Protein AF-0000000069871800 (afdb_homodimer)

Organism: Bacteroides thetaiotaomicron (strain ATCC 29148 / DSM 2079 / JCM 5827 / CCUG 10774 / NCTC 10582 / VPI-5482 / E50) (NCBI:txid226186)

Foldseek 3Di:
DPPVPVPLFDADALFQDQVLCDDLSPPQFLDADDCPFLLVVLCVVCVVLLVLLCVAPLNVCLLALNADVQLVLVLVLLVLLLLLLLLVLLCLLLVVAPDDSSVSVSPSSSVSSVVVNVSCCPPVVDDHNVVDDHDDLSVVLSVLLSCCSHPHHSLLNLLLCLCVLPSQQVSLVVSQVRHDCPRPNVSSSVRRHDRSSRNSSSRRVSRVCVVVDDSVVSSVSNNVSSVSSSVSSNCSRPDDDRPPDD/DPPVPVPLFDADALFQDQVLCDDLSPPQFLDADDCPFLLVVLCVLCVVLLVLLCVAPLNVCLLALNADVQLVLVLVLLVLLLLLLLLVLLCLLLVVAPDDSSVSVSPSSSVSSVVVNVSCCPVVVDDGNVVDDHDDLSVVLSVLLSCCSHPHHSLLNLLLCLCVLPSQQVSLVVSQVRHDCPRPNVSSSVRRHDRSSRNSSSRRVSRVCVVVDDSVVSSVSNNVSSVSSSVSSNCSRPDDDRPPDD

Radius of gyration: 25.4 Å; Cα contacts (8 Å, |Δi|>4): 727; chains: 2; bounding box: 48×77×60 Å

Structure (mmCIF, N/CA/C/O backbone):
data_AF-0000000069871800-model_v1
#
loop_
_entity.id
_entity.type
_entity.pdbx_description
1 polymer 'TenA family transcriptional activator-like protein'
#
loop_
_atom_site.group_PDB
_atom_site.id
_atom_site.type_symbol
_atom_site.label_atom_id
_atom_site.label_alt_id
_atom_site.label_comp_id
_atom_site.label_asym_id
_atom_site.label_entity_id
_atom_site.label_seq_id
_atom_site.pdbx_PDB_ins_code
_atom_site.Cartn_x
_atom_site.Cartn_y
_atom_site.Cartn_z
_atom_site.occupancy
_atom_site.B_iso_or_equiv
_atom_site.auth_seq_id
_atom_site.auth_comp_id
_atom_site.auth_asym_id
_atom_site.auth_atom_id
_atom_site.pdbx_PDB_model_num
ATOM 1 N N . MET A 1 1 ? -16.156 -7.312 27.062 1 22.56 1 MET A N 1
ATOM 2 C CA . MET A 1 1 ? -16.078 -6.738 25.719 1 22.56 1 MET A CA 1
ATOM 3 C C . MET A 1 1 ? -14.648 -6.746 25.219 1 22.56 1 MET A C 1
ATOM 5 O O . MET A 1 1 ? -13.75 -6.176 25.844 1 22.56 1 MET A O 1
ATOM 9 N N . ASN A 1 2 ? -14.117 -7.734 24.672 1 27.66 2 ASN A N 1
ATOM 10 C CA . ASN A 1 2 ? -12.742 -8.008 24.297 1 27.66 2 ASN A CA 1
ATOM 11 C C . ASN A 1 2 ? -12.141 -6.863 23.484 1 27.66 2 ASN A C 1
ATOM 13 O O . ASN A 1 2 ? -12.688 -6.484 22.453 1 27.66 2 ASN A O 1
ATOM 17 N N . ASP A 1 3 ? -11.578 -5.895 24.062 1 35.75 3 ASP A N 1
ATOM 18 C CA . ASP A 1 3 ? -10.945 -4.711 23.484 1 35.75 3 ASP A CA 1
ATOM 19 C C . ASP A 1 3 ? -10.148 -5.07 22.234 1 35.75 3 ASP A C 1
ATOM 21 O O . ASP A 1 3 ? -9.031 -5.586 22.328 1 35.75 3 ASP A O 1
ATOM 25 N N . PHE A 1 4 ? -10.734 -5.66 21.281 1 38.22 4 PHE A N 1
ATOM 26 C CA . PHE A 1 4 ? -10.141 -5.969 19.984 1 38.22 4 PHE A CA 1
ATOM 27 C C . PHE A 1 4 ? -9.297 -4.805 19.484 1 38.22 4 PHE A C 1
ATOM 29 O O . PHE A 1 4 ? -9.82 -3.852 18.906 1 38.22 4 PHE A O 1
ATOM 36 N N . LYS A 1 5 ? -8.367 -4.473 20.234 1 45.44 5 LYS A N 1
ATOM 37 C CA . LYS A 1 5 ? -7.383 -3.514 19.734 1 45.44 5 LYS A CA 1
ATOM 38 C C . LYS A 1 5 ? -6.922 -3.875 18.328 1 45.44 5 LYS A C 1
ATOM 40 O O . LYS A 1 5 ? -6.43 -4.98 18.094 1 45.44 5 LYS A O 1
ATOM 45 N N . ASN A 1 6 ? -7.586 -3.283 17.359 1 55.88 6 ASN A N 1
ATOM 46 C CA . ASN A 1 6 ? -7.074 -3.428 16 1 55.88 6 ASN A CA 1
ATOM 47 C C . ASN A 1 6 ? -5.551 -3.4 15.977 1 55.88 6 ASN A C 1
ATOM 49 O O . ASN A 1 6 ? -4.934 -2.418 16.391 1 55.88 6 ASN A O 1
ATOM 53 N N . GLN A 1 7 ? -4.945 -4.535 15.906 1 59.56 7 GLN A N 1
ATOM 54 C CA . GLN A 1 7 ? -3.502 -4.758 15.906 1 59.56 7 GLN A CA 1
ATOM 55 C C . GLN A 1 7 ? -2.795 -3.805 14.953 1 59.56 7 GLN A C 1
ATOM 57 O O . GLN A 1 7 ? -1.587 -3.582 15.07 1 59.56 7 GLN A O 1
ATOM 62 N N . TRP A 1 8 ? -3.676 -3.162 14.125 1 66.31 8 TRP A N 1
ATOM 63 C CA . TRP A 1 8 ? -3.084 -2.258 13.141 1 66.31 8 TRP A CA 1
ATOM 64 C C . TRP A 1 8 ? -3.014 -0.835 13.688 1 66.31 8 TRP A C 1
ATOM 66 O O . TRP A 1 8 ? -2.408 0.044 13.062 1 66.31 8 TRP A O 1
ATOM 76 N N . LEU A 1 9 ? -3.553 -0.622 14.844 1 62.69 9 LEU A N 1
ATOM 77 C CA . LEU A 1 9 ? -3.861 0.728 15.305 1 62.69 9 LEU A CA 1
ATOM 78 C C . LEU A 1 9 ? -2.594 1.462 15.727 1 62.69 9 LEU A C 1
ATOM 80 O O . LEU A 1 9 ? -1.88 1.011 16.625 1 62.69 9 LEU A O 1
ATOM 84 N N . ARG A 1 10 ? -2.336 2.391 14.867 1 76.94 10 ARG A N 1
ATOM 85 C CA . ARG A 1 10 ? -1.359 3.4 15.266 1 76.94 10 ARG A CA 1
ATOM 86 C C . ARG A 1 10 ? -1.93 4.805 15.109 1 76.94 10 ARG A C 1
ATOM 88 O O . ARG A 1 10 ? -2.305 5.211 14.008 1 76.94 10 ARG A O 1
ATOM 95 N N . LYS A 1 11 ? -2.033 5.457 16.297 1 86.44 11 LYS A N 1
ATOM 96 C CA . LYS A 1 11 ? -2.516 6.832 16.266 1 86.44 11 LYS A CA 1
ATOM 97 C C . LYS A 1 11 ? -1.652 7.695 15.352 1 86.44 11 LYS A C 1
ATOM 99 O O . LYS A 1 11 ? -0.422 7.641 15.414 1 86.44 11 LYS A O 1
ATOM 104 N N . ARG A 1 12 ? -2.344 8.375 14.477 1 92.88 12 ARG A N 1
ATOM 105 C CA . ARG A 1 12 ? -1.638 9.359 13.656 1 92.88 12 ARG A CA 1
ATOM 106 C C . ARG A 1 12 ? -1.396 10.641 14.445 1 92.88 12 ARG A C 1
ATOM 108 O O . ARG A 1 12 ? -2.312 11.445 14.625 1 92.88 12 ARG A O 1
ATOM 115 N N . THR A 1 13 ? -0.191 10.805 14.93 1 92.38 13 THR A N 1
ATOM 116 C CA . THR A 1 13 ? 0.163 12.031 15.633 1 92.38 13 THR A CA 1
ATOM 117 C C . THR A 1 13 ? 1.591 12.453 15.297 1 92.38 13 THR A C 1
ATOM 119 O O . THR A 1 13 ? 2.48 11.609 15.18 1 92.38 13 THR A O 1
ATOM 122 N N . PHE A 1 14 ? 1.764 13.734 15.164 1 95.62 14 PHE A N 1
ATOM 123 C CA . PHE A 1 14 ? 3.07 14.336 14.922 1 95.62 14 PHE A CA 1
ATOM 124 C C . PHE A 1 14 ? 3.451 15.281 16.062 1 95.62 14 PHE A C 1
ATOM 126 O O . PHE A 1 14 ? 4.309 16.141 15.891 1 95.62 14 PHE A O 1
ATOM 133 N N . ALA A 1 15 ? 2.713 15.086 17.156 1 96.75 15 ALA A N 1
ATOM 134 C CA . ALA A 1 15 ? 3.002 15.898 18.344 1 96.75 15 ALA A CA 1
ATOM 135 C C . ALA A 1 15 ? 4.363 15.547 18.938 1 96.75 15 ALA A C 1
ATOM 137 O O . ALA A 1 15 ? 4.797 14.391 18.859 1 96.75 15 ALA A O 1
ATOM 138 N N . ILE A 1 16 ? 5.016 16.562 19.453 1 97.56 16 ILE A N 1
ATOM 139 C CA . ILE A 1 16 ? 6.195 16.344 20.281 1 97.56 16 ILE A CA 1
ATOM 140 C C . ILE A 1 16 ? 5.777 15.906 21.688 1 97.56 16 ILE A C 1
ATOM 142 O O . ILE A 1 16 ? 5.102 16.656 22.391 1 97.56 16 ILE A O 1
ATOM 146 N N . PRO A 1 17 ? 6.102 14.688 22 1 95.38 17 PRO A N 1
ATOM 147 C CA . PRO A 1 17 ? 5.691 14.25 23.328 1 95.38 17 PRO A CA 1
ATOM 148 C C . PRO A 1 17 ? 6.332 15.078 24.453 1 95.38 17 PRO A C 1
ATOM 150 O O . PRO A 1 17 ? 7.406 15.648 24.25 1 95.38 17 PRO A O 1
ATOM 153 N N . ALA A 1 18 ? 5.668 15.055 25.547 1 92.88 18 ALA A N 1
ATOM 154 C CA . ALA A 1 18 ? 6.086 15.859 26.703 1 92.88 18 ALA A CA 1
ATOM 155 C C . ALA A 1 18 ? 7.539 15.57 27.078 1 92.88 18 ALA A C 1
ATOM 157 O O . ALA A 1 18 ? 8.281 16.469 27.453 1 92.88 18 ALA A O 1
ATOM 158 N N . SER A 1 19 ? 7.969 14.32 26.922 1 93.56 19 SER A N 1
ATOM 159 C CA . SER A 1 19 ? 9.312 13.891 27.312 1 93.56 19 SER A CA 1
ATOM 160 C C . SER A 1 19 ? 10.375 14.531 26.438 1 93.56 19 SER A C 1
ATOM 162 O O . SER A 1 19 ? 11.547 14.586 26.812 1 93.56 19 SER A O 1
ATOM 164 N N . ARG A 1 20 ? 9.953 15.141 25.297 1 94.88 20 ARG A N 1
ATOM 165 C CA . ARG A 1 20 ? 10.93 15.711 24.359 1 94.88 20 ARG A CA 1
ATOM 166 C C . ARG A 1 20 ? 10.781 17.234 24.281 1 94.88 20 ARG A C 1
ATOM 168 O O . ARG A 1 20 ? 11.461 17.875 23.484 1 94.88 20 ARG A O 1
ATOM 175 N N . LEU A 1 21 ? 9.867 17.719 25.062 1 94.25 21 LEU A N 1
ATOM 176 C CA . LEU A 1 21 ? 9.766 19.172 25.188 1 94.25 21 LEU A CA 1
ATOM 177 C C . LEU A 1 21 ? 10.797 19.703 26.172 1 94.25 21 LEU A C 1
ATOM 179 O O . LEU A 1 21 ? 10.461 20.047 27.297 1 94.25 21 LEU A O 1
ATOM 183 N N . THR A 1 22 ? 12.023 19.812 25.75 1 91.38 22 THR A N 1
ATOM 184 C CA . THR A 1 22 ? 13.156 20.234 26.578 1 91.38 22 THR A CA 1
ATOM 185 C C . THR A 1 22 ? 13.82 21.484 25.984 1 91.38 22 THR A C 1
ATOM 187 O O . THR A 1 22 ? 13.422 21.953 24.922 1 91.38 22 THR A O 1
ATOM 190 N N . GLY A 1 23 ? 14.719 22.047 26.75 1 93 23 GLY A N 1
ATOM 191 C CA . GLY A 1 23 ? 15.43 23.219 26.266 1 93 23 GLY A CA 1
ATOM 192 C C . GLY A 1 23 ? 14.516 24.391 26 1 93 23 GLY A C 1
ATOM 193 O O . GLY A 1 23 ? 13.75 24.812 26.875 1 93 23 GLY A O 1
ATOM 194 N N . ARG A 1 24 ? 14.555 24.875 24.75 1 92.5 24 ARG A N 1
ATOM 195 C CA . ARG A 1 24 ? 13.797 26.062 24.359 1 92.5 24 ARG A CA 1
ATOM 196 C C . ARG A 1 24 ? 12.328 25.719 24.141 1 92.5 24 ARG A C 1
ATOM 198 O O . ARG A 1 24 ? 11.492 26.625 24.016 1 92.5 24 ARG A O 1
ATOM 205 N N . LEU A 1 25 ? 12.023 24.422 24.156 1 95.81 25 LEU A N 1
ATOM 206 C CA . LEU A 1 25 ? 10.656 24 23.891 1 95.81 25 LEU A CA 1
ATOM 207 C C . LEU A 1 25 ? 9.906 23.703 25.172 1 95.81 25 LEU A C 1
ATOM 209 O O . LEU A 1 25 ? 8.742 23.297 25.141 1 95.81 25 LEU A O 1
ATOM 213 N N . THR A 1 26 ? 10.523 23.922 26.281 1 92.25 26 THR A N 1
ATOM 214 C CA . THR A 1 26 ? 9.945 23.562 27.562 1 92.25 26 THR A CA 1
ATOM 215 C C . THR A 1 26 ? 8.625 24.281 27.781 1 92.25 26 THR A C 1
ATOM 217 O O . THR A 1 26 ? 7.727 23.75 28.453 1 92.25 26 THR A O 1
ATOM 220 N N . THR A 1 27 ? 8.484 25.422 27.156 1 90.88 27 THR A N 1
ATOM 221 C CA . THR A 1 27 ? 7.289 26.219 27.406 1 90.88 27 THR A CA 1
ATOM 222 C C . THR A 1 27 ? 6.266 26.031 26.297 1 90.88 27 THR A C 1
ATOM 224 O O . THR A 1 27 ? 5.195 26.641 26.312 1 90.88 27 THR A O 1
ATOM 227 N N . LEU A 1 28 ? 6.648 25.25 25.344 1 94.44 28 LEU A N 1
ATOM 228 C CA . LEU A 1 28 ? 5.707 25.016 24.25 1 94.44 28 LEU A CA 1
ATOM 229 C C . LEU A 1 28 ? 4.496 24.219 24.734 1 94.44 28 LEU A C 1
ATOM 231 O O . LEU A 1 28 ? 4.648 23.156 25.328 1 94.44 28 LEU A O 1
ATOM 235 N N . LYS A 1 29 ? 3.314 24.719 24.438 1 89.75 29 LYS A N 1
ATOM 236 C CA . LYS A 1 29 ? 2.078 24.094 24.906 1 89.75 29 LYS A CA 1
ATOM 237 C C . LYS A 1 29 ? 1.327 23.422 23.766 1 89.75 29 LYS A C 1
ATOM 239 O O . LYS A 1 29 ? 1.433 23.844 22.609 1 89.75 29 LYS A O 1
ATOM 244 N N . SER A 1 30 ? 0.623 22.391 24.156 1 93 30 SER A N 1
ATOM 245 C CA . SER A 1 30 ? -0.289 21.75 23.219 1 93 30 SER A CA 1
ATOM 246 C C . SER A 1 30 ? -1.729 22.188 23.469 1 93 30 SER A C 1
ATOM 248 O O . SER A 1 30 ? -2.664 21.578 22.938 1 93 30 SER A O 1
ATOM 250 N N . ASP A 1 31 ? -1.908 23.203 24.203 1 95.5 31 ASP A N 1
ATOM 251 C CA . ASP A 1 31 ? -3.234 23.781 24.422 1 95.5 31 ASP A CA 1
ATOM 252 C C . ASP A 1 31 ? -3.809 24.344 23.141 1 95.5 31 ASP A C 1
ATOM 254 O O . ASP A 1 31 ? -3.064 24.672 22.203 1 95.5 31 ASP A O 1
ATOM 258 N N . VAL A 1 32 ? -5.082 24.531 23.109 1 98.06 32 VAL A N 1
ATOM 259 C CA . VAL A 1 32 ? -5.75 25.203 22 1 98.06 32 VAL A CA 1
ATOM 260 C C . VAL A 1 32 ? -5.184 26.609 21.812 1 98.06 32 VAL A C 1
ATOM 262 O O . VAL A 1 32 ? -5.062 27.359 22.781 1 98.06 32 VAL A O 1
ATOM 265 N N . PRO A 1 33 ? -4.758 26.953 20.562 1 98.38 33 PRO A N 1
ATOM 266 C CA . PRO A 1 33 ? -4.273 28.312 20.344 1 98.38 33 PRO A CA 1
ATOM 267 C C . PRO A 1 33 ? -5.312 29.375 20.703 1 98.38 33 PRO A C 1
ATOM 269 O O . PRO A 1 33 ? -6.516 29.125 20.625 1 98.38 33 PRO A O 1
ATOM 272 N N . ALA A 1 34 ? -4.812 30.547 21.094 1 98 34 ALA A N 1
ATOM 273 C CA . ALA A 1 34 ? -5.715 31.656 21.422 1 98 34 ALA A CA 1
ATOM 274 C C . ALA A 1 34 ? -6.668 31.938 20.266 1 98 34 ALA A C 1
ATOM 276 O O . ALA A 1 34 ? -6.301 31.797 19.094 1 98 34 ALA A O 1
ATOM 277 N N . ALA A 1 35 ? -7.867 32.406 20.5 1 97.5 35 ALA A N 1
ATOM 278 C CA . ALA A 1 35 ? -8.938 32.594 19.516 1 97.5 35 ALA A CA 1
ATOM 279 C C . ALA A 1 35 ? -8.516 33.562 18.422 1 97.5 35 ALA A C 1
ATOM 281 O O . ALA A 1 35 ? -8.953 33.438 17.281 1 97.5 35 ALA A O 1
ATOM 282 N N . ASP A 1 36 ? -7.605 34.531 18.781 1 97.81 36 ASP A N 1
ATOM 283 C CA . ASP A 1 36 ? -7.184 35.562 17.812 1 97.81 36 ASP A CA 1
ATOM 284 C C . ASP A 1 36 ? -5.824 35.188 17.219 1 97.81 36 ASP A C 1
ATOM 286 O O . ASP A 1 36 ? -5.172 36.062 16.609 1 97.81 36 ASP A O 1
ATOM 290 N N . SER A 1 37 ? -5.414 34 17.406 1 98.38 37 SER A N 1
ATOM 291 C CA . SER A 1 37 ? -4.109 33.562 16.906 1 98.38 37 SER A CA 1
ATOM 292 C C . SER A 1 37 ? -4.105 33.438 15.391 1 98.38 37 SER A C 1
ATOM 294 O O . SER A 1 37 ? -5.164 33.375 14.758 1 98.38 37 SER A O 1
ATOM 296 N N . LEU A 1 38 ? -2.947 33.406 14.828 1 98.75 38 LEU A N 1
ATOM 297 C CA . LEU A 1 38 ? -2.773 33.188 13.398 1 98.75 38 LEU A CA 1
ATOM 298 C C . LEU A 1 38 ? -3.277 31.812 12.992 1 98.75 38 LEU A C 1
ATOM 300 O O . LEU A 1 38 ? -3.811 31.641 11.891 1 98.75 38 LEU A O 1
ATOM 304 N N . PHE A 1 39 ? -3.189 30.828 13.883 1 98.69 39 PHE A N 1
ATOM 305 C CA . PHE A 1 39 ? -3.717 29.484 13.648 1 98.69 39 PHE A CA 1
ATOM 306 C C . PHE A 1 39 ? -5.176 29.547 13.211 1 98.69 39 PHE A C 1
ATOM 308 O O . PHE A 1 39 ? -5.535 29.031 12.156 1 98.69 39 PHE A O 1
ATOM 315 N N . TRP A 1 40 ? -5.957 30.234 13.938 1 98.75 40 TRP A N 1
ATOM 316 C CA . TRP A 1 40 ? -7.395 30.266 13.672 1 98.75 40 TRP A CA 1
ATOM 317 C C . TRP A 1 40 ? -7.707 31.156 12.477 1 98.75 40 TRP A C 1
ATOM 319 O O . TRP A 1 40 ? -8.648 30.875 11.727 1 98.75 40 TRP A O 1
ATOM 329 N N . LYS A 1 41 ? -6.918 32.188 12.312 1 98.69 41 LYS A N 1
ATOM 330 C CA . LYS A 1 41 ? -7.086 33 11.102 1 98.69 41 LYS A CA 1
ATOM 331 C C . LYS A 1 41 ? -6.891 32.156 9.852 1 98.69 41 LYS A C 1
ATOM 333 O O . LYS A 1 41 ? -7.707 32.219 8.922 1 98.69 41 LYS A O 1
ATOM 338 N N . LEU A 1 42 ? -5.848 31.344 9.828 1 98.88 42 LEU A N 1
ATOM 339 C CA . LEU A 1 42 ? -5.539 30.484 8.688 1 98.88 42 LEU A CA 1
ATOM 340 C C . LEU A 1 42 ? -6.621 29.422 8.508 1 98.88 42 LEU A C 1
ATOM 342 O O . LEU A 1 42 ? -7.148 29.25 7.402 1 98.88 42 LEU A O 1
ATOM 346 N N . TRP A 1 43 ? -7.027 28.734 9.562 1 98.81 43 TRP A N 1
ATOM 347 C CA . TRP A 1 43 ? -7.988 27.641 9.484 1 98.81 43 TRP A CA 1
ATOM 348 C C . TRP A 1 43 ? -9.359 28.156 9.062 1 98.81 43 TRP A C 1
ATOM 350 O O . TRP A 1 43 ? -9.969 27.625 8.133 1 98.81 43 TRP A O 1
ATOM 360 N N . ASN A 1 44 ? -9.805 29.203 9.703 1 98.31 44 ASN A N 1
ATOM 361 C CA . ASN A 1 44 ? -11.133 29.734 9.414 1 98.31 44 ASN A CA 1
ATOM 362 C C . ASN A 1 44 ? -11.227 30.266 7.992 1 98.31 44 ASN A C 1
ATOM 364 O O . ASN A 1 44 ? -12.289 30.203 7.367 1 98.31 44 ASN A O 1
ATOM 368 N N . GLY A 1 45 ? -10.125 30.719 7.523 1 98.12 45 GLY A N 1
ATOM 369 C CA . GLY A 1 45 ? -10.078 31.203 6.152 1 98.12 45 GLY A CA 1
ATOM 370 C C . GLY A 1 45 ? -10.164 30.094 5.121 1 98.12 45 GLY A C 1
ATOM 371 O O . GLY A 1 45 ? -10.414 30.359 3.941 1 98.12 45 GLY A O 1
ATOM 372 N N . SER A 1 46 ? -9.945 28.859 5.555 1 98 46 SER A N 1
ATOM 373 C CA . SER A 1 46 ? -9.914 27.734 4.613 1 98 46 SER A CA 1
ATOM 374 C C . SER A 1 46 ? -11 26.719 4.934 1 98 46 SER A C 1
ATOM 376 O O . SER A 1 46 ? -10.938 25.578 4.465 1 98 46 SER A O 1
ATOM 378 N N . LEU A 1 47 ? -12 27.094 5.742 1 98.06 47 LEU A N 1
ATOM 379 C CA . LEU A 1 47 ? -13.031 26.172 6.195 1 98.06 47 LEU A CA 1
ATOM 380 C C . LEU A 1 47 ? -13.828 25.625 5.012 1 98.06 47 LEU A C 1
ATOM 382 O O . LEU A 1 47 ? -14.227 24.453 5.016 1 98.06 47 LEU A O 1
ATOM 386 N N . ASP A 1 48 ? -14.031 26.453 4.004 1 98.5 48 ASP A N 1
ATOM 387 C CA . ASP A 1 48 ? -14.742 26 2.812 1 98.5 48 ASP A CA 1
ATOM 388 C C . ASP A 1 48 ? -14 24.844 2.143 1 98.5 48 ASP A C 1
ATOM 390 O O . ASP A 1 48 ? -14.617 23.859 1.726 1 98.5 48 ASP A O 1
ATOM 394 N N . THR A 1 49 ? -12.711 25 2.012 1 98.81 49 THR A N 1
ATOM 395 C CA . THR A 1 49 ? -11.898 23.922 1.43 1 98.81 49 THR A CA 1
ATOM 396 C C . THR A 1 49 ? -11.969 22.672 2.285 1 98.81 49 THR A C 1
ATOM 398 O O . THR A 1 49 ? -12.078 21.562 1.758 1 98.81 49 THR A O 1
ATOM 401 N N . ALA A 1 50 ? -11.945 22.828 3.609 1 98.75 50 ALA A N 1
ATOM 402 C CA . ALA A 1 50 ? -12.047 21.688 4.516 1 98.75 50 ALA A CA 1
ATOM 403 C C . ALA A 1 50 ? -13.367 20.938 4.305 1 98.75 50 ALA A C 1
ATOM 405 O O . ALA A 1 50 ? -13.383 19.703 4.273 1 98.75 50 ALA A O 1
ATOM 406 N N . VAL A 1 51 ? -14.398 21.672 4.102 1 98.75 51 VAL A N 1
ATOM 407 C CA . VAL A 1 51 ? -15.711 21.078 3.883 1 98.75 51 VAL A CA 1
ATOM 408 C C . VAL A 1 51 ? -15.734 20.359 2.541 1 98.75 51 VAL A C 1
ATOM 410 O O . VAL A 1 51 ? -16.312 19.266 2.422 1 98.75 51 VAL A O 1
ATOM 413 N N . GLN A 1 52 ? -15.109 20.938 1.564 1 98.81 52 GLN A N 1
ATOM 414 C CA . GLN A 1 52 ? -15.016 20.266 0.272 1 98.81 52 GLN A CA 1
ATOM 415 C C . GLN A 1 52 ? -14.266 18.938 0.393 1 98.81 52 GLN A C 1
ATOM 417 O O . GLN A 1 52 ? -14.633 17.953 -0.238 1 98.81 52 GLN A O 1
ATOM 422 N N . VAL A 1 53 ? -13.203 18.922 1.185 1 98.75 53 VAL A N 1
ATOM 423 C CA . VAL A 1 53 ? -12.461 17.688 1.416 1 98.75 53 VAL A CA 1
ATOM 424 C C . VAL A 1 53 ? -13.383 16.641 2.047 1 98.75 53 VAL A C 1
ATOM 426 O O . VAL A 1 53 ? -13.422 15.492 1.605 1 98.75 53 VAL A O 1
ATOM 429 N N . LEU A 1 54 ? -14.18 17.094 3.039 1 98.12 54 LEU A N 1
ATOM 430 C CA . LEU A 1 54 ? -15.117 16.219 3.734 1 98.12 54 LEU A CA 1
ATOM 431 C C . LEU A 1 54 ? -16.125 15.609 2.758 1 98.12 54 LEU A C 1
ATOM 433 O O . LEU A 1 54 ? -16.578 14.477 2.949 1 98.12 54 LEU A O 1
ATOM 437 N N . GLN A 1 55 ? -16.375 16.297 1.661 1 97.94 55 GLN A N 1
ATOM 438 C CA . GLN A 1 55 ? -17.422 15.906 0.726 1 97.94 55 GLN A CA 1
ATOM 439 C C . GLN A 1 55 ? -16.859 15.07 -0.42 1 97.94 55 GLN A C 1
ATOM 441 O O . GLN A 1 55 ? -17.594 14.688 -1.338 1 97.94 55 GLN A O 1
ATOM 446 N N . THR A 1 56 ? -15.562 14.773 -0.386 1 98.31 56 THR A N 1
ATOM 447 C CA . THR A 1 56 ? -14.992 13.914 -1.421 1 98.31 56 THR A CA 1
ATOM 448 C C . THR A 1 56 ? -15.539 12.492 -1.31 1 98.31 56 THR A C 1
ATOM 450 O O . THR A 1 56 ? -16.016 12.086 -0.247 1 98.31 56 THR A O 1
ATOM 453 N N . ASP A 1 57 ? -15.484 11.742 -2.408 1 97.19 57 ASP A N 1
ATOM 454 C CA . ASP A 1 57 ? -15.922 10.352 -2.412 1 97.19 57 ASP A CA 1
ATOM 455 C C . ASP A 1 57 ? -15.102 9.508 -1.438 1 97.19 57 ASP A C 1
ATOM 457 O O . ASP A 1 57 ? -15.594 8.516 -0.899 1 97.19 57 ASP A O 1
ATOM 461 N N . TYR A 1 58 ? -13.906 9.977 -1.168 1 97.94 58 TYR A N 1
ATOM 462 C CA . TYR A 1 58 ? -13.062 9.273 -0.201 1 97.94 58 TYR A CA 1
ATOM 463 C C . TYR A 1 58 ? -13.711 9.281 1.182 1 97.94 58 TYR A C 1
ATOM 465 O O . TYR A 1 58 ? -13.945 8.219 1.766 1 97.94 58 TYR A O 1
ATOM 473 N N . PHE A 1 59 ? -14.117 10.438 1.633 1 98.5 59 PHE A N 1
ATOM 474 C CA . PHE A 1 59 ? -14.602 10.523 3.006 1 98.5 59 PHE A CA 1
ATOM 475 C C . PHE A 1 59 ? -16.078 10.117 3.088 1 98.5 59 PHE A C 1
ATOM 477 O O . PHE A 1 59 ? -16.531 9.617 4.117 1 98.5 59 PHE A O 1
ATOM 484 N N . LYS A 1 60 ? -16.812 10.266 2 1 97.88 60 LYS A N 1
ATOM 485 C CA . LYS A 1 60 ? -18.125 9.648 1.972 1 97.88 60 LYS A CA 1
ATOM 486 C C . LYS A 1 60 ? -18.031 8.133 2.135 1 97.88 60 LYS A C 1
ATOM 488 O O . LYS A 1 60 ? -18.844 7.531 2.854 1 97.88 60 LYS A O 1
ATOM 493 N N . GLY A 1 61 ? -17.047 7.609 1.442 1 97.38 61 GLY A N 1
ATOM 494 C CA . GLY A 1 61 ? -16.812 6.18 1.569 1 97.38 61 GLY A CA 1
ATOM 495 C C . GLY A 1 61 ? -16.375 5.77 2.965 1 97.38 61 GLY A C 1
ATOM 496 O O . GLY A 1 61 ? -16.812 4.746 3.482 1 97.38 61 GLY A O 1
ATOM 497 N N . ILE A 1 62 ? -15.492 6.578 3.594 1 97.94 62 ILE A N 1
ATOM 498 C CA . ILE A 1 62 ? -15.07 6.312 4.965 1 97.94 62 ILE A CA 1
ATOM 499 C C . ILE A 1 62 ? -16.281 6.352 5.895 1 97.94 62 ILE A C 1
ATOM 501 O O . ILE A 1 62 ? -16.5 5.426 6.68 1 97.94 62 ILE A O 1
ATOM 505 N N . ALA A 1 63 ? -17.094 7.344 5.77 1 97.88 63 ALA A N 1
ATOM 506 C CA . ALA A 1 63 ? -18.25 7.531 6.645 1 97.88 63 ALA A CA 1
ATOM 507 C C . ALA A 1 63 ? -19.234 6.375 6.508 1 97.88 63 ALA A C 1
ATOM 509 O O . ALA A 1 63 ? -19.75 5.863 7.508 1 97.88 63 ALA A O 1
ATOM 510 N N . ALA A 1 64 ? -19.438 5.906 5.27 1 96.88 64 ALA A N 1
ATOM 511 C CA . ALA A 1 64 ? -20.422 4.875 4.992 1 96.88 64 ALA A CA 1
ATOM 512 C C . ALA A 1 64 ? -19.844 3.479 5.188 1 96.88 64 ALA A C 1
ATOM 514 O O . ALA A 1 64 ? -20.578 2.488 5.207 1 96.88 64 ALA A O 1
ATOM 515 N N . GLY A 1 65 ? -18.531 3.434 5.336 1 95.88 65 GLY A N 1
ATOM 516 C CA . GLY A 1 65 ? -17.875 2.139 5.438 1 95.88 65 GLY A CA 1
ATOM 517 C C . GLY A 1 65 ? -17.781 1.408 4.109 1 95.88 65 GLY A C 1
ATOM 518 O O . GLY A 1 65 ? -17.719 0.178 4.078 1 95.88 65 GLY A O 1
ATOM 519 N N . THR A 1 66 ? -17.828 2.15 2.957 1 95.12 66 THR A N 1
ATOM 520 C CA . THR A 1 66 ? -17.922 1.507 1.652 1 95.12 66 THR A CA 1
ATOM 521 C C . THR A 1 66 ? -16.766 1.93 0.755 1 95.12 66 THR A C 1
ATOM 523 O O . THR A 1 66 ? -16.766 1.637 -0.442 1 95.12 66 THR A O 1
ATOM 526 N N . LEU A 1 67 ? -15.781 2.678 1.325 1 96.44 67 LEU A N 1
ATOM 527 C CA . LEU A 1 67 ? -14.633 3.051 0.504 1 96.44 67 LEU A CA 1
ATOM 528 C C . LEU A 1 67 ? -13.953 1.813 -0.073 1 96.44 67 LEU A C 1
ATOM 530 O O . LEU A 1 67 ? -13.68 0.854 0.652 1 96.44 67 LEU A O 1
ATOM 534 N N . ASP A 1 68 ? -13.734 1.843 -1.397 1 94.44 68 ASP A N 1
ATOM 535 C CA . ASP A 1 68 ? -13 0.753 -2.033 1 94.44 68 ASP A CA 1
ATOM 536 C C . ASP A 1 68 ? -11.641 0.549 -1.371 1 94.44 68 ASP A C 1
ATOM 538 O O . ASP A 1 68 ? -10.859 1.493 -1.242 1 94.44 68 ASP A O 1
ATOM 542 N N . PRO A 1 69 ? -11.352 -0.673 -0.931 1 94.81 69 PRO A N 1
ATOM 543 C CA . PRO A 1 69 ? -10.07 -0.916 -0.258 1 94.81 69 PRO A CA 1
ATOM 544 C C . PRO A 1 69 ? -8.867 -0.588 -1.141 1 94.81 69 PRO A C 1
ATOM 546 O O . PRO A 1 69 ? -7.797 -0.255 -0.63 1 94.81 69 PRO A O 1
ATOM 549 N N . ASN A 1 70 ? -9 -0.67 -2.438 1 94.31 70 ASN A N 1
ATOM 550 C CA . ASN A 1 70 ? -7.918 -0.267 -3.328 1 94.31 70 ASN A CA 1
ATOM 551 C C . ASN A 1 70 ? -7.668 1.236 -3.262 1 94.31 70 ASN A C 1
ATOM 553 O O . ASN A 1 70 ? -6.52 1.679 -3.268 1 94.31 70 ASN A O 1
ATOM 557 N N . ALA A 1 71 ? -8.719 2.004 -3.193 1 94.88 71 ALA A N 1
ATOM 558 C CA . ALA A 1 71 ? -8.586 3.451 -3.055 1 94.88 71 ALA A CA 1
ATOM 559 C C . ALA A 1 71 ? -7.91 3.816 -1.735 1 94.88 71 ALA A C 1
ATOM 561 O O . ALA A 1 71 ? -7.004 4.652 -1.702 1 94.88 71 ALA A O 1
ATOM 562 N N . TYR A 1 72 ? -8.406 3.09 -0.665 1 96.81 72 TYR A N 1
ATOM 563 C CA . TYR A 1 72 ? -7.828 3.33 0.653 1 96.81 72 TYR A CA 1
ATOM 564 C C . TYR A 1 72 ? -6.344 2.998 0.667 1 96.81 72 TYR A C 1
ATOM 566 O O . TYR A 1 72 ? -5.52 3.822 1.071 1 96.81 72 TYR A O 1
ATOM 574 N N . GLY A 1 73 ? -6.051 1.807 0.229 1 95.62 73 GLY A N 1
ATOM 575 C CA . GLY A 1 73 ? -4.664 1.365 0.245 1 95.62 73 GLY A CA 1
ATOM 576 C C . GLY A 1 73 ? -3.762 2.199 -0.642 1 95.62 73 GLY A C 1
ATOM 577 O O . GLY A 1 73 ? -2.633 2.518 -0.263 1 95.62 73 GLY A O 1
ATOM 578 N N . SER A 1 74 ? -4.246 2.557 -1.826 1 95.44 74 SER A N 1
ATOM 579 C CA . SER A 1 74 ? -3.496 3.398 -2.752 1 95.44 74 SER A CA 1
ATOM 580 C C . SER A 1 74 ? -3.123 4.73 -2.107 1 95.44 74 SER A C 1
ATOM 582 O O . SER A 1 74 ? -1.978 5.172 -2.205 1 95.44 74 SER A O 1
ATOM 584 N N . LEU A 1 75 ? -4.066 5.301 -1.462 1 97 75 LEU A N 1
ATOM 585 C CA . LEU A 1 75 ? -3.777 6.574 -0.811 1 97 75 LEU A CA 1
ATOM 586 C C . LEU A 1 75 ? -2.811 6.383 0.353 1 97 75 LEU A C 1
ATOM 588 O O . LEU A 1 75 ? -1.943 7.227 0.59 1 97 75 LEU A O 1
ATOM 592 N N . MET A 1 76 ? -2.965 5.262 1.125 1 96.75 76 MET A N 1
ATOM 593 C CA . MET A 1 76 ? -2.074 5.031 2.26 1 96.75 76 MET A CA 1
ATOM 594 C C . MET A 1 76 ? -0.627 4.902 1.798 1 96.75 76 MET A C 1
ATOM 596 O O . MET A 1 76 ? 0.285 5.41 2.451 1 96.75 76 MET A O 1
ATOM 600 N N . VAL A 1 77 ? -0.405 4.281 0.69 1 97.94 77 VAL A N 1
ATOM 601 C CA . VAL A 1 77 ? 0.939 4.188 0.132 1 97.94 77 VAL A CA 1
ATOM 602 C C . VAL A 1 77 ? 1.44 5.582 -0.245 1 97.94 77 VAL A C 1
ATOM 604 O O . VAL A 1 77 ? 2.568 5.953 0.085 1 97.94 77 VAL A O 1
ATOM 607 N N . GLN A 1 78 ? 0.613 6.387 -0.854 1 97.94 78 GLN A N 1
ATOM 608 C CA . GLN A 1 78 ? 0.986 7.746 -1.234 1 97.94 78 GLN A CA 1
ATOM 609 C C . GLN A 1 78 ? 1.22 8.617 -0.004 1 97.94 78 GLN A C 1
ATOM 611 O O . GLN A 1 78 ? 2.086 9.492 -0.014 1 97.94 78 GLN A O 1
ATOM 616 N N . ASP A 1 79 ? 0.43 8.336 0.986 1 97.81 79 ASP A N 1
ATOM 617 C CA . ASP A 1 79 ? 0.638 9.055 2.236 1 97.81 79 ASP A CA 1
ATOM 618 C C . ASP A 1 79 ? 1.989 8.703 2.855 1 97.81 79 ASP A C 1
ATOM 620 O O . ASP A 1 79 ? 2.609 9.539 3.52 1 97.81 79 ASP A O 1
ATOM 624 N N . GLY A 1 80 ? 2.43 7.43 2.666 1 98.25 80 GLY A N 1
ATOM 625 C CA . GLY A 1 80 ? 3.793 7.102 3.053 1 98.25 80 GLY A CA 1
ATOM 626 C C . GLY A 1 80 ? 4.832 7.969 2.371 1 98.25 80 GLY A C 1
ATOM 627 O O . GLY A 1 80 ? 5.762 8.453 3.018 1 98.25 80 GLY A O 1
ATOM 628 N N . TYR A 1 81 ? 4.676 8.203 1.066 1 98.69 81 TYR A N 1
ATOM 629 C CA . TYR A 1 81 ? 5.543 9.109 0.321 1 98.69 81 TYR A CA 1
ATOM 630 C C . TYR A 1 81 ? 5.547 10.5 0.943 1 98.69 81 TYR A C 1
ATOM 632 O O . TYR A 1 81 ? 6.609 11.07 1.193 1 98.69 81 TYR A O 1
ATOM 640 N N . TYR A 1 82 ? 4.383 10.969 1.187 1 98.75 82 TYR A N 1
ATOM 641 C CA . TYR A 1 82 ? 4.211 12.297 1.77 1 98.75 82 TYR A CA 1
ATOM 642 C C . TYR A 1 82 ? 4.926 12.398 3.113 1 98.75 82 TYR A C 1
ATOM 644 O O . TYR A 1 82 ? 5.641 13.367 3.371 1 98.75 82 TYR A O 1
ATOM 652 N N . CYS A 1 83 ? 4.758 11.406 3.951 1 98.44 83 CYS A N 1
ATOM 653 C CA . CYS A 1 83 ? 5.301 11.445 5.305 1 98.44 83 CYS A CA 1
ATOM 654 C C . CYS A 1 83 ? 6.824 11.344 5.281 1 98.44 83 CYS A C 1
ATOM 656 O O . CYS A 1 83 ? 7.504 12 6.07 1 98.44 83 CYS A O 1
ATOM 658 N N . PHE A 1 84 ? 7.363 10.516 4.367 1 98.75 84 PHE A N 1
ATOM 659 C CA . PHE A 1 84 ? 8.812 10.461 4.211 1 98.75 84 PHE A CA 1
ATOM 660 C C . PHE A 1 84 ? 9.367 11.82 3.797 1 98.75 84 PHE A C 1
ATOM 662 O O . PHE A 1 84 ? 10.352 12.297 4.371 1 98.75 84 PHE A O 1
ATOM 669 N N . ARG A 1 85 ? 8.711 12.438 2.861 1 98.81 85 ARG A N 1
ATOM 670 C CA . ARG A 1 85 ? 9.133 13.75 2.381 1 98.81 85 ARG A CA 1
ATOM 671 C C . ARG A 1 85 ? 8.938 14.812 3.457 1 98.81 85 ARG A C 1
ATOM 673 O O . ARG A 1 85 ? 9.773 15.711 3.607 1 98.81 85 ARG A O 1
ATOM 680 N N . GLY A 1 86 ? 7.828 14.68 4.191 1 98.81 86 GLY A N 1
ATOM 681 C CA . GLY A 1 86 ? 7.59 15.609 5.285 1 98.81 86 GLY A CA 1
ATOM 682 C C . GLY A 1 86 ? 8.688 15.594 6.332 1 98.81 86 GLY A C 1
ATOM 683 O O . GLY A 1 86 ? 9.133 16.641 6.793 1 98.81 86 GLY A O 1
ATOM 684 N N . ARG A 1 87 ? 9.102 14.43 6.707 1 98.75 87 ARG A N 1
ATOM 685 C CA . ARG A 1 87 ? 10.219 14.273 7.633 1 98.75 87 ARG A CA 1
ATOM 686 C C . ARG A 1 87 ? 11.453 15.008 7.121 1 98.75 87 ARG A C 1
ATOM 688 O O . ARG A 1 87 ? 12.109 15.734 7.875 1 98.75 87 ARG A O 1
ATOM 695 N N . ASP A 1 88 ? 11.758 14.844 5.867 1 98.75 88 ASP A N 1
ATOM 696 C CA . ASP A 1 88 ? 12.922 15.484 5.262 1 98.75 88 ASP A CA 1
ATOM 697 C C . ASP A 1 88 ? 12.75 17 5.227 1 98.75 88 ASP A C 1
ATOM 699 O O . ASP A 1 88 ? 13.719 17.75 5.402 1 98.75 88 ASP A O 1
ATOM 703 N N . ASP A 1 89 ? 11.57 17.422 4.98 1 98.81 89 ASP A N 1
ATOM 704 C CA . ASP A 1 89 ? 11.281 18.859 4.957 1 98.81 89 ASP A CA 1
ATOM 705 C C . ASP A 1 89 ? 11.547 19.5 6.324 1 98.81 89 ASP A C 1
ATOM 707 O O . ASP A 1 89 ? 12.109 20.578 6.41 1 98.81 89 ASP A O 1
ATOM 711 N N . TYR A 1 90 ? 11.141 18.812 7.383 1 98.81 90 TYR A N 1
ATOM 712 C CA . TYR A 1 90 ? 11.422 19.328 8.719 1 98.81 90 TYR A CA 1
ATOM 713 C C . TYR A 1 90 ? 12.922 19.391 8.969 1 98.81 90 TYR A C 1
ATOM 715 O O . TYR A 1 90 ? 13.414 20.344 9.594 1 98.81 90 TYR A O 1
ATOM 723 N N . ALA A 1 91 ? 13.633 18.391 8.531 1 98.69 91 ALA A N 1
ATOM 724 C CA . ALA A 1 91 ? 15.086 18.406 8.672 1 98.69 91 ALA A CA 1
ATOM 725 C C . ALA A 1 91 ? 15.695 19.594 7.922 1 98.69 91 ALA A C 1
ATOM 727 O O . ALA A 1 91 ? 16.562 20.281 8.445 1 98.69 91 ALA A O 1
ATOM 728 N N . THR A 1 92 ? 15.258 19.812 6.719 1 98.81 92 THR A N 1
ATOM 729 C CA . THR A 1 92 ? 15.711 20.953 5.922 1 98.81 92 THR A CA 1
ATOM 730 C C . THR A 1 92 ? 15.398 22.266 6.625 1 98.81 92 THR A C 1
ATOM 732 O O . THR A 1 92 ? 16.266 23.141 6.742 1 98.81 92 THR A O 1
ATOM 735 N N . ALA A 1 93 ? 14.188 22.375 7.145 1 98.81 93 ALA A N 1
ATOM 736 C CA . ALA A 1 93 ? 13.773 23.594 7.84 1 98.81 93 ALA A CA 1
ATOM 737 C C . ALA A 1 93 ? 14.625 23.828 9.086 1 98.81 93 ALA A C 1
ATOM 739 O O . ALA A 1 93 ? 14.93 24.969 9.422 1 98.81 93 ALA A O 1
ATOM 740 N N . ALA A 1 94 ? 14.977 22.766 9.766 1 98.62 94 ALA A N 1
ATOM 741 C CA . ALA A 1 94 ? 15.844 22.891 10.93 1 98.62 94 ALA A CA 1
ATOM 742 C C . ALA A 1 94 ? 17.203 23.453 10.547 1 98.62 94 ALA A C 1
ATOM 744 O O . ALA A 1 94 ? 17.734 24.328 11.242 1 98.62 94 ALA A O 1
ATOM 745 N N . THR A 1 95 ? 17.703 22.969 9.43 1 98.31 95 THR A N 1
ATOM 746 C CA . THR A 1 95 ? 18.984 23.438 8.93 1 98.31 95 THR A CA 1
ATOM 747 C C . THR A 1 95 ? 18.922 24.906 8.539 1 98.31 95 THR A C 1
ATOM 749 O O . THR A 1 95 ? 19.891 25.641 8.727 1 98.31 95 THR A O 1
ATOM 752 N N . CYS A 1 96 ? 17.797 25.375 8.117 1 97.38 96 CYS A N 1
ATOM 753 C CA . CYS A 1 96 ? 17.625 26.719 7.594 1 97.38 96 CYS A CA 1
ATOM 754 C C . CYS A 1 96 ? 17 27.641 8.641 1 97.38 96 CYS A C 1
ATOM 756 O O . CYS A 1 96 ? 16.656 28.781 8.344 1 97.38 96 CYS A O 1
ATOM 758 N N . ALA A 1 97 ? 16.797 27.203 9.836 1 98 97 ALA A N 1
ATOM 759 C CA . ALA A 1 97 ? 16.047 27.922 10.852 1 98 97 ALA A CA 1
ATOM 760 C C . ALA A 1 97 ? 16.688 29.266 11.172 1 98 97 ALA A C 1
ATOM 762 O O . ALA A 1 97 ? 17.922 29.359 11.266 1 98 97 ALA A O 1
ATOM 763 N N . GLN A 1 98 ? 15.891 30.297 11.414 1 97.56 98 GLN A N 1
ATOM 764 C CA . GLN A 1 98 ? 16.406 31.641 11.625 1 97.56 98 GLN A CA 1
ATOM 765 C C . GLN A 1 98 ? 16.906 31.828 13.062 1 97.56 98 GLN A C 1
ATOM 767 O O . GLN A 1 98 ? 17.594 32.812 13.359 1 97.56 98 GLN A O 1
ATOM 772 N N . ASP A 1 99 ? 16.531 30.938 14.008 1 97.44 99 ASP A N 1
ATOM 773 C CA . ASP A 1 99 ? 17 30.969 15.391 1 97.44 99 ASP A CA 1
ATOM 774 C C . ASP A 1 99 ? 16.969 29.578 16.016 1 97.44 99 ASP A C 1
ATOM 776 O O . ASP A 1 99 ? 16.5 28.625 15.406 1 97.44 99 ASP A O 1
ATOM 780 N N . GLU A 1 100 ? 17.438 29.453 17.234 1 97.44 100 GLU A N 1
ATOM 781 C CA . GLU A 1 100 ? 17.641 28.156 17.875 1 97.44 100 GLU A CA 1
ATOM 782 C C . GLU A 1 100 ? 16.297 27.547 18.281 1 97.44 100 GLU A C 1
ATOM 784 O O . GLU A 1 100 ? 16.156 26.312 18.281 1 97.44 100 GLU A O 1
ATOM 789 N N . THR A 1 101 ? 15.32 28.344 18.594 1 97.81 101 THR A N 1
ATOM 790 C CA . THR A 1 101 ? 14.016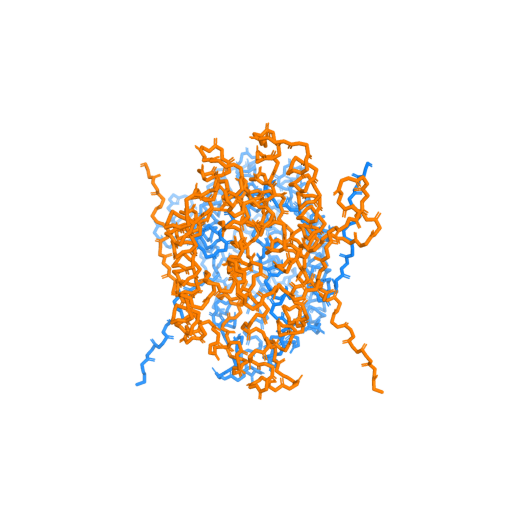 27.844 19.016 1 97.81 101 THR A CA 1
ATOM 791 C C . THR A 1 101 ? 13.344 27.094 17.859 1 97.81 101 THR A C 1
ATOM 793 O O . THR A 1 101 ? 12.914 25.953 18.031 1 97.81 101 THR A O 1
ATOM 796 N N . LEU A 1 102 ? 13.391 27.688 16.734 1 98.19 102 LEU A N 1
ATOM 797 C CA . LEU A 1 102 ? 12.797 27.047 15.562 1 98.19 102 LEU A CA 1
ATOM 798 C C . LEU A 1 102 ? 13.609 25.812 15.156 1 98.19 102 LEU A C 1
ATOM 800 O O . LEU A 1 102 ? 13.047 24.812 14.734 1 98.19 102 LEU A O 1
ATOM 804 N N . ARG A 1 103 ? 14.898 25.938 15.25 1 98.38 103 ARG A N 1
ATOM 805 C CA . ARG A 1 103 ? 15.742 24.797 14.914 1 98.38 103 ARG A CA 1
ATOM 806 C C . ARG A 1 103 ? 15.391 23.594 15.773 1 98.38 103 ARG A C 1
ATOM 808 O O . ARG A 1 103 ? 15.195 22.484 15.258 1 98.38 103 ARG A O 1
ATOM 815 N N . GLU A 1 104 ? 15.25 23.812 17.047 1 98.31 104 GLU A N 1
ATOM 816 C CA . GLU A 1 104 ? 14.914 22.719 17.953 1 98.31 104 GLU A CA 1
ATOM 817 C C . GLU A 1 104 ? 13.508 22.188 17.703 1 98.31 104 GLU A C 1
ATOM 819 O O . GLU A 1 104 ? 13.273 20.984 17.766 1 98.31 104 GLU A O 1
ATOM 824 N N . PHE A 1 105 ? 12.602 23.062 17.422 1 98.56 105 PHE A N 1
ATOM 825 C CA . PHE A 1 105 ? 11.227 22.672 17.156 1 98.56 105 PHE A CA 1
ATOM 826 C C . PHE A 1 105 ? 11.141 21.781 15.93 1 98.56 105 PHE A C 1
ATOM 828 O O . PHE A 1 105 ? 10.508 20.719 15.961 1 98.56 105 PHE A O 1
ATOM 835 N N . PHE A 1 106 ? 11.812 22.203 14.852 1 98.69 106 PHE A N 1
ATOM 836 C CA . PHE A 1 106 ? 11.742 21.438 13.609 1 98.69 106 PHE A CA 1
ATOM 837 C C . PHE A 1 106 ? 12.477 20.109 13.742 1 98.69 106 PHE A C 1
ATOM 839 O O . PHE A 1 106 ? 12.047 19.109 13.172 1 98.69 106 PHE A O 1
ATOM 846 N N . LYS A 1 107 ? 13.547 20.078 14.516 1 98.5 107 LYS A N 1
ATOM 847 C CA . LYS A 1 107 ? 14.203 18.797 14.797 1 98.5 107 LYS A CA 1
ATOM 848 C C . LYS A 1 107 ? 13.266 17.859 15.539 1 98.5 107 LYS A C 1
ATOM 850 O O . LYS A 1 107 ? 13.219 16.656 15.25 1 98.5 107 LYS A O 1
ATOM 855 N N . ALA A 1 108 ? 12.555 18.375 16.484 1 98.44 108 ALA A N 1
ATOM 856 C CA . ALA A 1 108 ? 11.625 17.562 17.266 1 98.44 108 ALA A CA 1
ATOM 857 C C . ALA A 1 108 ? 10.477 17.062 16.406 1 98.44 108 ALA A C 1
ATOM 859 O O . ALA A 1 108 ? 10.039 15.914 16.547 1 98.44 108 ALA A O 1
ATOM 860 N N . LYS A 1 109 ? 9.984 17.891 15.508 1 98.56 109 LYS A N 1
ATOM 861 C CA . LYS A 1 109 ? 8.93 17.469 14.586 1 98.56 109 LYS A CA 1
ATOM 862 C C . LYS A 1 109 ? 9.43 16.391 13.633 1 98.56 109 LYS A C 1
ATOM 864 O O . LYS A 1 109 ? 8.719 15.43 13.344 1 98.56 109 LYS A O 1
ATOM 869 N N . ALA A 1 110 ? 10.664 16.594 13.148 1 98.62 110 ALA A N 1
ATOM 870 C CA . ALA A 1 110 ? 11.258 15.555 12.305 1 98.62 110 ALA A CA 1
ATOM 871 C C . ALA A 1 110 ? 11.297 14.211 13.023 1 98.62 110 ALA A C 1
ATOM 873 O O . ALA A 1 110 ? 10.977 13.18 12.438 1 98.62 110 ALA A O 1
ATOM 874 N N . LYS A 1 111 ? 11.641 14.25 14.305 1 98.19 111 LYS A N 1
ATOM 875 C CA . LYS A 1 111 ? 11.688 13.023 15.094 1 98.19 111 LYS A CA 1
ATOM 876 C C . LYS A 1 111 ? 10.289 12.414 15.25 1 98.19 111 LYS A C 1
ATOM 878 O O . LYS A 1 111 ? 10.133 11.195 15.195 1 98.19 111 LYS A O 1
ATOM 883 N N . SER A 1 112 ? 9.258 13.211 15.43 1 97.25 112 SER A N 1
ATOM 884 C CA . SER A 1 112 ? 7.887 12.719 15.492 1 97.25 112 SER A CA 1
ATOM 885 C C . SER A 1 112 ? 7.477 12.039 14.188 1 97.25 112 SER A C 1
ATOM 887 O O . SER A 1 112 ? 6.801 11.016 14.203 1 97.25 112 SER A O 1
ATOM 889 N N . TYR A 1 113 ? 7.883 12.625 13.094 1 97.62 113 TYR A N 1
ATOM 890 C CA . TYR A 1 113 ? 7.621 12 11.805 1 97.62 113 TYR A CA 1
ATOM 891 C C . TYR A 1 113 ? 8.359 10.672 11.68 1 97.62 113 TYR A C 1
ATOM 893 O O . TYR A 1 113 ? 7.812 9.695 11.156 1 97.62 113 TYR A O 1
ATOM 901 N N . ASP A 1 114 ? 9.586 10.609 12.195 1 97.19 114 ASP A N 1
ATOM 902 C CA . ASP A 1 114 ? 10.312 9.344 12.203 1 97.19 114 ASP A CA 1
ATOM 903 C C . ASP A 1 114 ? 9.516 8.266 12.93 1 97.19 114 ASP A C 1
ATOM 905 O O . ASP A 1 114 ? 9.422 7.129 12.445 1 97.19 114 ASP A O 1
ATOM 909 N N . GLU A 1 115 ? 8.977 8.625 13.953 1 95.06 115 GLU A N 1
ATOM 910 C CA . GLU A 1 115 ? 8.227 7.672 14.766 1 95.06 115 GLU A CA 1
ATOM 911 C C . GLU A 1 115 ? 6.949 7.227 14.055 1 95.06 115 GLU A C 1
ATOM 913 O O . GLU A 1 115 ? 6.629 6.039 14.031 1 95.06 115 GLU A O 1
ATOM 918 N N . TYR A 1 116 ? 6.285 8.164 13.5 1 94.94 116 TYR A N 1
ATOM 919 C CA . TYR A 1 116 ? 5.07 7.797 12.773 1 94.94 116 TYR A CA 1
ATOM 920 C C . TYR A 1 116 ? 5.402 6.969 11.539 1 94.94 116 TYR A C 1
ATOM 922 O O . TYR A 1 116 ? 4.652 6.059 11.172 1 94.94 116 TYR A O 1
ATOM 930 N N . ASN A 1 117 ? 6.52 7.273 10.898 1 96.06 117 ASN A N 1
ATOM 931 C CA . ASN A 1 117 ? 6.926 6.582 9.68 1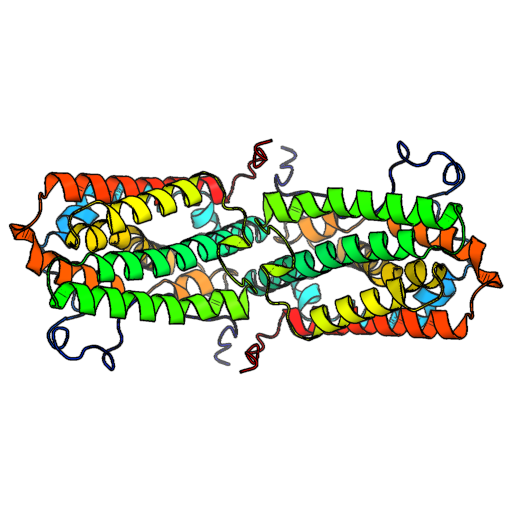 96.06 117 ASN A CA 1
ATOM 932 C C . ASN A 1 117 ? 7.184 5.102 9.938 1 96.06 117 ASN A C 1
ATOM 934 O O . ASN A 1 117 ? 7.207 4.297 9 1 96.06 117 ASN A O 1
ATOM 938 N N . GLU A 1 118 ? 7.344 4.715 11.188 1 92.62 118 GLU A N 1
ATOM 939 C CA . GLU A 1 118 ? 7.453 3.293 11.508 1 92.62 118 GLU A CA 1
ATOM 940 C C . GLU A 1 118 ? 6.203 2.533 11.078 1 92.62 118 GLU A C 1
ATOM 942 O O . GLU A 1 118 ? 6.277 1.362 10.703 1 92.62 118 GLU A O 1
ATOM 947 N N . THR A 1 119 ? 5.086 3.203 11.047 1 90.19 119 THR A N 1
ATOM 948 C CA . THR A 1 119 ? 3.848 2.611 10.547 1 90.19 119 THR A CA 1
ATOM 949 C C . THR A 1 119 ? 4.004 2.186 9.094 1 90.19 119 THR A C 1
ATOM 951 O O . THR A 1 119 ? 3.549 1.107 8.703 1 90.19 119 THR A O 1
ATOM 954 N N . TYR A 1 120 ? 4.609 3.002 8.336 1 95.38 120 TYR A N 1
ATOM 955 C CA . TYR A 1 120 ? 4.758 2.709 6.914 1 95.38 120 TYR A CA 1
ATOM 956 C C . TYR A 1 120 ? 5.812 1.632 6.691 1 95.38 120 TYR A C 1
ATOM 958 O O . TYR A 1 120 ? 5.707 0.839 5.75 1 95.38 120 TYR A O 1
ATOM 966 N N . HIS A 1 121 ? 6.781 1.549 7.602 1 94.5 121 HIS A N 1
ATOM 967 C CA . HIS A 1 121 ? 7.773 0.484 7.504 1 94.5 121 HIS A CA 1
ATOM 968 C C . HIS A 1 121 ? 7.18 -0.861 7.914 1 94.5 121 HIS A C 1
ATOM 970 O O . HIS A 1 121 ? 7.316 -1.85 7.188 1 94.5 121 HIS A O 1
ATOM 976 N N . GLN A 1 122 ? 6.426 -0.791 8.977 1 90.44 122 GLN A N 1
ATOM 977 C CA . GLN A 1 122 ? 6.027 -2.041 9.617 1 90.44 122 GLN A CA 1
ATOM 978 C C . GLN A 1 122 ? 4.711 -2.557 9.031 1 90.44 122 GLN A C 1
ATOM 980 O O . GLN A 1 122 ? 4.559 -3.756 8.797 1 90.44 122 GLN A O 1
ATOM 985 N N . THR A 1 123 ? 3.832 -1.69 8.812 1 91.25 123 THR A N 1
ATOM 986 C CA . THR A 1 123 ? 2.496 -2.096 8.391 1 91.25 123 THR A CA 1
ATOM 987 C C . THR A 1 123 ? 2.383 -2.082 6.867 1 91.25 123 THR A C 1
ATOM 989 O O . THR A 1 123 ? 1.834 -3.012 6.27 1 91.25 123 THR A O 1
ATOM 992 N N . TRP A 1 124 ? 2.959 -1.138 6.285 1 95.5 124 TRP A N 1
ATOM 993 C CA . TRP A 1 124 ? 2.723 -0.952 4.855 1 95.5 124 TRP A CA 1
ATOM 994 C C . TRP A 1 124 ? 3.945 -1.366 4.043 1 95.5 124 TRP A C 1
ATOM 996 O O . TRP A 1 124 ? 3.902 -1.385 2.812 1 95.5 124 TRP A O 1
ATOM 1006 N N . HIS A 1 125 ? 5.043 -1.654 4.742 1 96.75 125 HIS A N 1
ATOM 1007 C CA . HIS A 1 125 ? 6.203 -2.301 4.137 1 96.75 125 HIS A CA 1
ATOM 1008 C C . HIS A 1 125 ? 6.883 -1.378 3.133 1 96.75 125 HIS A C 1
ATOM 1010 O O . HIS A 1 125 ? 7.359 -1.833 2.09 1 96.75 125 HIS A O 1
ATOM 1016 N N . LEU A 1 126 ? 6.891 -0.134 3.393 1 98.38 126 LEU A N 1
ATOM 1017 C CA . LEU A 1 126 ? 7.535 0.874 2.559 1 98.38 126 LEU A CA 1
ATOM 1018 C C . LEU A 1 126 ? 8.883 1.276 3.141 1 98.38 126 LEU A C 1
ATOM 1020 O O . LEU A 1 126 ? 8.992 1.577 4.332 1 98.38 126 LEU A O 1
ATOM 1024 N N . ARG A 1 127 ? 9.867 1.33 2.318 1 98.31 127 ARG A N 1
ATOM 1025 C CA . ARG A 1 127 ? 11.211 1.604 2.828 1 98.31 127 ARG A CA 1
ATOM 1026 C C . ARG A 1 127 ? 11.492 3.102 2.854 1 98.31 127 ARG A C 1
ATOM 1028 O O . ARG A 1 127 ? 12.047 3.619 3.826 1 98.31 127 ARG A O 1
ATOM 1035 N N . GLU A 1 128 ? 11.172 3.738 1.74 1 98.25 128 GLU A N 1
ATOM 1036 C CA . GLU A 1 128 ? 11.539 5.141 1.559 1 98.25 128 GLU A CA 1
ATOM 1037 C C . GLU A 1 128 ? 10.789 5.758 0.378 1 98.25 128 GLU A C 1
ATOM 1039 O O . GLU A 1 128 ? 10.195 5.043 -0.427 1 98.25 128 GLU A O 1
ATOM 1044 N N . ALA A 1 129 ? 10.836 7.039 0.276 1 98.56 129 ALA A N 1
ATOM 1045 C CA . ALA A 1 129 ? 10.094 7.777 -0.743 1 98.56 129 ALA A CA 1
ATOM 1046 C C . ALA A 1 129 ? 10.578 7.414 -2.145 1 98.56 129 ALA A C 1
ATOM 1048 O O . ALA A 1 129 ? 9.789 7.34 -3.084 1 98.56 129 ALA A O 1
ATOM 1049 N N . SER A 1 130 ? 11.867 7.23 -2.328 1 98.38 130 SER A N 1
ATOM 1050 C CA . SER A 1 130 ? 12.422 6.996 -3.656 1 98.38 130 SER A CA 1
ATOM 1051 C C . SER A 1 130 ? 11.945 5.664 -4.23 1 98.38 130 SER A C 1
ATOM 1053 O O . SER A 1 130 ? 12.047 5.43 -5.434 1 98.38 130 SER A O 1
ATOM 1055 N N . GLY A 1 131 ? 11.438 4.77 -3.389 1 98.56 131 GLY A N 1
ATOM 1056 C CA . GLY A 1 131 ? 10.914 3.49 -3.84 1 98.56 131 GLY A CA 1
ATOM 1057 C C . GLY A 1 131 ? 9.461 3.561 -4.277 1 98.56 131 GLY A C 1
ATOM 1058 O O . GLY A 1 131 ? 8.867 2.543 -4.637 1 98.56 131 GLY A O 1
ATOM 1059 N N . LEU A 1 132 ? 8.875 4.766 -4.266 1 98.62 132 LEU A N 1
ATOM 1060 C CA . LEU A 1 132 ? 7.465 4.961 -4.594 1 98.62 132 LEU A CA 1
ATOM 1061 C C . LEU A 1 132 ? 7.312 5.844 -5.828 1 98.62 132 LEU A C 1
ATOM 1063 O O . LEU A 1 132 ? 8.258 6.527 -6.227 1 98.62 132 LEU A O 1
ATOM 1067 N N . ILE A 1 133 ? 6.168 5.746 -6.488 1 97.69 133 ILE A N 1
ATOM 1068 C CA . ILE A 1 133 ? 5.781 6.582 -7.617 1 97.69 133 ILE A CA 1
ATOM 1069 C C . ILE A 1 133 ? 4.57 7.43 -7.242 1 97.69 133 ILE A C 1
ATOM 1071 O O . ILE A 1 133 ? 3.426 7.016 -7.453 1 97.69 133 ILE A O 1
ATOM 1075 N N . PRO A 1 134 ? 4.812 8.57 -6.695 1 96.81 134 PRO A N 1
ATOM 1076 C CA . PRO A 1 134 ? 3.668 9.375 -6.258 1 96.81 134 PRO A CA 1
ATOM 1077 C C . PRO A 1 134 ? 2.785 9.82 -7.418 1 96.81 134 PRO A C 1
ATOM 1079 O O . PRO A 1 134 ? 3.285 10.078 -8.516 1 96.81 134 PRO A O 1
ATOM 1082 N N . GLY A 1 135 ? 1.471 9.867 -7.199 1 95.75 135 GLY A N 1
ATOM 1083 C CA . GLY A 1 135 ? 0.602 10.57 -8.133 1 95.75 135 GLY A CA 1
ATOM 1084 C C . GLY A 1 135 ? 0.944 12.047 -8.273 1 95.75 135 GLY A C 1
ATOM 1085 O O . GLY A 1 135 ? 1.677 12.602 -7.445 1 95.75 135 GLY A O 1
ATOM 1086 N N . THR A 1 136 ? 0.405 12.664 -9.203 1 96.31 136 THR A N 1
ATOM 1087 C CA . THR A 1 136 ? 0.755 14.039 -9.547 1 96.31 136 THR A CA 1
ATOM 1088 C C . THR A 1 136 ? 0.419 14.984 -8.398 1 96.31 136 THR A C 1
ATOM 1090 O O . THR A 1 136 ? 1.248 15.812 -8.008 1 96.31 136 THR A O 1
ATOM 1093 N N . ASP A 1 137 ? -0.763 14.898 -7.828 1 97.25 137 ASP A N 1
ATOM 1094 C CA . ASP A 1 137 ? -1.237 15.859 -6.836 1 97.25 137 ASP A CA 1
ATOM 1095 C C . ASP A 1 137 ? -0.407 15.781 -5.559 1 97.25 137 ASP A C 1
ATOM 1097 O O . ASP A 1 137 ? 0.008 16.812 -5.02 1 97.25 137 ASP A O 1
ATOM 1101 N N . ILE A 1 138 ? -0.138 14.578 -5.09 1 98.06 138 ILE A N 1
ATOM 1102 C CA . ILE A 1 138 ? 0.592 14.453 -3.832 1 98.06 138 ILE A CA 1
ATOM 1103 C C . ILE A 1 138 ? 2.064 14.789 -4.055 1 98.06 138 ILE A C 1
ATOM 1105 O O . ILE A 1 138 ? 2.723 15.344 -3.17 1 98.06 138 ILE A O 1
ATOM 1109 N N . LYS A 1 139 ? 2.588 14.531 -5.25 1 98.44 139 LYS A N 1
ATOM 1110 C CA . LYS A 1 139 ? 3.947 14.945 -5.578 1 98.44 139 LYS A CA 1
ATOM 1111 C C . LYS A 1 139 ? 4.07 16.469 -5.578 1 98.44 139 LYS A C 1
ATOM 1113 O O . LYS A 1 139 ? 5.023 17.016 -5.023 1 98.44 139 LYS A O 1
ATOM 1118 N N . ASP A 1 140 ? 3.135 17.109 -6.188 1 98.75 140 ASP A N 1
ATOM 1119 C CA . ASP A 1 140 ? 3.143 18.578 -6.223 1 98.75 140 ASP A CA 1
ATOM 1120 C C . ASP A 1 140 ? 3.039 19.156 -4.82 1 98.75 140 ASP A C 1
ATOM 1122 O O . ASP A 1 140 ? 3.703 20.141 -4.5 1 98.75 140 ASP A O 1
ATOM 1126 N N . TYR A 1 141 ? 2.221 18.578 -4.051 1 98.81 141 TYR A N 1
ATOM 1127 C CA . TYR A 1 141 ? 2.062 19.016 -2.668 1 98.81 141 TYR A CA 1
ATOM 1128 C C . TYR A 1 141 ? 3.377 18.891 -1.903 1 98.81 141 TYR A C 1
ATOM 1130 O O . TYR A 1 141 ? 3.826 19.844 -1.272 1 98.81 141 TYR A O 1
ATOM 1138 N N . ALA A 1 142 ? 3.998 17.734 -2 1 98.88 142 ALA A N 1
ATOM 1139 C CA . ALA A 1 142 ? 5.27 17.484 -1.323 1 98.88 142 ALA A CA 1
ATOM 1140 C C . ALA A 1 142 ? 6.352 18.438 -1.833 1 98.88 142 ALA A C 1
ATOM 1142 O O . ALA A 1 142 ? 7.16 18.938 -1.052 1 98.88 142 ALA A O 1
ATOM 1143 N N . ASP A 1 143 ? 6.363 18.688 -3.119 1 98.88 143 ASP A N 1
ATOM 1144 C CA . ASP A 1 143 ? 7.332 19.609 -3.701 1 98.88 143 ASP A CA 1
ATOM 1145 C C . ASP A 1 143 ? 7.117 21.031 -3.182 1 98.88 143 ASP A C 1
ATOM 1147 O O . ASP A 1 143 ? 8.078 21.766 -2.949 1 98.88 143 ASP A O 1
ATOM 1151 N N . TYR A 1 144 ? 5.898 21.375 -3.055 1 98.94 144 TYR A N 1
ATOM 1152 C CA . TYR A 1 144 ? 5.582 22.703 -2.533 1 98.94 144 TYR A CA 1
ATOM 1153 C C . TYR A 1 144 ? 6.062 22.859 -1.096 1 98.94 144 TYR A C 1
ATOM 1155 O O . TYR A 1 144 ? 6.656 23.875 -0.737 1 98.94 144 TYR A O 1
ATOM 1163 N N . GLU A 1 145 ? 5.844 21.828 -0.287 1 98.88 145 GLU A N 1
ATOM 1164 C CA . GLU A 1 145 ? 6.324 21.844 1.09 1 98.88 145 GLU A CA 1
ATOM 1165 C C . GLU A 1 145 ? 7.848 21.938 1.139 1 98.88 145 GLU A C 1
ATOM 1167 O O . GLU A 1 145 ? 8.406 22.656 1.958 1 98.88 145 GLU A O 1
ATOM 1172 N N . ALA A 1 146 ? 8.445 21.25 0.246 1 98.88 146 ALA A N 1
ATOM 1173 C CA . ALA A 1 146 ? 9.906 21.297 0.178 1 98.88 146 ALA A CA 1
ATOM 1174 C C . ALA A 1 146 ? 10.398 22.688 -0.194 1 98.88 146 ALA A C 1
ATOM 1176 O O . ALA A 1 146 ? 11.383 23.172 0.364 1 98.88 146 ALA A O 1
ATOM 1177 N N . TYR A 1 147 ? 9.711 23.281 -1.113 1 98.88 147 TYR A N 1
ATOM 1178 C CA . TYR A 1 147 ? 10.039 24.641 -1.502 1 98.88 147 TYR A CA 1
ATOM 1179 C C . TYR A 1 147 ? 9.938 25.594 -0.312 1 98.88 147 TYR A C 1
ATOM 1181 O O . TYR A 1 147 ? 10.859 26.375 -0.052 1 98.88 147 TYR A O 1
ATOM 1189 N N . VAL A 1 148 ? 8.898 25.5 0.433 1 98.88 148 VAL A N 1
ATOM 1190 C CA . VAL A 1 148 ? 8.688 26.375 1.585 1 98.88 148 VAL A CA 1
ATOM 1191 C C . VAL A 1 148 ? 9.773 26.109 2.629 1 98.88 148 VAL A C 1
ATOM 1193 O O . VAL A 1 148 ? 10.352 27.047 3.18 1 98.88 148 VAL A O 1
ATOM 1196 N N . ALA A 1 149 ? 10.102 24.828 2.889 1 98.75 149 ALA A N 1
ATOM 1197 C CA . ALA A 1 149 ? 11.078 24.422 3.896 1 98.75 149 ALA A CA 1
ATOM 1198 C C . ALA A 1 149 ? 12.461 25 3.586 1 98.75 149 ALA A C 1
ATOM 1200 O O . ALA A 1 149 ? 13.195 25.375 4.496 1 98.75 149 ALA A O 1
ATOM 1201 N N . GLY A 1 150 ? 12.766 25.109 2.33 1 98.19 150 GLY A N 1
ATOM 1202 C CA . GLY A 1 150 ? 14.141 25.438 1.967 1 98.19 150 GLY A CA 1
ATOM 1203 C C . GLY A 1 150 ? 14.297 26.844 1.431 1 98.19 150 GLY A C 1
ATOM 1204 O O . GLY A 1 150 ? 15.406 27.391 1.415 1 98.19 150 GLY A O 1
ATOM 1205 N N . SER A 1 151 ? 13.203 27.453 1.019 1 98.12 151 SER A N 1
ATOM 1206 C CA . SER A 1 151 ? 13.391 28.672 0.231 1 98.12 151 SER A CA 1
ATOM 1207 C C . SER A 1 151 ? 12.742 29.875 0.909 1 98.12 151 SER A C 1
ATOM 1209 O O . SER A 1 151 ? 13.016 31.016 0.54 1 98.12 151 SER A O 1
ATOM 1211 N N . LEU A 1 152 ? 11.875 29.672 1.888 1 98.38 152 LEU A N 1
ATOM 1212 C CA . LEU A 1 152 ? 11.211 30.781 2.557 1 98.38 152 LEU A CA 1
ATOM 1213 C C . LEU A 1 152 ? 11.672 30.906 4.004 1 98.38 152 LEU A C 1
ATOM 1215 O O . LEU A 1 152 ? 12.391 30.031 4.504 1 98.38 152 LEU A O 1
ATOM 1219 N N . ALA A 1 153 ? 11.258 32.062 4.633 1 97.31 153 ALA A N 1
ATOM 1220 C CA . ALA A 1 153 ? 11.586 32.219 6.047 1 97.31 153 ALA A CA 1
ATOM 1221 C C . ALA A 1 153 ? 11.055 31.031 6.871 1 97.31 153 ALA A C 1
ATOM 1223 O O . ALA A 1 153 ? 9.953 30.547 6.621 1 97.31 153 ALA A O 1
ATOM 1224 N N . SER A 1 154 ? 11.742 30.578 7.871 1 97.69 154 SER A N 1
ATOM 1225 C CA . SER A 1 154 ? 11.562 29.297 8.531 1 97.69 154 SER A CA 1
ATOM 1226 C C . SER A 1 154 ? 10.203 29.219 9.227 1 97.69 154 SER A C 1
ATOM 1228 O O . SER A 1 154 ? 9.602 28.141 9.297 1 97.69 154 SER A O 1
ATOM 1230 N N . PRO A 1 155 ? 9.609 30.312 9.719 1 98.44 155 PRO A N 1
ATOM 1231 C CA . PRO A 1 155 ? 8.305 30.156 10.367 1 98.44 155 PRO A CA 1
ATOM 1232 C C . PRO A 1 155 ? 7.219 29.688 9.398 1 98.44 155 PRO A C 1
ATOM 1234 O O . PRO A 1 155 ? 6.211 29.125 9.82 1 98.44 155 PRO A O 1
ATOM 1237 N N . TYR A 1 156 ? 7.43 29.922 8.086 1 98.88 156 TYR A N 1
ATOM 1238 C CA . TYR A 1 156 ? 6.445 29.516 7.094 1 98.88 156 TYR A CA 1
ATOM 1239 C C . TYR A 1 156 ? 6.352 28 7.023 1 98.88 156 TYR A C 1
ATOM 1241 O O . TYR A 1 156 ? 5.371 27.453 6.516 1 98.88 156 TYR A O 1
ATOM 1249 N N . MET A 1 157 ? 7.379 27.297 7.555 1 98.88 157 MET A N 1
ATOM 1250 C CA . MET A 1 157 ? 7.312 25.844 7.652 1 98.88 157 MET A CA 1
ATOM 1251 C C . MET A 1 157 ? 6.137 25.406 8.523 1 98.88 157 MET A C 1
ATOM 1253 O O . MET A 1 157 ? 5.449 24.438 8.203 1 98.88 157 MET A O 1
ATOM 1257 N N . CYS A 1 158 ? 5.863 26.156 9.586 1 98.75 158 CYS A N 1
ATOM 1258 C CA . CYS A 1 158 ? 4.707 25.859 10.422 1 98.75 158 CYS A CA 1
ATOM 1259 C C . CYS A 1 158 ? 3.41 26.031 9.641 1 98.75 158 CYS A C 1
ATOM 1261 O O . CYS A 1 158 ? 2.49 25.219 9.766 1 98.75 158 CYS A O 1
ATOM 1263 N N . VAL A 1 159 ? 3.395 27.031 8.805 1 98.88 159 VAL A N 1
ATOM 1264 C CA . VAL A 1 159 ? 2.191 27.375 8.055 1 98.88 159 VAL A CA 1
ATOM 1265 C C . VAL A 1 159 ? 1.88 26.281 7.039 1 98.88 159 VAL A C 1
ATOM 1267 O O . VAL A 1 159 ? 0.742 25.812 6.953 1 98.88 159 VAL A O 1
ATOM 1270 N N . VAL A 1 160 ? 2.895 25.797 6.324 1 98.94 160 VAL A N 1
ATOM 1271 C CA . VAL A 1 160 ? 2.666 24.891 5.203 1 98.94 160 VAL A CA 1
ATOM 1272 C C . VAL A 1 160 ? 2.354 23.484 5.723 1 98.94 160 VAL A C 1
ATOM 1274 O O . VAL A 1 160 ? 1.667 22.719 5.055 1 98.94 160 VAL A O 1
ATOM 1277 N N . MET A 1 161 ? 2.764 23.156 6.969 1 98.81 161 MET A N 1
ATOM 1278 C CA . MET A 1 161 ? 2.584 21.812 7.512 1 98.81 161 MET A CA 1
ATOM 1279 C C . MET A 1 161 ? 1.297 21.719 8.32 1 98.81 161 MET A C 1
ATOM 1281 O O . MET A 1 161 ? 0.828 20.609 8.633 1 98.81 161 MET A O 1
ATOM 1285 N N . LEU A 1 162 ? 0.682 22.797 8.648 1 98.75 162 LEU A N 1
ATOM 1286 C CA . LEU A 1 162 ? -0.476 22.844 9.539 1 98.75 162 LEU A CA 1
ATOM 1287 C C . LEU A 1 162 ? -1.683 22.172 8.891 1 98.75 162 LEU A C 1
ATOM 1289 O O . LEU A 1 162 ? -2.438 21.469 9.555 1 98.75 162 LEU A O 1
ATOM 1293 N N . PRO A 1 163 ? -1.903 22.359 7.566 1 98.69 163 PRO A N 1
ATOM 1294 C CA . PRO A 1 163 ? -3.078 21.75 6.945 1 98.69 163 PRO A CA 1
ATOM 1295 C C . PRO A 1 163 ? -3.133 20.234 7.164 1 98.69 163 PRO A C 1
ATOM 1297 O O . PRO A 1 163 ? -4.156 19.719 7.609 1 98.69 163 PRO A O 1
ATOM 1300 N N . CYS A 1 164 ? -2.072 19.484 6.938 1 97.81 164 CYS A N 1
ATOM 1301 C CA . CYS A 1 164 ? -2.088 18.047 7.117 1 97.81 164 CYS A CA 1
ATOM 1302 C C . CYS A 1 164 ? -2.285 17.672 8.586 1 97.81 164 CYS A C 1
ATOM 1304 O O . CYS A 1 164 ? -3.012 16.734 8.906 1 97.81 164 CYS A O 1
ATOM 1306 N N . GLU A 1 165 ? -1.74 18.438 9.508 1 97.5 165 GLU A N 1
ATOM 1307 C CA . GLU A 1 165 ? -1.755 18.047 10.914 1 97.5 165 GLU A CA 1
ATOM 1308 C C . GLU A 1 165 ? -3.086 18.406 11.57 1 97.5 165 GLU A C 1
ATOM 1310 O O . GLU A 1 165 ? -3.434 17.875 12.617 1 97.5 165 GLU A O 1
ATOM 1315 N N . TYR A 1 166 ? -3.838 19.344 10.969 1 98.62 166 TYR A N 1
ATOM 1316 C CA . TYR A 1 166 ? -5.09 19.734 11.609 1 98.62 166 TYR A CA 1
ATOM 1317 C C . TYR A 1 166 ? -6.289 19.188 10.852 1 98.62 166 TYR A C 1
ATOM 1319 O O . TYR A 1 166 ? -7.297 18.812 11.453 1 98.62 166 TYR A O 1
ATOM 1327 N N . LEU A 1 167 ? -6.234 19.156 9.57 1 98.81 167 LEU A N 1
ATOM 1328 C CA . LEU A 1 167 ? -7.367 18.75 8.742 1 98.81 167 LEU A CA 1
ATOM 1329 C C . LEU A 1 167 ? -7.801 17.328 9.062 1 98.81 167 LEU A C 1
ATOM 1331 O O . LEU A 1 167 ? -8.992 17.047 9.203 1 98.81 167 LEU A O 1
ATOM 1335 N N . TRP A 1 168 ? -6.852 16.391 9.219 1 98.06 168 TRP A N 1
ATOM 1336 C CA . TRP A 1 168 ? -7.172 14.969 9.398 1 98.06 168 TRP A CA 1
ATOM 1337 C C . TRP A 1 168 ? -7.934 14.75 10.695 1 98.06 168 TRP A C 1
ATOM 1339 O O . TRP A 1 168 ? -9.016 14.156 10.695 1 98.06 168 TRP A O 1
ATOM 1349 N N . PRO A 1 169 ? -7.43 15.305 11.836 1 98 169 PRO A N 1
ATOM 1350 C CA . PRO A 1 169 ? -8.234 15.141 13.047 1 98 169 PRO A CA 1
ATOM 1351 C C . PRO A 1 169 ? -9.57 15.875 12.977 1 98 169 PRO A C 1
ATOM 1353 O O . PRO A 1 169 ? -10.562 15.414 13.539 1 98 169 PRO A O 1
ATOM 1356 N N . TRP A 1 170 ? -9.586 17 12.297 1 98.62 170 TRP A N 1
ATOM 1357 C CA . TRP A 1 170 ? -10.852 17.719 12.141 1 98.62 170 TRP A CA 1
ATOM 1358 C C . TRP A 1 170 ? -11.875 16.844 11.414 1 98.62 170 TRP A C 1
ATOM 1360 O O . TRP A 1 170 ? -13.023 16.734 11.852 1 98.62 170 TRP A O 1
ATOM 1370 N N . ILE A 1 171 ? -11.477 16.203 10.367 1 98.69 171 ILE A N 1
ATOM 1371 C CA . ILE A 1 171 ? -12.352 15.344 9.578 1 98.69 171 ILE A CA 1
ATOM 1372 C C . ILE A 1 171 ? -12.789 14.148 10.422 1 98.69 171 ILE A C 1
ATOM 1374 O O . ILE A 1 171 ? -13.969 13.805 10.469 1 98.69 171 ILE A O 1
ATOM 1378 N N . ALA A 1 172 ? -11.828 13.492 11.094 1 98.31 172 ALA A N 1
ATOM 1379 C CA . ALA A 1 172 ? -12.125 12.312 11.906 1 98.31 172 ALA A CA 1
ATOM 1380 C C . ALA A 1 172 ? -13.133 12.648 13 1 98.31 172 ALA A C 1
ATOM 1382 O O . ALA A 1 172 ? -14.094 11.906 13.219 1 98.31 172 ALA A O 1
ATOM 1383 N N . ASN A 1 173 ? -12.898 13.758 13.633 1 98.25 173 ASN A N 1
ATOM 1384 C CA . ASN A 1 173 ? -13.805 14.172 14.695 1 98.25 173 ASN A CA 1
ATOM 1385 C C . ASN A 1 173 ? -15.203 14.477 14.156 1 98.25 173 ASN A C 1
ATOM 1387 O O . ASN A 1 173 ? -16.203 14.164 14.805 1 98.25 173 ASN A O 1
ATOM 1391 N N . PHE A 1 174 ? -15.234 15.07 13.016 1 98.25 174 PHE A N 1
ATOM 1392 C CA . PHE A 1 174 ? -16.516 15.344 12.391 1 98.25 174 PHE A CA 1
ATOM 1393 C C . PHE A 1 174 ? -17.25 14.047 12.055 1 98.25 174 PHE A C 1
ATOM 1395 O O . PHE A 1 174 ? -18.438 13.906 12.352 1 98.25 174 PHE A O 1
ATOM 1402 N N . LEU A 1 175 ? -16.562 13.07 11.516 1 98.25 175 LEU A N 1
ATOM 1403 C CA . LEU A 1 175 ? -17.156 11.844 10.992 1 98.25 175 LEU A CA 1
ATOM 1404 C C . LEU A 1 175 ? -17.484 10.883 12.125 1 98.25 175 LEU A C 1
ATOM 1406 O O . LEU A 1 175 ? -18.172 9.875 11.914 1 98.25 175 LEU A O 1
ATOM 1410 N N . ASP A 1 176 ? -16.953 11.164 13.297 1 97.5 176 ASP A N 1
ATOM 1411 C CA . ASP A 1 176 ? -17.141 10.25 14.422 1 97.5 176 ASP A CA 1
ATOM 1412 C C . ASP A 1 176 ? -18.609 9.914 14.633 1 97.5 176 ASP A C 1
ATOM 1414 O O . ASP A 1 176 ? -18.969 8.75 14.828 1 97.5 176 ASP A O 1
ATOM 1418 N N . GLY A 1 177 ? -19.484 10.898 14.477 1 95.75 177 GLY A N 1
ATOM 1419 C CA . GLY A 1 177 ? -20.906 10.695 14.688 1 95.75 177 GLY A CA 1
ATOM 1420 C C . GLY A 1 177 ? -21.609 10.109 13.477 1 95.75 177 GLY A C 1
ATOM 1421 O O . GLY A 1 177 ? -22.781 9.727 13.562 1 95.75 177 GLY A O 1
ATOM 1422 N N . TYR A 1 178 ? -20.875 9.977 12.398 1 95.44 178 TYR A N 1
ATOM 1423 C CA . TYR A 1 178 ? -21.5 9.562 11.141 1 95.44 178 TYR A CA 1
ATOM 1424 C C . TYR A 1 178 ? -20.953 8.227 10.68 1 95.44 178 TYR A C 1
ATOM 1426 O O . TYR A 1 178 ? -21.344 7.723 9.617 1 95.44 178 TYR A O 1
ATOM 1434 N N . THR A 1 179 ? -20.078 7.617 11.391 1 95.88 179 THR A N 1
ATOM 1435 C CA . THR A 1 179 ? -19.5 6.32 11.078 1 95.88 179 THR A CA 1
ATOM 1436 C C . THR A 1 179 ? -19.859 5.289 12.141 1 95.88 179 THR A C 1
ATOM 1438 O O . THR A 1 179 ? -19.438 5.398 13.289 1 95.88 179 THR A O 1
ATOM 1441 N N . PRO A 1 180 ? -20.625 4.332 11.758 1 94.56 180 PRO A N 1
ATOM 1442 C CA . PRO A 1 180 ? -21.031 3.318 12.734 1 94.56 180 PRO A CA 1
ATOM 1443 C C . PRO A 1 180 ? -19.828 2.668 13.43 1 94.56 180 PRO A C 1
ATOM 1445 O O . PRO A 1 180 ? -18.766 2.537 12.836 1 94.56 180 PRO A O 1
ATOM 1448 N N . THR A 1 181 ? -20.062 2.227 14.672 1 92.69 181 THR A N 1
ATOM 1449 C CA . THR A 1 181 ? -19 1.665 15.492 1 92.69 181 THR A CA 1
ATOM 1450 C C . THR A 1 181 ? -18.484 0.353 14.898 1 92.69 181 THR A C 1
ATOM 1452 O O . THR A 1 181 ? -17.344 -0.033 15.125 1 92.69 181 THR A O 1
ATOM 1455 N N . ASN A 1 182 ? -19.312 -0.278 14.086 1 92.44 182 ASN A N 1
ATOM 1456 C CA . ASN A 1 182 ? -18.906 -1.556 13.508 1 92.44 182 ASN A CA 1
ATOM 1457 C C . ASN A 1 182 ? -18.5 -1.4 12.047 1 92.44 182 ASN A C 1
ATOM 1459 O O . ASN A 1 182 ? -18.328 -2.393 11.336 1 92.44 182 ASN A O 1
ATOM 1463 N N . SER A 1 183 ? -18.359 -0.137 11.664 1 94.5 183 SER A N 1
ATOM 1464 C CA . SER A 1 183 ? -17.922 0.146 10.305 1 94.5 183 SER A CA 1
ATOM 1465 C C . SER A 1 183 ? -16.547 -0.435 10.031 1 94.5 1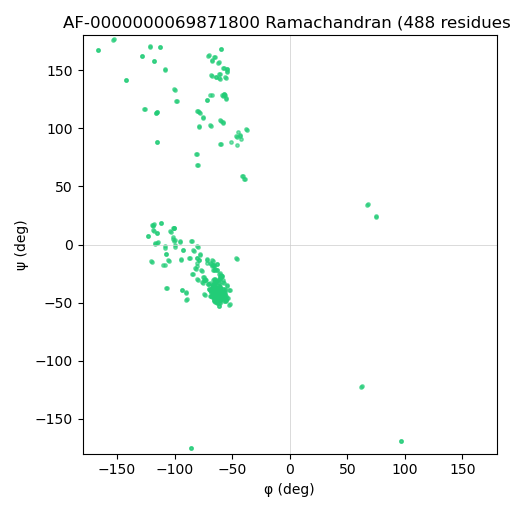83 SER A C 1
ATOM 1467 O O . SER A 1 183 ? -15.672 -0.418 10.906 1 94.5 183 SER A O 1
ATOM 1469 N N . LEU A 1 184 ? -16.344 -0.843 8.812 1 93.75 184 LEU A N 1
ATOM 1470 C CA . LEU A 1 184 ? -15.055 -1.37 8.375 1 93.75 184 LEU A CA 1
ATOM 1471 C C . LEU A 1 184 ? -13.969 -0.305 8.477 1 93.75 184 LEU A C 1
ATOM 1473 O O . LEU A 1 184 ? -12.781 -0.629 8.57 1 93.75 184 LEU A O 1
ATOM 1477 N N . TYR A 1 185 ? -14.336 0.991 8.484 1 95.19 185 TYR A N 1
ATOM 1478 C CA . TYR A 1 185 ? -13.367 2.076 8.508 1 95.19 185 TYR A CA 1
ATOM 1479 C C . TYR A 1 185 ? -13.414 2.834 9.828 1 95.19 185 TYR A C 1
ATOM 1481 O O . TYR A 1 185 ? -12.906 3.951 9.93 1 95.19 185 TYR A O 1
ATOM 1489 N N . ARG A 1 186 ? -13.992 2.221 10.859 1 94.56 186 ARG A N 1
ATOM 1490 C CA . ARG A 1 186 ? -14.055 2.85 12.172 1 94.56 186 ARG A CA 1
ATOM 1491 C C . ARG A 1 186 ? -12.656 3.186 12.68 1 94.56 186 ARG A C 1
ATOM 1493 O O . ARG A 1 186 ? -12.453 4.219 13.32 1 94.56 186 ARG A O 1
ATOM 1500 N N . PHE A 1 187 ? -11.711 2.375 12.32 1 92.38 187 PHE A N 1
ATOM 1501 C CA . PHE A 1 187 ? -10.336 2.57 12.766 1 92.38 187 PHE A CA 1
ATOM 1502 C C . PHE A 1 187 ? -9.797 3.916 12.289 1 92.38 187 PHE A C 1
ATOM 1504 O O . PHE A 1 187 ? -9.008 4.559 12.984 1 92.38 187 PHE A O 1
ATOM 1511 N N . TRP A 1 188 ? -10.188 4.312 11.109 1 95.25 188 TRP A N 1
ATOM 1512 C CA . TRP A 1 188 ? -9.695 5.57 10.555 1 95.25 188 TRP A CA 1
ATOM 1513 C C . TRP A 1 188 ? -10.078 6.746 11.445 1 95.25 188 TRP A C 1
ATOM 1515 O O . TRP A 1 188 ? -9.266 7.641 11.688 1 95.25 188 TRP A O 1
ATOM 1525 N N . ILE A 1 189 ? -11.305 6.703 11.922 1 96 189 ILE A N 1
ATOM 1526 C CA . ILE A 1 189 ? -11.805 7.738 12.82 1 96 189 ILE A CA 1
ATOM 1527 C C . ILE A 1 189 ? -11.016 7.707 14.133 1 96 189 ILE A C 1
ATOM 1529 O O . ILE A 1 189 ? -10.539 8.742 14.602 1 96 189 ILE A O 1
ATOM 1533 N N . GLU A 1 190 ? -10.781 6.543 14.609 1 93 190 GLU A N 1
ATOM 1534 C CA . GLU A 1 190 ? -10.109 6.379 15.898 1 93 190 GLU A CA 1
ATOM 1535 C C . GLU A 1 190 ? -8.633 6.758 15.805 1 93 190 GLU A C 1
ATOM 1537 O O . GLU A 1 190 ? -8.078 7.34 16.734 1 93 190 GLU A O 1
ATOM 1542 N N . TRP A 1 191 ? -8.023 6.508 14.695 1 92.75 191 TRP A N 1
ATOM 1543 C CA . TRP A 1 191 ? -6.59 6.727 14.516 1 92.75 191 TRP A CA 1
ATOM 1544 C C . TRP A 1 191 ? -6.293 8.203 14.258 1 92.75 191 TRP A C 1
ATOM 1546 O O . TRP A 1 191 ? -5.238 8.703 14.641 1 92.75 191 TRP A O 1
ATOM 1556 N N . ASN A 1 192 ? -7.25 8.867 13.641 1 96.06 192 ASN A N 1
ATOM 1557 C CA . ASN A 1 192 ? -6.965 10.227 13.211 1 96.06 192 ASN A CA 1
ATOM 1558 C C . ASN A 1 192 ? -7.66 11.258 14.109 1 96.06 192 ASN A C 1
ATOM 1560 O O . ASN A 1 192 ? -7.316 12.438 14.086 1 96.06 192 ASN A O 1
ATOM 1564 N N . GLY A 1 193 ? -8.625 10.766 14.945 1 96.25 193 GLY A N 1
ATOM 1565 C CA . GLY A 1 193 ? -9.422 11.68 15.742 1 96.25 193 GLY A CA 1
ATOM 1566 C C . GLY A 1 193 ? -8.758 12.055 17.062 1 96.25 193 GLY A C 1
ATOM 1567 O O . GLY A 1 193 ? -7.586 11.742 17.281 1 96.25 193 GLY A O 1
ATOM 1568 N N . GLY A 1 194 ? -9.484 12.812 17.875 1 95.94 194 GLY A N 1
ATOM 1569 C CA . GLY A 1 194 ? -8.984 13.273 19.156 1 95.94 194 GLY A CA 1
ATOM 1570 C C . GLY A 1 194 ? -8.406 14.672 19.109 1 95.94 194 GLY A C 1
ATOM 1571 O O . GLY A 1 194 ? -8.68 15.43 18.172 1 95.94 194 GLY A O 1
ATOM 1572 N N . THR A 1 195 ? -7.738 15.047 20.188 1 97.06 195 THR A N 1
ATOM 1573 C CA . THR A 1 195 ? -7.148 16.375 20.266 1 97.06 195 THR A CA 1
ATOM 1574 C C . THR A 1 195 ? -5.945 16.484 19.344 1 97.06 195 THR A C 1
ATOM 1576 O O . THR A 1 195 ? -5.023 15.672 19.406 1 97.06 195 THR A O 1
ATOM 1579 N N . PRO A 1 196 ? -5.969 17.453 18.469 1 97.38 196 PRO A N 1
ATOM 1580 C CA . PRO A 1 196 ? -4.855 17.609 17.531 1 97.38 196 PRO A CA 1
ATOM 1581 C C . PRO A 1 196 ? -3.645 18.297 18.156 1 97.38 196 PRO A C 1
ATOM 1583 O O . PRO A 1 196 ? -3.242 19.375 17.719 1 97.38 196 PRO A O 1
ATOM 1586 N N . ASN A 1 197 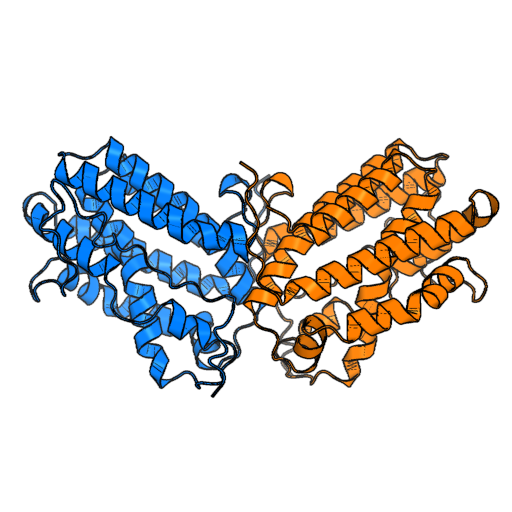? -3.01 17.641 19.062 1 97.25 197 ASN A N 1
ATOM 1587 C CA . ASN A 1 197 ? -1.921 18.203 19.844 1 97.25 197 ASN A CA 1
ATOM 1588 C C . ASN A 1 197 ? -0.791 18.719 18.953 1 97.25 197 ASN A C 1
ATOM 1590 O O . ASN A 1 197 ? -0.217 19.766 19.203 1 97.25 197 ASN A O 1
ATOM 1594 N N . GLY A 1 198 ? -0.475 17.938 17.938 1 97.38 198 GLY A N 1
ATOM 1595 C CA . GLY A 1 198 ? 0.591 18.344 17.031 1 97.38 198 GLY A CA 1
ATOM 1596 C C . GLY A 1 198 ? 0.298 19.656 16.328 1 97.38 198 GLY A C 1
ATOM 1597 O O . GLY A 1 198 ? 1.171 20.516 16.219 1 97.38 198 GLY A O 1
ATOM 1598 N N . ALA A 1 199 ? -0.909 19.844 15.883 1 98.38 199 ALA A N 1
ATOM 1599 C CA . ALA A 1 199 ? -1.33 21.062 15.219 1 98.38 199 ALA A CA 1
ATOM 1600 C C . ALA A 1 199 ? -1.336 22.25 16.188 1 98.38 199 ALA A C 1
ATOM 1602 O O . ALA A 1 199 ? -0.915 23.344 15.844 1 98.38 199 ALA A O 1
ATOM 1603 N N . TYR A 1 200 ? -1.786 21.969 17.406 1 98.5 200 TYR A N 1
ATOM 1604 C CA . TYR A 1 200 ? -1.843 23.047 18.391 1 98.5 200 TYR A CA 1
ATOM 1605 C C . TYR A 1 200 ? -0.442 23.484 18.797 1 98.5 200 TYR A C 1
ATOM 1607 O O . TYR A 1 200 ? -0.179 24.688 18.938 1 98.5 200 TYR A O 1
ATOM 1615 N N . GLN A 1 201 ? 0.449 22.531 18.969 1 98.25 201 GLN A N 1
ATOM 1616 C CA . GLN A 1 201 ? 1.843 22.891 19.203 1 98.25 201 GLN A CA 1
ATOM 1617 C C . GLN A 1 201 ? 2.383 23.781 18.094 1 98.25 201 GLN A C 1
ATOM 1619 O O . GLN A 1 201 ? 3.045 24.781 18.359 1 98.25 201 GLN A O 1
ATOM 1624 N N . MET A 1 202 ? 2.088 23.438 16.891 1 98.19 202 MET A N 1
ATOM 1625 C CA . MET A 1 202 ? 2.553 24.172 15.719 1 98.19 202 MET A CA 1
ATOM 1626 C C . MET A 1 202 ? 1.947 25.562 15.688 1 98.19 202 MET A C 1
ATOM 1628 O O . MET A 1 202 ? 2.646 26.547 15.414 1 98.19 202 MET A O 1
ATOM 1632 N N . GLY A 1 203 ? 0.648 25.625 15.953 1 98.38 203 GLY A N 1
ATOM 1633 C CA . GLY A 1 203 ? -0.008 26.922 16.016 1 98.38 203 GLY A CA 1
ATOM 1634 C C . GLY A 1 203 ? 0.577 27.828 17.078 1 98.38 203 GLY A C 1
ATOM 1635 O O . GLY A 1 203 ? 0.784 29.016 16.828 1 98.38 203 GLY A O 1
ATOM 1636 N N . ASN A 1 204 ? 0.815 27.266 18.234 1 98.38 204 ASN A N 1
ATOM 1637 C CA . ASN A 1 204 ? 1.377 28.062 19.328 1 98.38 204 ASN A CA 1
ATOM 1638 C C . ASN A 1 204 ? 2.807 28.5 19.031 1 98.38 204 ASN A C 1
ATOM 1640 O O . ASN A 1 204 ? 3.209 29.609 19.391 1 98.38 204 ASN A O 1
ATOM 1644 N N . MET A 1 205 ? 3.588 27.641 18.406 1 98.25 205 MET A N 1
ATOM 1645 C CA . MET A 1 205 ? 4.918 28.031 17.953 1 98.25 205 MET A CA 1
ATOM 1646 C C . MET A 1 205 ? 4.84 29.156 16.922 1 98.25 205 MET A C 1
ATOM 1648 O O . MET A 1 205 ? 5.539 30.172 17.047 1 98.25 205 MET A O 1
ATOM 1652 N N . LEU A 1 206 ? 3.961 29.016 15.945 1 98.5 206 LEU A N 1
ATOM 1653 C CA . LEU A 1 206 ? 3.781 30 14.891 1 98.5 206 LEU A CA 1
ATOM 1654 C C . LEU A 1 206 ? 3.414 31.359 15.469 1 98.5 206 LEU A C 1
ATOM 1656 O O . LEU A 1 206 ? 3.891 32.375 14.992 1 98.5 206 LEU A O 1
ATOM 1660 N N . GLU A 1 207 ? 2.607 31.344 16.484 1 98.38 207 GLU A N 1
ATOM 1661 C CA . GLU A 1 207 ? 2.145 32.594 17.094 1 98.38 207 GLU A CA 1
ATOM 1662 C C . GLU A 1 207 ? 3.312 33.406 17.641 1 98.38 207 GLU A C 1
ATOM 1664 O O . GLU A 1 207 ? 3.275 34.656 17.609 1 98.38 207 GLU A O 1
ATOM 1669 N N . GLN A 1 208 ? 4.383 32.781 18.062 1 97.12 208 GLN A N 1
ATOM 1670 C CA . GLN A 1 208 ? 5.566 33.438 18.578 1 97.12 208 GLN A CA 1
ATOM 1671 C C . GLN A 1 208 ? 6.301 34.219 17.484 1 97.12 208 GLN A C 1
ATOM 1673 O O . GLN A 1 208 ? 7.117 35.094 17.766 1 97.12 208 GLN A O 1
ATOM 1678 N N . TYR A 1 209 ? 6.008 33.875 16.266 1 97.88 209 TYR A N 1
ATOM 1679 C CA . TYR A 1 209 ? 6.742 34.469 15.164 1 97.88 209 TYR A CA 1
ATOM 1680 C C . TYR A 1 209 ? 5.809 35.25 14.258 1 97.88 209 TYR A C 1
ATOM 1682 O O . TYR A 1 209 ? 6.184 35.625 13.141 1 97.88 209 TYR A O 1
ATOM 1690 N N . ARG A 1 210 ? 4.598 35.5 14.695 1 98.12 210 ARG A N 1
ATOM 1691 C CA . ARG A 1 210 ? 3.588 36.188 13.883 1 98.12 210 ARG A CA 1
ATOM 1692 C C . ARG A 1 210 ? 4.082 37.531 13.398 1 98.12 210 ARG A C 1
ATOM 1694 O O . ARG A 1 210 ? 3.875 37.906 12.242 1 98.12 210 ARG A O 1
ATOM 1701 N N . ASP A 1 211 ? 4.801 38.25 14.234 1 97.19 211 ASP A N 1
ATOM 1702 C CA . ASP A 1 211 ? 5.258 39.594 13.914 1 97.19 211 ASP A CA 1
ATOM 1703 C C . ASP A 1 211 ? 6.492 39.562 13.016 1 97.19 211 ASP A C 1
ATOM 1705 O O . ASP A 1 211 ? 6.965 40.594 12.555 1 97.19 211 ASP A O 1
ATOM 1709 N N . LYS A 1 212 ? 6.969 38.406 12.711 1 96 212 LYS A N 1
ATOM 1710 C CA . LYS A 1 212 ? 8.195 38.281 11.938 1 96 212 LYS A CA 1
ATOM 1711 C C . LYS A 1 212 ? 7.906 37.781 10.523 1 96 212 LYS A C 1
ATOM 1713 O O . LYS A 1 212 ? 8.82 37.562 9.727 1 96 212 LYS A O 1
ATOM 1718 N N . ILE A 1 213 ? 6.621 37.531 10.266 1 97.38 213 ILE A N 1
ATOM 1719 C CA . ILE A 1 213 ? 6.293 37.062 8.93 1 97.38 213 ILE A CA 1
ATOM 1720 C C . ILE A 1 213 ? 5.18 37.906 8.328 1 97.38 213 ILE A C 1
ATOM 1722 O O . ILE A 1 213 ? 4.551 38.688 9.031 1 97.38 213 ILE A O 1
ATOM 1726 N N . ASP A 1 214 ? 5.051 37.812 7 1 98.5 214 ASP A N 1
ATOM 1727 C CA . ASP A 1 214 ? 3.939 38.406 6.266 1 98.5 214 ASP A CA 1
ATOM 1728 C C . ASP A 1 214 ? 2.689 37.531 6.352 1 98.5 214 ASP A C 1
ATOM 1730 O O . ASP A 1 214 ? 2.656 36.438 5.801 1 98.5 214 ASP A O 1
ATOM 1734 N N . GLU A 1 215 ? 1.627 38.031 6.992 1 98.31 215 GLU A N 1
ATOM 1735 C CA . GLU A 1 215 ? 0.417 37.25 7.219 1 98.31 215 GLU A CA 1
ATOM 1736 C C . GLU A 1 215 ? -0.283 36.906 5.902 1 98.31 215 GLU A C 1
ATOM 1738 O O . GLU A 1 215 ? -0.892 35.844 5.77 1 98.31 215 GLU A O 1
ATOM 1743 N N . ASP A 1 216 ? -0.268 37.844 5.004 1 98.5 216 ASP A N 1
ATOM 1744 C CA . ASP A 1 216 ? -0.88 37.562 3.709 1 98.5 216 ASP A CA 1
ATOM 1745 C C . ASP A 1 216 ? -0.191 36.406 3.016 1 98.5 216 ASP A C 1
ATOM 1747 O O . ASP A 1 216 ? -0.852 35.562 2.398 1 98.5 216 ASP A O 1
ATOM 1751 N N . LYS A 1 217 ? 1.1 36.375 3.137 1 98.75 217 LYS A N 1
ATOM 1752 C CA . LYS A 1 217 ? 1.854 35.281 2.58 1 98.75 217 LYS A CA 1
ATOM 1753 C C . LYS A 1 217 ? 1.526 33.969 3.312 1 98.75 217 LYS A C 1
ATOM 1755 O O . LYS A 1 217 ? 1.404 32.906 2.689 1 98.75 217 LYS A O 1
ATOM 1760 N N . ALA A 1 218 ? 1.378 34.062 4.59 1 98.88 218 ALA A N 1
ATOM 1761 C CA . ALA A 1 218 ? 0.991 32.875 5.379 1 98.88 218 ALA A CA 1
ATOM 1762 C C . ALA A 1 218 ? -0.357 32.344 4.922 1 98.88 218 ALA A C 1
ATOM 1764 O O . ALA A 1 218 ? -0.519 31.125 4.758 1 98.88 218 ALA A O 1
ATOM 1765 N N . VAL A 1 219 ? -1.297 33.25 4.699 1 98.81 219 VAL A N 1
ATOM 1766 C CA . VAL A 1 219 ? -2.625 32.844 4.238 1 98.81 219 VAL A CA 1
ATOM 1767 C C . VAL A 1 219 ? -2.516 32.156 2.875 1 98.81 219 VAL A C 1
ATOM 1769 O O . VAL A 1 219 ? -3.139 31.125 2.643 1 98.81 219 VAL A O 1
ATOM 1772 N N . GLU A 1 220 ? -1.745 32.688 2.02 1 98.81 220 GLU A N 1
ATOM 1773 C CA . GLU A 1 220 ? -1.543 32.125 0.694 1 98.81 220 GLU A CA 1
ATOM 1774 C C . GLU A 1 220 ? -0.954 30.719 0.787 1 98.81 220 GLU A C 1
ATOM 1776 O O . GLU A 1 220 ? -1.441 29.797 0.137 1 98.81 220 GLU A O 1
ATOM 1781 N N . ILE A 1 221 ? 0.074 30.562 1.582 1 98.94 221 ILE A N 1
ATOM 1782 C CA . ILE A 1 221 ? 0.75 29.281 1.752 1 98.94 221 ILE A CA 1
ATOM 1783 C C . ILE A 1 221 ? -0.229 28.25 2.314 1 98.94 221 ILE A C 1
ATOM 1785 O O . ILE A 1 221 ? -0.335 27.141 1.794 1 98.94 221 ILE A O 1
ATOM 1789 N N . PHE A 1 222 ? -0.94 28.641 3.322 1 98.94 222 PHE A N 1
ATOM 1790 C CA . PHE A 1 222 ? -1.896 27.75 3.967 1 98.94 222 PHE A CA 1
ATOM 1791 C C . PHE A 1 222 ? -2.98 27.328 2.984 1 98.94 222 PHE A C 1
ATOM 1793 O O . PHE A 1 222 ? -3.293 26.141 2.877 1 98.94 222 PHE A O 1
ATOM 1800 N N . ASN A 1 223 ? -3.504 28.281 2.277 1 98.88 223 ASN A N 1
ATOM 1801 C CA . ASN A 1 223 ? -4.559 27.984 1.312 1 98.88 223 ASN A CA 1
ATOM 1802 C C . ASN A 1 223 ? -4.055 27.062 0.198 1 98.88 223 ASN A C 1
ATOM 1804 O O . ASN A 1 223 ? -4.777 26.172 -0.25 1 98.88 223 ASN A O 1
ATOM 1808 N N . THR A 1 224 ? -2.879 27.297 -0.267 1 98.94 224 THR A N 1
ATOM 1809 C CA . THR A 1 224 ? -2.287 26.438 -1.289 1 98.94 224 THR A CA 1
ATOM 1810 C C . THR A 1 224 ? -2.166 25 -0.786 1 98.94 224 THR A C 1
ATOM 1812 O O . THR A 1 224 ? -2.555 24.062 -1.48 1 98.94 224 THR A O 1
ATOM 1815 N N . ALA A 1 225 ? -1.671 24.828 0.417 1 98.94 225 ALA A N 1
ATOM 1816 C CA . ALA A 1 225 ? -1.524 23.484 1.006 1 98.94 225 ALA A CA 1
ATOM 1817 C C . ALA A 1 225 ? -2.883 22.828 1.192 1 98.94 225 ALA A C 1
ATOM 1819 O O . ALA A 1 225 ? -3.041 21.641 0.906 1 98.94 225 ALA A O 1
ATOM 1820 N N . MET A 1 226 ? -3.896 23.609 1.626 1 98.94 226 MET A N 1
ATOM 1821 C CA . MET A 1 226 ? -5.25 23.078 1.782 1 98.94 226 MET A CA 1
ATOM 1822 C C . MET A 1 226 ? -5.816 22.625 0.44 1 98.94 226 MET A C 1
ATOM 1824 O O . MET A 1 226 ? -6.5 21.609 0.361 1 98.94 226 MET A O 1
ATOM 1828 N N . ASN A 1 227 ? -5.543 23.406 -0.518 1 98.88 227 ASN A N 1
ATOM 1829 C CA . ASN A 1 227 ? -6 23.031 -1.851 1 98.88 227 ASN A CA 1
ATOM 1830 C C . ASN A 1 227 ? -5.332 21.75 -2.336 1 98.88 227 ASN A C 1
ATOM 1832 O O . ASN A 1 227 ? -5.949 20.953 -3.037 1 98.88 227 ASN A O 1
ATOM 1836 N N . TYR A 1 228 ? -4.059 21.547 -2.031 1 98.88 228 TYR A N 1
ATOM 1837 C CA . TYR A 1 228 ? -3.396 20.297 -2.361 1 98.88 228 TYR A CA 1
ATOM 1838 C C . TYR A 1 228 ? -4.039 19.125 -1.622 1 98.88 228 TYR A C 1
ATOM 1840 O O . TYR A 1 228 ? -4.203 18.047 -2.186 1 98.88 228 TYR A O 1
ATOM 1848 N N . GLU A 1 229 ? -4.414 19.391 -0.321 1 98.75 229 GLU A N 1
ATOM 1849 C CA . GLU A 1 229 ? -5.148 18.344 0.394 1 98.75 229 GLU A CA 1
ATOM 1850 C C . GLU A 1 229 ? -6.41 17.938 -0.36 1 98.75 229 GLU A C 1
ATOM 1852 O O . GLU A 1 229 ? -6.676 16.75 -0.549 1 98.75 229 GLU A O 1
ATOM 1857 N N . LEU A 1 230 ? -7.156 18.922 -0.803 1 98.81 230 LEU A N 1
ATOM 1858 C CA . LEU A 1 230 ? -8.391 18.656 -1.54 1 98.81 230 LEU A CA 1
ATOM 1859 C C . LEU A 1 230 ? -8.102 17.859 -2.811 1 98.81 230 LEU A C 1
ATOM 1861 O O . LEU A 1 230 ? -8.797 16.875 -3.102 1 98.81 230 LEU A O 1
ATOM 1865 N N . LYS A 1 231 ? -7.09 18.234 -3.535 1 98.5 231 LYS A N 1
ATOM 1866 C CA . LYS A 1 231 ? -6.75 17.562 -4.781 1 98.5 231 LYS A CA 1
ATOM 1867 C C . LYS A 1 231 ? -6.355 16.109 -4.52 1 98.5 231 LYS A C 1
ATOM 1869 O O . LYS A 1 231 ? -6.766 15.203 -5.254 1 98.5 231 LYS A O 1
ATOM 1874 N N . VAL A 1 232 ? -5.621 15.875 -3.486 1 98.31 232 VAL A N 1
ATOM 1875 C CA . VAL A 1 232 ? -5.129 14.539 -3.162 1 98.31 232 VAL A CA 1
ATOM 1876 C C . VAL A 1 232 ? -6.301 13.625 -2.826 1 98.31 232 VAL A C 1
ATOM 1878 O O . VAL A 1 232 ? -6.414 12.523 -3.367 1 98.31 232 VAL A O 1
ATOM 1881 N N . PHE A 1 233 ? -7.246 14.102 -2.002 1 98.38 233 PHE A N 1
ATOM 1882 C CA . PHE A 1 233 ? -8.367 13.258 -1.606 1 98.38 233 PHE A CA 1
ATOM 1883 C C . PHE A 1 233 ? -9.352 13.086 -2.762 1 98.38 233 PHE A C 1
ATOM 1885 O O . PHE A 1 233 ? -9.977 12.031 -2.902 1 98.38 233 PHE A O 1
ATOM 1892 N N . THR A 1 234 ? -9.438 14.102 -3.611 1 97.31 234 THR A N 1
ATOM 1893 C CA . THR A 1 234 ? -10.312 14 -4.773 1 97.31 234 THR A CA 1
ATOM 1894 C C . THR A 1 234 ? -9.797 12.945 -5.75 1 97.31 234 THR A C 1
ATOM 1896 O O . THR A 1 234 ? -10.562 12.102 -6.223 1 97.31 234 THR A O 1
ATOM 1899 N N . SER A 1 235 ? -8.539 12.914 -5.953 1 94.75 235 SER A N 1
ATOM 1900 C CA . SER A 1 235 ? -7.973 12.008 -6.949 1 94.75 235 SER A CA 1
ATOM 1901 C C . SER A 1 235 ? -7.828 10.594 -6.398 1 94.75 235 SER A C 1
ATOM 1903 O O . SER A 1 235 ? -7.617 9.648 -7.156 1 94.75 235 SER A O 1
ATOM 1905 N N . SER A 1 236 ? -7.992 10.445 -5.09 1 93.25 236 SER A N 1
ATOM 1906 C CA . SER A 1 236 ? -7.715 9.164 -4.445 1 93.25 236 SER A CA 1
ATOM 1907 C C . SER A 1 236 ? -8.781 8.133 -4.793 1 93.25 236 SER A C 1
ATOM 1909 O O . SER A 1 236 ? -8.594 6.938 -4.559 1 93.25 236 SER A O 1
ATOM 1911 N N . THR A 1 237 ? -9.883 8.562 -5.367 1 92.12 237 THR A N 1
ATOM 1912 C CA . THR A 1 237 ? -10.938 7.617 -5.723 1 92.12 237 THR A CA 1
ATOM 1913 C C . THR A 1 237 ? -11.125 7.559 -7.238 1 92.12 237 THR A C 1
ATOM 1915 O O . THR A 1 237 ? -12.125 7.031 -7.727 1 92.12 237 THR A O 1
ATOM 1918 N N . ILE A 1 238 ? -10.18 8.188 -7.887 1 80.19 238 ILE A N 1
ATOM 1919 C CA . ILE A 1 238 ? -10.188 8.18 -9.344 1 80.19 238 ILE A CA 1
ATOM 1920 C C . ILE A 1 238 ? -8.953 7.438 -9.859 1 80.19 238 ILE A C 1
ATOM 1922 O O . ILE A 1 238 ? -7.824 7.754 -9.477 1 80.19 238 ILE A O 1
ATOM 1926 N N . LEU A 1 239 ? -9.156 6.32 -10.5 1 67 239 LEU A N 1
ATOM 1927 C CA . LEU A 1 239 ? -7.988 5.668 -11.086 1 67 239 LEU A CA 1
ATOM 1928 C C . LEU A 1 239 ? -7.426 6.488 -12.242 1 67 239 LEU A C 1
ATOM 1930 O O . LEU A 1 239 ? -8.148 6.801 -13.195 1 67 239 LEU A O 1
ATOM 1934 N N . THR A 1 240 ? -6.352 7.219 -12.008 1 59.03 240 THR A N 1
ATOM 1935 C CA . THR A 1 240 ? -5.715 7.957 -13.086 1 59.03 240 THR A CA 1
ATOM 1936 C C . THR A 1 240 ? -4.52 7.184 -13.633 1 59.03 240 THR A C 1
ATOM 1938 O O . THR A 1 240 ? -3.828 6.484 -12.891 1 59.03 240 THR A O 1
ATOM 1941 N N . THR A 1 241 ? -4.496 6.898 -14.953 1 54.38 241 THR A N 1
ATOM 1942 C CA . THR A 1 241 ? -3.314 6.34 -15.602 1 54.38 241 THR A CA 1
ATOM 1943 C C . THR A 1 241 ? -2.111 7.262 -15.422 1 54.38 241 THR A C 1
ATOM 1945 O O . THR A 1 241 ? -2.205 8.469 -15.656 1 54.38 241 THR A O 1
ATOM 1948 N N . ILE A 1 242 ? -1.133 6.891 -14.492 1 50.78 242 ILE A N 1
ATOM 1949 C CA . ILE A 1 242 ? 0.088 7.676 -14.328 1 50.78 242 ILE A CA 1
ATOM 1950 C C . ILE A 1 242 ? 0.85 7.719 -15.656 1 50.78 242 ILE A C 1
ATOM 1952 O O . ILE A 1 242 ? 1.053 6.684 -16.297 1 50.78 242 ILE A O 1
ATOM 1956 N N . GLU A 1 243 ? 0.888 8.773 -16.375 1 43.19 243 GLU A N 1
ATOM 1957 C CA . GLU A 1 243 ? 1.685 8.922 -17.594 1 43.19 243 GLU A CA 1
ATOM 1958 C C . GLU A 1 243 ? 3.17 8.727 -17.312 1 43.19 243 GLU A C 1
ATOM 1960 O O . GLU A 1 243 ? 3.723 9.375 -16.406 1 43.19 243 GLU A O 1
ATOM 1965 N N . ASN A 1 244 ? 3.705 7.547 -17.328 1 41 244 ASN A N 1
ATOM 1966 C CA . ASN A 1 244 ? 5.148 7.324 -17.281 1 41 244 ASN A CA 1
ATOM 1967 C C . ASN A 1 244 ? 5.887 8.289 -18.203 1 41 244 ASN A C 1
ATOM 1969 O O . ASN A 1 244 ? 5.531 8.43 -19.375 1 41 244 ASN A O 1
ATOM 1973 N N . GLY A 1 245 ? 6.379 9.406 -17.812 1 31.91 245 GLY A N 1
ATOM 1974 C CA . GLY A 1 245 ? 7.289 10.203 -18.609 1 31.91 245 GLY A CA 1
ATOM 1975 C C . GLY A 1 245 ? 8.352 9.375 -19.312 1 31.91 245 GLY A C 1
ATOM 1976 O O . GLY A 1 245 ? 9.117 8.656 -18.656 1 31.91 245 GLY A O 1
ATOM 1977 N N . LYS A 1 246 ? 8.219 8.898 -20.469 1 26.23 246 LYS A N 1
ATOM 1978 C CA . LYS A 1 246 ? 9.391 8.688 -21.312 1 26.23 246 LYS A CA 1
ATOM 1979 C C . LYS A 1 246 ? 10.203 9.977 -21.453 1 26.23 246 LYS A C 1
ATOM 1981 O O . LYS A 1 246 ? 9.641 11.062 -21.578 1 26.23 246 LYS A O 1
ATOM 1986 N N . MET B 1 1 ? -28.109 -0.616 -16.375 1 23.08 1 MET B N 1
ATOM 1987 C CA . MET B 1 1 ? -27.25 -1.04 -15.266 1 23.08 1 MET B CA 1
ATOM 1988 C C . MET B 1 1 ? -25.828 -0.518 -15.453 1 23.08 1 MET B C 1
ATOM 1990 O O . MET B 1 1 ? -25.172 -0.819 -16.453 1 23.08 1 MET B O 1
ATOM 1994 N N . ASN B 1 2 ? -25.516 0.644 -15.156 1 27.28 2 ASN B N 1
ATOM 1995 C CA . ASN B 1 2 ? -24.266 1.363 -15.398 1 27.28 2 ASN B CA 1
ATOM 1996 C C . ASN B 1 2 ? -23.047 0.516 -15.047 1 27.28 2 ASN B C 1
ATOM 1998 O O . ASN B 1 2 ? -22.922 0.041 -13.914 1 27.28 2 ASN B O 1
ATOM 2002 N N . ASP B 1 3 ? -22.547 -0.278 -15.867 1 35.75 3 ASP B N 1
ATOM 2003 C CA . ASP B 1 3 ? -21.375 -1.153 -15.734 1 35.75 3 ASP B CA 1
ATOM 2004 C C . ASP B 1 3 ? -20.25 -0.464 -14.969 1 35.75 3 ASP B C 1
ATOM 2006 O O . ASP B 1 3 ? -19.531 0.361 -15.531 1 35.75 3 ASP B O 1
ATOM 2010 N N . PHE B 1 4 ? -20.516 -0.02 -13.812 1 38 4 PHE B N 1
ATOM 2011 C CA . PHE B 1 4 ? -19.516 0.552 -12.914 1 38 4 PHE B CA 1
ATOM 2012 C C . PHE B 1 4 ? -18.219 -0.245 -12.969 1 38 4 PHE B C 1
ATOM 2014 O O . PHE B 1 4 ? -18.094 -1.28 -12.312 1 38 4 PHE B O 1
ATOM 2021 N N . LYS B 1 5 ? -17.688 -0.314 -14.07 1 44.78 5 LYS B N 1
ATOM 2022 C CA . LYS B 1 5 ? -16.344 -0.867 -14.195 1 44.78 5 LYS B CA 1
ATOM 2023 C C . LYS B 1 5 ? -15.422 -0.298 -13.125 1 44.78 5 LYS B C 1
ATOM 2025 O O . LYS B 1 5 ? -15.242 0.918 -13.031 1 44.78 5 LYS B O 1
ATOM 2030 N N . ASN B 1 6 ? -15.352 -1.016 -12.016 1 55.56 6 ASN B N 1
ATOM 2031 C CA . ASN B 1 6 ? -14.336 -0.642 -11.031 1 55.56 6 ASN B CA 1
ATOM 2032 C C . ASN B 1 6 ? -13.047 -0.188 -11.703 1 55.56 6 ASN B C 1
ATOM 2034 O O . ASN B 1 6 ? -12.414 -0.958 -12.422 1 55.56 6 ASN B O 1
ATOM 2038 N N . GLN B 1 7 ? -12.859 1.065 -11.82 1 59.06 7 GLN B N 1
ATOM 2039 C CA . GLN B 1 7 ? -11.734 1.734 -12.461 1 59.06 7 GLN B CA 1
ATOM 2040 C C . GLN B 1 7 ? -10.406 1.129 -12.008 1 59.06 7 GLN B C 1
ATOM 2042 O O . GLN B 1 7 ? -9.383 1.297 -12.68 1 59.06 7 GLN B O 1
ATOM 2047 N N . TRP B 1 8 ? -10.57 0.291 -10.93 1 65.94 8 TRP B N 1
ATOM 2048 C CA . TRP B 1 8 ? -9.344 -0.303 -10.398 1 65.94 8 TRP B CA 1
ATOM 2049 C C . TRP B 1 8 ? -9.078 -1.662 -11.039 1 65.94 8 TRP B C 1
ATOM 2051 O O . TRP B 1 8 ? -8.016 -2.256 -10.828 1 65.94 8 TRP B O 1
ATOM 2061 N N . LEU B 1 9 ? -9.969 -2.123 -11.852 1 62.94 9 LEU B N 1
ATOM 2062 C CA . LEU B 1 9 ? -9.992 -3.531 -12.234 1 62.94 9 LEU B CA 1
ATOM 2063 C C . LEU B 1 9 ? -8.891 -3.844 -13.242 1 62.94 9 LEU B C 1
ATOM 2065 O O . LEU B 1 9 ? -8.836 -3.252 -14.32 1 62.94 9 LEU B O 1
ATOM 2069 N N . ARG B 1 10 ? -7.988 -4.559 -12.664 1 76.75 10 ARG B N 1
ATOM 2070 C CA . ARG B 1 10 ? -7.016 -5.227 -13.523 1 76.75 10 ARG B CA 1
ATOM 2071 C C . ARG B 1 10 ? -6.965 -6.723 -13.234 1 76.75 10 ARG B C 1
ATOM 2073 O O . ARG B 1 10 ? -6.668 -7.133 -12.109 1 76.75 10 ARG B O 1
ATOM 2080 N N . LYS B 1 11 ? -7.352 -7.457 -14.289 1 86.69 11 LYS B N 1
ATOM 2081 C CA . LYS B 1 11 ? -7.293 -8.906 -14.156 1 86.69 11 LYS B CA 1
ATOM 2082 C C . LYS B 1 11 ? -5.883 -9.375 -13.797 1 86.69 11 LYS B C 1
ATOM 2084 O O . LYS B 1 11 ? -4.906 -8.93 -14.406 1 86.69 11 LYS B O 1
ATOM 2089 N N . ARG B 1 12 ? -5.84 -10.172 -12.75 1 93.12 12 ARG B N 1
ATOM 2090 C CA . ARG B 1 12 ? -4.566 -10.812 -12.43 1 93.12 12 ARG B CA 1
ATOM 2091 C C . ARG B 1 12 ? -4.309 -12.008 -13.344 1 93.12 12 ARG B C 1
ATOM 2093 O O . ARG B 1 12 ? -4.902 -13.07 -13.164 1 93.12 12 ARG B O 1
ATOM 2100 N N . THR B 1 13 ? -3.461 -11.797 -14.336 1 92.62 13 THR B N 1
ATOM 2101 C CA . THR B 1 13 ? -3.088 -12.898 -15.219 1 92.62 13 THR B CA 1
ATOM 2102 C C . THR B 1 13 ? -1.614 -12.805 -15.602 1 92.62 13 THR B C 1
ATOM 2104 O O . THR B 1 13 ? -1.091 -11.711 -15.828 1 92.62 13 THR B O 1
ATOM 2107 N N . PHE B 1 14 ? -1.001 -13.953 -15.656 1 95.75 14 PHE B N 1
ATOM 2108 C CA . PHE B 1 14 ? 0.387 -14.078 -16.094 1 95.75 14 PHE B CA 1
ATOM 2109 C C . PHE B 1 14 ? 0.489 -14.938 -17.344 1 95.75 14 PHE B C 1
ATOM 2111 O O . PHE B 1 14 ? 1.558 -15.469 -17.656 1 95.75 14 PHE B O 1
ATOM 2118 N N . ALA B 1 15 ? -0.699 -15.07 -17.984 1 96.88 15 ALA B N 1
ATOM 2119 C CA . ALA B 1 15 ? -0.734 -15.836 -19.234 1 96.88 15 ALA B CA 1
ATOM 2120 C C . ALA B 1 15 ? 0.014 -15.109 -20.344 1 96.88 15 ALA B C 1
ATOM 2122 O O . ALA B 1 15 ? 0.033 -13.875 -20.375 1 96.88 15 ALA B O 1
ATOM 2123 N N . ILE B 1 16 ? 0.64 -15.914 -21.188 1 97.62 16 ILE B N 1
ATOM 2124 C CA . ILE B 1 16 ? 1.177 -15.375 -22.438 1 97.62 16 ILE B CA 1
ATOM 2125 C C . ILE B 1 16 ? 0.052 -15.219 -23.453 1 97.62 16 ILE B C 1
ATOM 2127 O O . ILE B 1 16 ? -0.592 -16.188 -23.828 1 97.62 16 ILE B O 1
ATOM 2131 N N . PRO B 1 17 ? -0.214 -13.992 -23.781 1 95.44 17 PRO B N 1
ATOM 2132 C CA . PRO B 1 17 ? -1.303 -13.812 -24.75 1 95.44 17 PRO B CA 1
ATOM 2133 C C . PRO B 1 17 ? -1.012 -14.477 -26.094 1 95.44 17 PRO B C 1
ATOM 2135 O O . PRO B 1 17 ? 0.153 -14.656 -26.453 1 95.44 17 PRO B O 1
ATOM 2138 N N . ALA B 1 18 ? -2.072 -14.75 -26.766 1 92.88 18 ALA B N 1
ATOM 2139 C CA . ALA B 1 18 ? -1.986 -15.461 -28.047 1 92.88 18 ALA B CA 1
ATOM 2140 C C . ALA B 1 18 ? -1.047 -14.75 -29.016 1 92.88 18 ALA B C 1
ATOM 2142 O O . ALA B 1 18 ? -0.306 -15.398 -29.75 1 92.88 18 ALA B O 1
ATOM 2143 N N . SER B 1 19 ? -1.027 -13.414 -28.984 1 93.69 19 SER B N 1
ATOM 2144 C CA . SER B 1 19 ? -0.231 -12.609 -29.891 1 93.69 19 SER B CA 1
ATOM 2145 C C . SER B 1 19 ? 1.262 -12.805 -29.656 1 93.69 19 SER B C 1
ATOM 2147 O O . SER B 1 19 ? 2.084 -12.516 -30.531 1 93.69 19 SER B O 1
ATOM 2149 N N . ARG B 1 20 ? 1.622 -13.43 -28.484 1 94.88 20 ARG B N 1
ATOM 2150 C CA . ARG B 1 20 ? 3.035 -13.578 -28.156 1 94.88 20 ARG B CA 1
ATOM 2151 C C . ARG B 1 20 ? 3.436 -15.055 -28.141 1 94.88 20 ARG B C 1
ATOM 2153 O O . ARG B 1 20 ? 4.57 -15.391 -27.781 1 94.88 20 ARG B O 1
ATOM 2160 N N . LEU B 1 21 ? 2.48 -15.867 -28.453 1 94.44 21 LEU B N 1
ATOM 2161 C CA . LEU B 1 21 ? 2.805 -17.281 -28.641 1 94.44 21 LEU B CA 1
ATOM 2162 C C . LEU B 1 21 ? 3.391 -17.531 -30.031 1 94.44 21 LEU B C 1
ATOM 2164 O O . LEU B 1 21 ? 2.711 -18.062 -30.906 1 94.44 21 LEU B O 1
ATOM 2168 N N . THR B 1 22 ? 4.648 -17.203 -30.219 1 91.25 22 THR B N 1
ATOM 2169 C CA . THR B 1 22 ? 5.355 -17.297 -31.5 1 91.25 22 THR B CA 1
ATOM 2170 C C . THR B 1 22 ? 6.57 -18.203 -31.375 1 91.25 22 THR B C 1
ATOM 2172 O O . THR B 1 22 ? 6.871 -18.703 -30.281 1 91.25 22 THR B O 1
ATOM 2175 N N . GLY B 1 23 ? 7.148 -18.516 -32.5 1 93 23 GLY B N 1
ATOM 2176 C CA . GLY B 1 23 ? 8.336 -19.359 -32.5 1 93 23 GLY B CA 1
ATOM 2177 C C . GLY B 1 23 ? 8.078 -20.75 -31.938 1 93 23 GLY B C 1
ATOM 2178 O O . GLY B 1 23 ? 7.176 -21.453 -32.406 1 93 23 GLY B O 1
ATOM 2179 N N . ARG B 1 24 ? 8.828 -21.078 -30.891 1 92.5 24 ARG B N 1
ATOM 2180 C CA . ARG B 1 24 ? 8.758 -22.406 -30.281 1 92.5 24 ARG B CA 1
ATOM 2181 C C . ARG B 1 24 ? 7.52 -22.547 -29.391 1 92.5 24 ARG B C 1
ATOM 2183 O O . ARG B 1 24 ? 7.168 -23.656 -28.984 1 92.5 24 ARG B O 1
ATOM 2190 N N . LEU B 1 25 ? 6.852 -21.438 -29.188 1 95.75 25 LEU B N 1
ATOM 2191 C CA . LEU B 1 25 ? 5.707 -21.438 -28.281 1 95.75 25 LEU B CA 1
ATOM 2192 C C . LEU B 1 25 ? 4.398 -21.5 -29.062 1 95.75 25 LEU B C 1
ATOM 2194 O O . LEU B 1 25 ? 3.316 -21.516 -28.469 1 95.75 25 LEU B O 1
ATOM 2198 N N . THR B 1 26 ? 4.48 -21.609 -30.328 1 92.19 26 THR B N 1
ATOM 2199 C CA . THR B 1 26 ? 3.297 -21.547 -31.188 1 92.19 26 THR B CA 1
ATOM 2200 C C . THR B 1 26 ? 2.33 -22.672 -30.828 1 92.19 26 THR B C 1
ATOM 2202 O O . THR B 1 26 ? 1.113 -22.531 -30.969 1 92.19 26 THR B O 1
ATOM 2205 N N . THR B 1 27 ? 2.883 -23.766 -30.297 1 90.88 27 THR B N 1
ATOM 2206 C CA . THR B 1 27 ? 2.035 -24.922 -30.047 1 90.88 27 THR B CA 1
ATOM 2207 C C . THR B 1 27 ? 1.628 -24.984 -28.578 1 90.88 27 THR B C 1
ATOM 2209 O O . THR B 1 27 ? 0.916 -25.891 -28.156 1 90.88 27 THR B O 1
ATOM 2212 N N . LEU B 1 28 ? 2.111 -24.031 -27.859 1 94.44 28 LEU B N 1
ATOM 2213 C CA . LEU B 1 28 ? 1.748 -24.031 -26.438 1 94.44 28 LEU B CA 1
ATOM 2214 C C . LEU B 1 28 ? 0.27 -23.703 -26.25 1 94.44 28 LEU B C 1
ATOM 2216 O O . LEU B 1 28 ? -0.217 -22.703 -26.781 1 94.44 28 LEU B O 1
ATOM 2220 N N . LYS B 1 29 ? -0.424 -24.531 -25.5 1 89.75 29 LYS B N 1
ATOM 2221 C CA . LYS B 1 29 ? -1.863 -24.375 -25.312 1 89.75 29 LYS B CA 1
ATOM 2222 C C . LYS B 1 29 ? -2.182 -23.891 -23.891 1 89.75 29 LYS B C 1
ATOM 2224 O O . LYS B 1 29 ? -1.43 -24.172 -22.953 1 89.75 29 LYS B O 1
ATOM 2229 N N . SER B 1 30 ? -3.277 -23.188 -23.844 1 93.19 30 SER B N 1
ATOM 2230 C CA . SER B 1 30 ? -3.811 -22.797 -22.531 1 93.19 30 SER B CA 1
ATOM 2231 C C . SER B 1 30 ? -4.969 -23.703 -22.125 1 93.19 30 SER B C 1
ATOM 2233 O O . SER B 1 30 ? -5.699 -23.391 -21.172 1 93.19 30 SER B O 1
ATOM 2235 N N . ASP B 1 31 ? -5.133 -24.781 -22.781 1 95.56 31 ASP B N 1
ATOM 2236 C CA . ASP B 1 31 ? -6.152 -25.75 -22.422 1 95.56 31 ASP B CA 1
ATOM 2237 C C . ASP B 1 31 ? -5.855 -26.391 -21.062 1 95.56 31 ASP B C 1
ATOM 2239 O O . ASP B 1 31 ? -4.711 -26.375 -20.609 1 95.56 31 ASP B O 1
ATOM 2243 N N . VAL B 1 32 ? -6.844 -26.969 -20.484 1 98.06 32 VAL B N 1
ATOM 2244 C CA . VAL B 1 32 ? -6.676 -27.719 -19.25 1 98.06 32 VAL B CA 1
ATOM 2245 C C . VAL B 1 32 ? -5.672 -28.844 -19.453 1 98.06 32 VAL B C 1
ATOM 2247 O O . VAL B 1 32 ? -5.77 -29.594 -20.422 1 98.06 32 VAL B O 1
ATOM 2250 N N . PRO B 1 33 ? -4.637 -28.938 -18.562 1 98.38 33 PRO B N 1
ATOM 2251 C CA . PRO B 1 33 ? -3.695 -30.062 -18.703 1 98.38 33 PRO B CA 1
ATOM 2252 C C . PRO B 1 33 ? -4.379 -31.422 -18.625 1 98.38 33 PRO B C 1
ATOM 2254 O O . PRO B 1 33 ? -5.426 -31.562 -17.984 1 98.38 33 PRO B O 1
ATOM 2257 N N . ALA B 1 34 ? -3.768 -32.406 -19.297 1 97.94 34 ALA B N 1
ATOM 2258 C CA . ALA B 1 34 ? -4.312 -33.75 -19.266 1 97.94 34 ALA B CA 1
ATOM 2259 C C . ALA B 1 34 ? -4.492 -34.25 -17.828 1 97.94 34 ALA B C 1
ATOM 2261 O O . ALA B 1 34 ? -3.701 -33.906 -16.953 1 97.94 34 ALA B O 1
ATOM 2262 N N . ALA B 1 35 ? -5.441 -35.062 -17.531 1 97.44 35 ALA B N 1
ATOM 2263 C CA . ALA B 1 35 ? -5.824 -35.531 -16.188 1 97.44 35 ALA B CA 1
ATOM 2264 C C . ALA B 1 35 ? -4.664 -36.219 -15.492 1 97.44 35 ALA B C 1
ATOM 2266 O O . ALA B 1 35 ? -4.543 -36.156 -14.266 1 97.44 35 ALA B O 1
ATOM 2267 N N . ASP B 1 36 ? -3.752 -36.875 -16.297 1 97.81 36 ASP B N 1
ATOM 2268 C CA . ASP B 1 36 ? -2.637 -37.625 -15.719 1 97.81 36 ASP B CA 1
ATOM 2269 C C . ASP B 1 36 ? -1.347 -36.812 -15.773 1 97.81 36 ASP B C 1
ATOM 2271 O O . ASP B 1 36 ? -0.254 -37.344 -15.602 1 97.81 36 ASP B O 1
ATOM 2275 N N . SER B 1 37 ? -1.479 -35.562 -16.031 1 98.38 37 SER B N 1
ATOM 2276 C CA . SER B 1 37 ? -0.313 -34.688 -16.141 1 98.38 37 SER B CA 1
ATOM 2277 C C . SER B 1 37 ? 0.351 -34.469 -14.797 1 98.38 37 SER B C 1
ATOM 2279 O O . SER B 1 37 ? -0.262 -34.688 -13.75 1 98.38 37 SER B O 1
ATOM 2281 N N . LEU B 1 38 ? 1.561 -34 -14.82 1 98.75 38 LEU B N 1
ATOM 2282 C CA . LEU B 1 38 ? 2.289 -33.625 -13.617 1 98.75 38 LEU B CA 1
ATOM 2283 C C . LEU B 1 38 ? 1.614 -32.469 -12.906 1 98.75 38 LEU B C 1
ATOM 2285 O O . LEU B 1 38 ? 1.617 -32.375 -11.68 1 98.75 38 LEU B O 1
ATOM 2289 N N . PHE B 1 39 ? 0.958 -31.578 -13.664 1 98.75 39 PHE B N 1
ATOM 2290 C CA . PHE B 1 39 ? 0.194 -30.453 -13.109 1 98.75 39 PHE B CA 1
ATOM 2291 C C . PHE B 1 39 ? -0.798 -30.953 -12.062 1 98.75 39 PHE B C 1
ATOM 2293 O O . PHE B 1 39 ? -0.782 -30.5 -10.922 1 98.75 39 PHE B O 1
ATOM 2300 N N . TRP B 1 40 ? -1.563 -31.891 -12.406 1 98.75 40 TRP B N 1
ATOM 2301 C CA . TRP B 1 40 ? -2.625 -32.375 -11.523 1 98.75 40 TRP B CA 1
ATOM 2302 C C . TRP B 1 40 ? -2.055 -33.219 -10.391 1 98.75 40 TRP B C 1
ATOM 2304 O O . TRP B 1 40 ? -2.576 -33.219 -9.273 1 98.75 40 TRP B O 1
ATOM 2314 N N . LYS B 1 41 ? -0.988 -33.938 -10.68 1 98.69 41 LYS B N 1
ATOM 2315 C CA . LYS B 1 41 ? -0.32 -34.656 -9.594 1 98.69 41 LYS B CA 1
ATOM 2316 C C . LYS B 1 41 ? 0.141 -33.688 -8.5 1 98.69 41 LYS B C 1
ATOM 2318 O O . LYS B 1 41 ? -0.096 -33.938 -7.316 1 98.69 41 LYS B O 1
ATOM 2323 N N . LEU B 1 42 ? 0.759 -32.594 -8.906 1 98.88 42 LEU B N 1
ATOM 2324 C CA . LEU B 1 42 ? 1.256 -31.594 -7.965 1 98.88 42 LEU B CA 1
ATOM 2325 C C . LEU B 1 42 ? 0.104 -30.938 -7.223 1 98.88 42 LEU B C 1
ATOM 2327 O O . LEU B 1 42 ? 0.113 -30.859 -5.992 1 98.88 42 LEU B O 1
ATOM 2331 N N . TRP B 1 43 ? -0.94 -30.5 -7.914 1 98.81 43 TRP B N 1
ATOM 2332 C CA . TRP B 1 43 ? -2.057 -29.781 -7.32 1 98.81 43 TRP B CA 1
ATOM 2333 C C . TRP B 1 43 ? -2.842 -30.656 -6.363 1 98.81 43 TRP B C 1
ATOM 2335 O O . TRP B 1 43 ? -3.094 -30.281 -5.219 1 98.81 43 TRP B O 1
ATOM 2345 N N . ASN B 1 44 ? -3.16 -31.844 -6.824 1 98.31 44 ASN B N 1
ATOM 2346 C CA . ASN B 1 44 ? -3.967 -32.75 -6.008 1 98.31 44 ASN B CA 1
ATOM 2347 C C . ASN B 1 44 ? -3.225 -33.156 -4.742 1 98.31 44 ASN B C 1
ATOM 2349 O O . ASN B 1 44 ? -3.846 -33.406 -3.703 1 98.31 44 ASN B O 1
ATOM 2353 N N . GLY B 1 45 ? -1.95 -33.219 -4.863 1 98.12 45 GLY B N 1
ATOM 2354 C CA . GLY B 1 45 ? -1.137 -33.531 -3.705 1 98.12 45 GLY B CA 1
ATOM 2355 C C . GLY B 1 45 ? -1.096 -32.438 -2.662 1 98.12 45 GLY B C 1
ATOM 2356 O O . GLY B 1 45 ? -0.683 -32.688 -1.523 1 98.12 45 GLY B O 1
ATOM 2357 N N . SER B 1 46 ? -1.507 -31.234 -3.041 1 98 46 SER B N 1
ATOM 2358 C CA . SER B 1 46 ? -1.411 -30.094 -2.133 1 98 46 SER B CA 1
ATOM 2359 C C . SER B 1 46 ? -2.785 -29.5 -1.84 1 98 46 SER B C 1
ATOM 2361 O O . SER B 1 46 ? -2.893 -28.375 -1.364 1 98 46 SER B O 1
ATOM 2363 N N . LEU B 1 47 ? -3.867 -30.25 -2.133 1 98.12 47 LEU B N 1
ATOM 2364 C CA . LEU B 1 47 ? -5.23 -29.75 -1.989 1 98.12 47 LEU B CA 1
ATOM 2365 C C . LEU B 1 47 ? -5.531 -29.391 -0.537 1 98.12 47 LEU B C 1
ATOM 2367 O O . LEU B 1 47 ? -6.238 -28.422 -0.263 1 98.12 47 LEU B O 1
ATOM 2371 N N . ASP B 1 48 ? -4.969 -30.172 0.387 1 98.5 48 ASP B N 1
ATOM 2372 C CA . ASP B 1 48 ? -5.164 -29.875 1.804 1 98.5 48 ASP B CA 1
ATOM 2373 C C . ASP B 1 48 ? -4.613 -28.484 2.154 1 98.5 48 ASP B C 1
ATOM 2375 O O . ASP B 1 48 ? -5.254 -27.734 2.885 1 98.5 48 ASP B O 1
ATOM 2379 N N . THR B 1 49 ? -3.432 -28.203 1.667 1 98.81 49 THR B N 1
ATOM 2380 C CA . THR B 1 49 ? -2.836 -26.891 1.899 1 98.81 49 THR B CA 1
ATOM 2381 C C . THR B 1 49 ? -3.689 -25.781 1.274 1 98.81 49 THR B C 1
ATOM 2383 O O . THR B 1 49 ? -3.898 -24.734 1.882 1 98.81 49 THR B O 1
ATOM 2386 N N . ALA B 1 50 ? -4.23 -26.031 0.081 1 98.75 50 ALA B N 1
ATOM 2387 C CA . ALA B 1 50 ? -5.098 -25.062 -0.583 1 98.75 50 ALA B CA 1
ATOM 2388 C C . ALA B 1 50 ? -6.336 -24.766 0.26 1 98.75 50 ALA B C 1
ATOM 2390 O O . ALA B 1 50 ? -6.734 -23.609 0.397 1 98.75 50 ALA B O 1
ATOM 2391 N N . VAL B 1 51 ? -6.867 -25.781 0.844 1 98.69 51 VAL B N 1
ATOM 2392 C CA . VAL B 1 51 ? -8.047 -25.625 1.686 1 98.69 51 VAL B CA 1
ATOM 2393 C C . VAL B 1 51 ? -7.691 -24.844 2.943 1 98.69 51 VAL B C 1
ATOM 2395 O O . VAL B 1 51 ? -8.469 -24 3.398 1 98.69 51 VAL B O 1
ATOM 2398 N N . GLN B 1 52 ? -6.539 -25.109 3.482 1 98.81 52 GLN B N 1
ATOM 2399 C CA . GLN B 1 52 ? -6.086 -24.344 4.637 1 98.81 52 GLN B CA 1
ATOM 2400 C C . GLN B 1 52 ? -5.941 -22.859 4.297 1 98.81 52 GLN B C 1
ATOM 2402 O O . GLN B 1 52 ? -6.281 -22 5.105 1 98.81 52 GLN B O 1
ATOM 2407 N N . VAL B 1 53 ? -5.43 -22.562 3.111 1 98.75 53 VAL B N 1
ATOM 2408 C CA . VAL B 1 53 ? -5.32 -21.172 2.67 1 98.75 53 VAL B CA 1
ATOM 2409 C C . VAL B 1 53 ? -6.707 -20.547 2.613 1 98.75 53 VAL B C 1
ATOM 2411 O O . VAL B 1 53 ? -6.91 -19.438 3.115 1 98.75 53 VAL B O 1
ATOM 2414 N N . LEU B 1 54 ? -7.676 -21.297 2.062 1 98.12 54 LEU B N 1
ATOM 2415 C CA . LEU B 1 54 ? -9.055 -20.828 1.947 1 98.12 54 LEU B CA 1
ATOM 2416 C C . LEU B 1 54 ? -9.633 -20.5 3.318 1 98.12 54 LEU B C 1
ATOM 2418 O O . LEU B 1 54 ? -10.461 -19.594 3.447 1 98.12 54 LEU B O 1
ATOM 2422 N N . GLN B 1 55 ? -9.125 -21.141 4.344 1 97.94 55 GLN B N 1
ATOM 2423 C CA . GLN B 1 55 ? -9.695 -21.047 5.684 1 97.94 55 GLN B CA 1
ATOM 2424 C C . GLN B 1 55 ? -8.969 -19.984 6.512 1 97.94 55 GLN B C 1
ATOM 2426 O O . GLN B 1 55 ? -9.281 -19.781 7.688 1 97.94 55 GLN B O 1
ATOM 2431 N N . THR B 1 56 ? -8 -19.281 5.922 1 98.31 56 THR B N 1
ATOM 2432 C CA . THR B 1 56 ? -7.332 -18.219 6.652 1 98.31 56 THR B CA 1
ATOM 2433 C C . THR B 1 56 ? -8.297 -17.062 6.922 1 98.31 56 THR B C 1
ATOM 2435 O O . THR B 1 56 ? -9.305 -16.922 6.23 1 98.31 56 THR B O 1
ATOM 2438 N N . ASP B 1 57 ? -7.988 -16.25 7.922 1 97.12 57 ASP B N 1
ATOM 2439 C CA . ASP B 1 57 ? -8.797 -15.07 8.242 1 97.12 57 ASP B CA 1
ATOM 2440 C C . ASP B 1 57 ? -8.828 -14.094 7.07 1 97.12 57 ASP B C 1
ATOM 2442 O O . ASP B 1 57 ? -9.797 -13.352 6.895 1 97.12 57 ASP B O 1
ATOM 2446 N N . TYR B 1 58 ? -7.805 -14.164 6.25 1 97.88 58 TYR B N 1
ATOM 2447 C CA . TYR B 1 58 ? -7.77 -13.32 5.066 1 97.88 58 TYR B CA 1
ATOM 2448 C C . TYR B 1 58 ? -8.93 -13.633 4.129 1 97.88 58 TYR B C 1
ATOM 2450 O O . TYR B 1 58 ? -9.734 -12.758 3.807 1 97.88 58 TYR B O 1
ATOM 2458 N N . PHE B 1 59 ? -9.117 -14.891 3.822 1 98.5 59 PHE B N 1
ATOM 2459 C CA . PHE B 1 59 ? -10.117 -15.234 2.816 1 98.5 59 PHE B CA 1
ATOM 2460 C C . PHE B 1 59 ? -11.5 -15.336 3.441 1 98.5 59 PHE B C 1
ATOM 2462 O O . PHE B 1 59 ? -12.508 -15.086 2.775 1 98.5 59 PHE B O 1
ATOM 2469 N N . LYS B 1 60 ? -11.57 -15.625 4.734 1 97.88 60 LYS B N 1
ATOM 2470 C CA . LYS B 1 60 ? -12.859 -15.469 5.41 1 97.88 60 LYS B CA 1
ATOM 2471 C C . LYS B 1 60 ? -13.344 -14.023 5.34 1 97.88 60 LYS B C 1
ATOM 2473 O O . LYS B 1 60 ? -14.523 -13.766 5.113 1 97.88 60 LYS B O 1
ATOM 2478 N N . GLY B 1 61 ? -12.367 -13.148 5.551 1 97.31 61 GLY B N 1
ATOM 2479 C CA . GLY B 1 61 ? -12.688 -11.734 5.445 1 97.31 61 GLY B CA 1
ATOM 2480 C 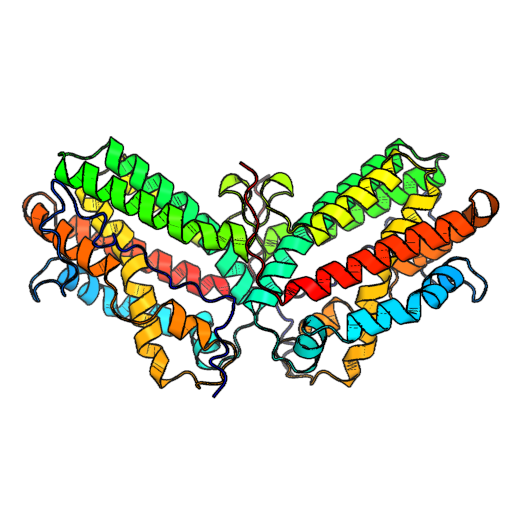C . GLY B 1 61 ? -13.086 -11.32 4.043 1 97.31 61 GLY B C 1
ATOM 2481 O O . GLY B 1 61 ? -14.023 -10.531 3.869 1 97.31 61 GLY B O 1
ATOM 2482 N N . ILE B 1 62 ? -12.391 -11.844 3.014 1 97.94 62 ILE B N 1
ATOM 2483 C CA . ILE B 1 62 ? -12.75 -11.57 1.628 1 97.94 62 ILE B CA 1
ATOM 2484 C C . ILE B 1 62 ? -14.164 -12.07 1.349 1 97.94 62 ILE B C 1
ATOM 2486 O O . ILE B 1 62 ? -15 -11.328 0.822 1 97.94 62 ILE B O 1
ATOM 2490 N N . ALA B 1 63 ? -14.469 -13.258 1.753 1 97.88 63 ALA B N 1
ATOM 2491 C CA . ALA B 1 63 ? -15.766 -13.875 1.486 1 97.88 63 ALA B CA 1
ATOM 2492 C C . ALA B 1 63 ? -16.891 -13.094 2.15 1 97.88 63 ALA B C 1
ATOM 2494 O O . ALA B 1 63 ? -17.938 -12.852 1.536 1 97.88 63 ALA B O 1
ATOM 2495 N N . ALA B 1 64 ? -16.641 -12.602 3.369 1 96.88 64 ALA B N 1
ATOM 2496 C CA . ALA B 1 64 ? -17.672 -11.93 4.152 1 96.88 64 ALA B CA 1
ATOM 2497 C C . ALA B 1 64 ? -17.734 -10.445 3.828 1 96.88 64 ALA B C 1
ATOM 2499 O O . ALA B 1 64 ? -18.672 -9.75 4.227 1 96.88 64 ALA B O 1
ATOM 2500 N N . GLY B 1 65 ? -16.719 -9.992 3.113 1 95.94 65 GLY B N 1
ATOM 2501 C CA . GLY B 1 65 ? -16.641 -8.57 2.83 1 95.94 65 GLY B CA 1
ATOM 2502 C C . GLY B 1 65 ? -16.203 -7.746 4.027 1 95.94 65 GLY B C 1
ATOM 2503 O O . GLY B 1 65 ? -16.531 -6.559 4.125 1 95.94 65 GLY B O 1
ATOM 2504 N N . THR B 1 66 ? -15.469 -8.367 5.012 1 95 66 THR B N 1
ATOM 2505 C CA . THR B 1 66 ? -15.164 -7.688 6.266 1 95 66 THR B CA 1
ATOM 2506 C C . THR B 1 66 ? -13.656 -7.641 6.5 1 95 66 THR B C 1
ATOM 2508 O O . THR B 1 66 ? -13.203 -7.266 7.586 1 95 66 THR B O 1
ATOM 2511 N N . LEU B 1 67 ? -12.859 -8.062 5.496 1 96.38 67 LEU B N 1
ATOM 2512 C CA . LEU B 1 67 ? -11.414 -7.984 5.672 1 96.38 67 LEU B CA 1
ATOM 2513 C C . LEU B 1 67 ? -10.984 -6.551 5.973 1 96.38 67 LEU B C 1
ATOM 2515 O O . LEU B 1 67 ? -11.398 -5.617 5.285 1 96.38 67 LEU B O 1
ATOM 2519 N N . ASP B 1 68 ? -10.188 -6.398 7.043 1 94.44 68 ASP B N 1
ATOM 2520 C CA . ASP B 1 68 ? -9.641 -5.082 7.359 1 94.44 68 ASP B CA 1
ATOM 2521 C C . ASP B 1 68 ? -8.875 -4.508 6.168 1 94.44 68 ASP B C 1
ATOM 2523 O O . ASP B 1 68 ? -7.98 -5.156 5.625 1 94.44 68 ASP B O 1
ATOM 2527 N N . PRO B 1 69 ? -9.234 -3.301 5.738 1 94.81 69 PRO B N 1
ATOM 2528 C CA . PRO B 1 69 ? -8.555 -2.717 4.578 1 94.81 69 PRO B CA 1
ATOM 2529 C C . PRO B 1 69 ? -7.047 -2.57 4.789 1 94.81 69 PRO B C 1
ATOM 2531 O O . PRO B 1 69 ? -6.281 -2.58 3.822 1 94.81 69 PRO B O 1
ATOM 2534 N N . ASN B 1 70 ? -6.586 -2.43 6.008 1 94.25 70 ASN B N 1
ATOM 2535 C CA . ASN B 1 70 ? -5.152 -2.393 6.273 1 94.25 70 ASN B CA 1
ATOM 2536 C C . ASN B 1 70 ? -4.492 -3.736 5.98 1 94.25 70 ASN B C 1
ATOM 2538 O O . ASN B 1 70 ? -3.395 -3.785 5.426 1 94.25 70 ASN B O 1
ATOM 2542 N N . ALA B 1 71 ? -5.145 -4.805 6.332 1 94.81 71 ALA B N 1
ATOM 2543 C CA . ALA B 1 71 ? -4.625 -6.137 6.035 1 94.81 71 ALA B CA 1
ATOM 2544 C C . ALA B 1 71 ? -4.551 -6.375 4.531 1 94.81 71 ALA B C 1
ATOM 2546 O O . ALA B 1 71 ? -3.547 -6.883 4.023 1 94.81 71 ALA B O 1
ATOM 2547 N N . TYR B 1 72 ? -5.688 -5.938 3.859 1 96.75 72 TYR B N 1
ATOM 2548 C CA . TYR B 1 72 ? -5.734 -6.086 2.408 1 96.75 72 TYR B CA 1
ATOM 2549 C C . TYR B 1 72 ? -4.613 -5.297 1.744 1 96.75 72 TYR B C 1
ATOM 2551 O O . TYR B 1 72 ? -3.848 -5.844 0.946 1 96.75 72 TYR B O 1
ATOM 2559 N N . GLY B 1 73 ? -4.559 -4.043 2.096 1 95.62 73 GLY B N 1
ATOM 2560 C CA . GLY B 1 73 ? -3.559 -3.182 1.486 1 95.62 73 GLY B CA 1
ATOM 2561 C C . GLY B 1 73 ? -2.137 -3.609 1.798 1 95.62 73 GLY B C 1
ATOM 2562 O O . GLY B 1 73 ? -1.268 -3.578 0.923 1 95.62 73 GLY B O 1
ATOM 2563 N N . SER B 1 74 ? -1.888 -4 3.045 1 95.44 74 SER B N 1
ATOM 2564 C CA . SER B 1 74 ? -0.574 -4.484 3.457 1 95.44 74 SER B CA 1
ATOM 2565 C C . SER B 1 74 ? -0.13 -5.672 2.611 1 95.44 74 SER B C 1
ATOM 2567 O O . SER B 1 74 ? 1.008 -5.715 2.141 1 95.44 74 SER B O 1
ATOM 2569 N N . LEU B 1 75 ? -1.021 -6.57 2.422 1 96.94 75 LEU B N 1
ATOM 2570 C CA . LEU B 1 75 ? -0.668 -7.73 1.612 1 96.94 75 LEU B CA 1
ATOM 2571 C C . LEU B 1 75 ? -0.45 -7.332 0.156 1 96.94 75 LEU B C 1
ATOM 2573 O O . LEU B 1 75 ? 0.436 -7.867 -0.513 1 96.94 75 LEU B O 1
ATOM 2577 N N . MET B 1 76 ? -1.292 -6.391 -0.375 1 96.75 76 MET B N 1
ATOM 2578 C CA . MET B 1 76 ? -1.139 -5.98 -1.769 1 96.75 76 MET B CA 1
ATOM 2579 C C . MET B 1 76 ? 0.232 -5.355 -2.006 1 96.75 76 MET B C 1
ATOM 2581 O O . MET B 1 76 ? 0.858 -5.598 -3.039 1 96.75 76 MET B O 1
ATOM 2585 N N . VAL B 1 77 ? 0.719 -4.602 -1.067 1 97.94 77 VAL B N 1
ATOM 2586 C CA . VAL B 1 77 ? 2.061 -4.039 -1.178 1 97.94 77 VAL B CA 1
ATOM 2587 C C . VAL B 1 77 ? 3.094 -5.164 -1.182 1 97.94 77 VAL B C 1
ATOM 2589 O O . VAL B 1 77 ? 4 -5.176 -2.016 1 97.94 77 VAL B O 1
ATOM 2592 N N . GLN B 1 78 ? 2.939 -6.141 -0.331 1 97.94 78 GLN B N 1
ATOM 2593 C CA . GLN B 1 78 ? 3.861 -7.27 -0.272 1 97.94 78 GLN B CA 1
ATOM 2594 C C . GLN B 1 78 ? 3.773 -8.117 -1.54 1 97.94 78 GLN B C 1
ATOM 2596 O O . GLN B 1 78 ? 4.781 -8.664 -1.998 1 97.94 78 GLN B O 1
ATOM 2601 N N . ASP B 1 79 ? 2.584 -8.188 -2.033 1 97.81 79 ASP B N 1
ATOM 2602 C CA . ASP B 1 79 ? 2.422 -8.898 -3.299 1 97.81 79 ASP B CA 1
ATOM 2603 C C . ASP B 1 79 ? 3.152 -8.18 -4.43 1 97.81 79 ASP B C 1
ATOM 2605 O O . ASP B 1 79 ? 3.639 -8.82 -5.367 1 97.81 79 ASP B O 1
ATOM 2609 N N . GLY B 1 80 ? 3.184 -6.816 -4.359 1 98.25 80 GLY B N 1
ATOM 2610 C CA . GLY B 1 80 ? 4.031 -6.098 -5.297 1 98.25 80 GLY B CA 1
ATOM 2611 C C . GLY B 1 80 ? 5.484 -6.523 -5.234 1 98.25 80 GLY B C 1
ATOM 2612 O O . GLY B 1 80 ? 6.121 -6.734 -6.27 1 98.25 80 GLY B O 1
ATOM 2613 N N . TYR B 1 81 ? 6.027 -6.695 -4.023 1 98.69 81 TYR B N 1
ATOM 2614 C CA . TYR B 1 81 ? 7.383 -7.207 -3.83 1 98.69 81 TYR B CA 1
ATOM 2615 C C . TYR B 1 81 ? 7.551 -8.57 -4.496 1 98.69 81 TYR B C 1
ATOM 2617 O O . TYR B 1 81 ? 8.5 -8.781 -5.25 1 98.69 81 TYR B O 1
ATOM 2625 N N . TYR B 1 82 ? 6.625 -9.414 -4.223 1 98.75 82 TYR B N 1
ATOM 2626 C CA . TYR B 1 82 ? 6.648 -10.766 -4.773 1 98.75 82 TYR B CA 1
ATOM 2627 C C . TYR B 1 82 ? 6.664 -10.734 -6.297 1 98.75 82 TYR B C 1
ATOM 2629 O O . TYR B 1 82 ? 7.457 -11.438 -6.93 1 98.75 82 TYR B O 1
ATOM 2637 N N . CYS B 1 83 ? 5.824 -9.922 -6.883 1 98.44 83 CYS B N 1
ATOM 2638 C CA . CYS B 1 83 ? 5.676 -9.891 -8.328 1 98.44 83 CYS B CA 1
ATOM 2639 C C . CYS B 1 83 ? 6.914 -9.297 -8.992 1 98.44 83 CYS B C 1
ATOM 2641 O O . CYS B 1 83 ? 7.332 -9.75 -10.055 1 98.44 83 CYS B O 1
ATOM 2643 N N . PHE B 1 84 ? 7.504 -8.266 -8.359 1 98.75 84 PHE B N 1
ATOM 2644 C CA . PHE B 1 84 ? 8.758 -7.734 -8.883 1 98.75 84 PHE B CA 1
ATOM 2645 C C . PHE B 1 84 ? 9.844 -8.805 -8.875 1 98.75 84 PHE B C 1
ATOM 2647 O O . PHE B 1 84 ? 10.555 -8.977 -9.867 1 98.75 84 PHE B O 1
ATOM 2654 N N . ARG B 1 85 ? 9.93 -9.531 -7.793 1 98.81 85 ARG B N 1
ATOM 2655 C CA . ARG B 1 85 ? 10.922 -10.594 -7.668 1 98.81 85 ARG B CA 1
ATOM 2656 C C . ARG B 1 85 ? 10.617 -11.742 -8.625 1 98.81 85 ARG B C 1
ATOM 2658 O O . ARG B 1 85 ? 11.523 -12.32 -9.211 1 98.81 85 ARG B O 1
ATOM 2665 N N . GLY B 1 86 ? 9.32 -12.039 -8.75 1 98.81 86 GLY B N 1
ATOM 2666 C CA . GLY B 1 86 ? 8.922 -13.07 -9.695 1 98.81 86 GLY B CA 1
ATOM 2667 C C . GLY B 1 86 ? 9.352 -12.781 -11.117 1 98.81 86 GLY B C 1
ATOM 2668 O O . GLY B 1 86 ? 9.852 -13.664 -11.82 1 98.81 86 GLY B O 1
ATOM 2669 N N . ARG B 1 87 ? 9.148 -11.586 -11.555 1 98.75 87 ARG B N 1
ATOM 2670 C CA . ARG B 1 87 ? 9.609 -11.148 -12.867 1 98.75 87 ARG B CA 1
ATOM 2671 C C . ARG B 1 87 ? 11.102 -11.398 -13.039 1 98.75 87 ARG B C 1
ATOM 2673 O O . ARG B 1 87 ? 11.539 -11.93 -14.062 1 98.75 87 ARG B O 1
ATOM 2680 N N . ASP B 1 88 ? 11.875 -11.047 -12.047 1 98.75 88 ASP B N 1
ATOM 2681 C CA . ASP B 1 88 ? 13.32 -11.234 -12.086 1 98.75 88 ASP B CA 1
ATOM 2682 C C . ASP B 1 88 ? 13.68 -12.711 -12.102 1 98.75 88 ASP B C 1
ATOM 2684 O O . ASP B 1 88 ? 14.648 -13.117 -12.758 1 98.75 88 ASP B O 1
ATOM 2688 N N . ASP B 1 89 ? 12.953 -13.477 -11.383 1 98.81 89 ASP B N 1
ATOM 2689 C CA . ASP B 1 89 ? 13.188 -14.914 -11.352 1 98.81 89 ASP B CA 1
ATOM 2690 C C . ASP B 1 89 ? 12.984 -15.539 -12.727 1 98.81 89 ASP B C 1
ATOM 2692 O O . ASP B 1 89 ? 13.766 -16.391 -13.156 1 98.81 89 ASP B O 1
ATOM 2696 N N . TYR B 1 90 ? 11.945 -15.117 -13.43 1 98.81 90 TYR B N 1
ATOM 2697 C CA . TYR B 1 90 ? 11.734 -15.609 -14.781 1 98.81 90 TYR B CA 1
ATOM 2698 C C . TYR B 1 90 ? 12.891 -15.211 -15.695 1 98.81 90 TYR B C 1
ATOM 2700 O O . TYR B 1 90 ? 13.312 -16 -16.547 1 98.81 90 TYR B O 1
ATOM 2708 N N . ALA B 1 91 ? 13.352 -13.992 -15.547 1 98.69 91 ALA B N 1
ATOM 2709 C CA . ALA B 1 91 ? 14.5 -13.555 -16.328 1 98.69 91 ALA B CA 1
ATOM 2710 C C . ALA B 1 91 ? 15.727 -14.414 -16.047 1 98.69 91 ALA B C 1
ATOM 2712 O O . ALA B 1 91 ? 16.438 -14.828 -16.969 1 98.69 91 ALA B O 1
ATOM 2713 N N . THR B 1 92 ? 15.984 -14.672 -14.805 1 98.81 92 THR B N 1
ATOM 2714 C CA . THR B 1 92 ? 17.094 -15.531 -14.398 1 98.81 92 THR B CA 1
ATOM 2715 C C . THR B 1 92 ? 16.938 -16.938 -14.984 1 98.81 92 THR B C 1
ATOM 2717 O O . THR B 1 92 ? 17.875 -17.484 -15.547 1 98.81 92 THR B O 1
ATOM 2720 N N . ALA B 1 93 ? 15.727 -17.469 -14.891 1 98.81 93 ALA B N 1
ATOM 2721 C CA . ALA B 1 93 ? 15.461 -18.797 -15.422 1 98.81 93 ALA B CA 1
ATOM 2722 C C . ALA B 1 93 ? 15.68 -18.844 -16.938 1 98.81 93 ALA B C 1
ATOM 2724 O O . ALA B 1 93 ? 16.156 -19.859 -17.469 1 98.81 93 ALA B O 1
ATOM 2725 N N . ALA B 1 94 ? 15.312 -17.797 -17.609 1 98.62 94 ALA B N 1
ATOM 2726 C CA . ALA B 1 94 ? 15.539 -17.719 -19.062 1 98.62 94 ALA B CA 1
ATOM 2727 C C . ALA B 1 94 ? 17.031 -17.781 -19.375 1 98.62 94 ALA B C 1
ATOM 2729 O O . ALA B 1 94 ? 17.438 -18.484 -20.312 1 98.62 94 ALA B O 1
ATOM 2730 N N . THR B 1 95 ? 17.797 -17.094 -18.562 1 98.31 95 THR B N 1
ATOM 2731 C CA . THR B 1 95 ? 19.234 -17.062 -18.75 1 98.31 95 THR B CA 1
ATOM 2732 C C . THR B 1 95 ? 19.844 -18.438 -18.5 1 98.31 95 THR B C 1
ATOM 2734 O O . THR B 1 95 ? 20.797 -18.844 -19.156 1 98.31 95 THR B O 1
ATOM 2737 N N . CYS B 1 96 ? 19.25 -19.203 -17.641 1 97.31 96 CYS B N 1
ATOM 2738 C CA . CYS B 1 96 ? 19.781 -20.5 -17.219 1 97.31 96 CYS B CA 1
ATOM 2739 C C . CYS B 1 96 ? 19.078 -21.641 -17.922 1 97.31 96 CYS B C 1
ATOM 2741 O O . CYS B 1 96 ? 19.297 -22.812 -17.594 1 97.31 96 CYS B O 1
ATOM 2743 N N . ALA B 1 97 ? 18.234 -21.391 -18.859 1 98 97 ALA B N 1
ATOM 2744 C CA . ALA B 1 97 ? 17.375 -22.406 -19.484 1 98 97 ALA B CA 1
ATOM 2745 C C . ALA B 1 97 ? 18.203 -23.484 -20.172 1 98 97 ALA B C 1
ATOM 2747 O O . ALA B 1 97 ? 19.203 -23.188 -20.828 1 98 97 ALA B O 1
ATOM 2748 N N . GLN B 1 98 ? 17.75 -24.734 -20.109 1 97.56 98 GLN B N 1
ATOM 2749 C CA . GLN B 1 98 ? 18.5 -25.859 -20.641 1 97.56 98 GLN B CA 1
ATOM 2750 C C . GLN B 1 98 ? 18.328 -25.969 -22.156 1 97.56 98 GLN B C 1
ATOM 2752 O O . GLN B 1 98 ? 19.078 -26.688 -22.812 1 97.56 98 GLN B O 1
ATOM 2757 N N . ASP B 1 99 ? 17.281 -25.328 -22.75 1 97.44 99 ASP B N 1
ATOM 2758 C CA . ASP B 1 99 ? 17.078 -25.312 -24.188 1 97.44 99 ASP B CA 1
ATOM 2759 C C . ASP B 1 99 ? 16.312 -24.062 -24.625 1 97.44 99 ASP B C 1
ATOM 2761 O O . ASP B 1 99 ? 15.883 -23.266 -23.781 1 97.44 99 ASP B O 1
ATOM 2765 N N . GLU B 1 100 ? 16.125 -23.891 -25.891 1 97.44 100 GLU B N 1
ATOM 2766 C CA . GLU B 1 100 ? 15.578 -22.656 -26.453 1 97.44 100 GLU B CA 1
ATOM 2767 C C . GLU B 1 100 ? 14.086 -22.531 -26.172 1 97.44 100 GLU B C 1
ATOM 2769 O O . GLU B 1 100 ? 13.57 -21.422 -26 1 97.44 100 GLU B O 1
ATOM 2774 N N . THR B 1 101 ? 13.383 -23.641 -26.062 1 97.81 101 THR B N 1
ATOM 2775 C CA . THR B 1 101 ? 11.953 -23.609 -25.797 1 97.81 101 THR B CA 1
ATOM 2776 C C . THR B 1 101 ? 11.672 -23.031 -24.406 1 97.81 101 THR B C 1
ATOM 2778 O O . THR B 1 101 ? 10.867 -22.109 -24.266 1 97.81 101 THR B O 1
ATOM 2781 N N . LEU B 1 102 ? 12.414 -23.5 -23.484 1 98.19 102 LEU B N 1
ATOM 2782 C CA . LEU B 1 102 ? 12.242 -22.984 -22.125 1 98.19 102 LEU B CA 1
ATOM 2783 C C . LEU B 1 102 ? 12.711 -21.531 -22.031 1 98.19 102 LEU B C 1
ATOM 2785 O O . LEU B 1 102 ? 12.109 -20.734 -21.312 1 98.19 102 LEU B O 1
ATOM 2789 N N . ARG B 1 103 ? 13.781 -21.25 -22.703 1 98.38 103 ARG B N 1
ATOM 2790 C CA . ARG B 1 103 ? 14.266 -19.859 -22.688 1 98.38 103 ARG B CA 1
ATOM 2791 C C . ARG B 1 103 ? 13.195 -18.906 -23.203 1 98.38 103 ARG B C 1
ATOM 2793 O O . ARG B 1 103 ? 12.914 -17.891 -22.562 1 98.38 103 ARG B O 1
ATOM 2800 N N . GLU B 1 104 ? 12.57 -19.25 -24.281 1 98.31 104 GLU B N 1
ATOM 2801 C CA . GLU B 1 104 ? 11.523 -18.406 -24.859 1 98.31 104 GLU B CA 1
ATOM 2802 C C . GLU B 1 104 ? 10.305 -18.344 -23.938 1 98.31 104 GLU B C 1
ATOM 2804 O O . GLU B 1 104 ? 9.688 -17.281 -23.797 1 98.31 104 GLU B O 1
ATOM 2809 N N . PHE B 1 105 ? 9.953 -19.422 -23.359 1 98.56 105 PHE B N 1
ATOM 2810 C CA . PHE B 1 105 ? 8.812 -19.484 -22.453 1 98.56 105 PHE B CA 1
ATOM 2811 C C . PHE B 1 105 ? 9.016 -18.562 -21.25 1 98.56 105 PHE B C 1
ATOM 2813 O O . PHE B 1 105 ? 8.133 -17.781 -20.922 1 98.56 105 PHE B O 1
ATOM 2820 N N . PHE B 1 106 ? 10.195 -18.672 -20.656 1 98.69 106 PHE B N 1
ATOM 2821 C CA . PHE B 1 106 ? 10.461 -17.891 -19.453 1 98.69 106 PHE B CA 1
ATOM 2822 C C . PHE B 1 106 ? 10.578 -16.406 -19.797 1 98.69 106 PHE B C 1
ATOM 2824 O O . PHE B 1 106 ? 10.164 -15.547 -19 1 98.69 106 PHE B O 1
ATOM 2831 N N . LYS B 1 107 ? 11.102 -16.078 -20.953 1 98.5 107 LYS B N 1
ATOM 2832 C CA . LYS B 1 107 ? 11.109 -14.68 -21.406 1 98.5 107 LYS B CA 1
ATOM 2833 C C . LYS B 1 107 ? 9.688 -14.148 -21.562 1 98.5 107 LYS B C 1
ATOM 2835 O O . LYS B 1 107 ? 9.398 -13.008 -21.188 1 98.5 107 LYS B O 1
ATOM 2840 N N . ALA B 1 108 ? 8.844 -14.953 -22.125 1 98.44 108 ALA B N 1
ATOM 2841 C CA . ALA B 1 108 ? 7.453 -14.547 -22.328 1 98.44 108 ALA B CA 1
ATOM 2842 C C . ALA B 1 108 ? 6.73 -14.375 -21 1 98.44 108 ALA B C 1
ATOM 2844 O O . ALA B 1 108 ? 5.934 -13.445 -20.844 1 98.44 108 ALA B O 1
ATOM 2845 N N . LYS B 1 109 ? 6.988 -15.242 -20.047 1 98.56 109 LYS B N 1
ATOM 2846 C CA . LYS B 1 109 ? 6.398 -15.125 -18.719 1 98.56 109 LYS B CA 1
ATOM 2847 C C . LYS B 1 109 ? 6.902 -13.867 -18.016 1 98.56 109 LYS B C 1
ATOM 2849 O O . LYS B 1 109 ? 6.129 -13.172 -17.359 1 98.56 109 LYS B O 1
ATOM 2854 N N . ALA B 1 110 ? 8.211 -13.617 -18.172 1 98.62 110 ALA B N 1
ATOM 2855 C CA . ALA B 1 110 ? 8.758 -12.383 -17.594 1 98.62 110 ALA B CA 1
ATOM 2856 C C . ALA B 1 110 ? 8.023 -11.164 -18.141 1 98.62 110 ALA B C 1
ATOM 2858 O O . ALA B 1 110 ? 7.699 -10.242 -17.391 1 98.62 110 ALA B O 1
ATOM 2859 N N . LYS B 1 111 ? 7.742 -11.18 -19.438 1 98.19 111 LYS B N 1
ATOM 2860 C CA . LYS B 1 111 ? 7.027 -10.07 -20.062 1 98.19 111 LYS B CA 1
ATOM 2861 C C . LYS B 1 111 ? 5.605 -9.961 -19.516 1 98.19 111 LYS B C 1
ATOM 2863 O O . LYS B 1 111 ? 5.109 -8.852 -19.281 1 98.19 111 LYS B O 1
ATOM 2868 N N . SER B 1 112 ? 4.926 -11.062 -19.266 1 97.31 112 SER B N 1
ATOM 2869 C CA . SER B 1 112 ? 3.6 -11.047 -18.656 1 97.31 112 SER B CA 1
ATOM 2870 C C . SER B 1 112 ? 3.635 -10.438 -17.266 1 97.31 112 SER B C 1
ATOM 2872 O O . SER B 1 112 ? 2.734 -9.688 -16.891 1 97.31 112 SER B O 1
ATOM 2874 N N . TYR B 1 113 ? 4.656 -10.766 -16.531 1 97.69 113 TYR B N 1
ATOM 2875 C CA . TYR B 1 113 ? 4.824 -10.164 -15.211 1 97.69 113 TYR B CA 1
ATOM 2876 C C . TYR B 1 113 ? 5.07 -8.664 -15.32 1 97.69 113 TYR B C 1
ATOM 2878 O O . TYR B 1 113 ? 4.543 -7.879 -14.523 1 97.69 113 TYR B O 1
ATOM 2886 N N . ASP B 1 114 ? 5.84 -8.242 -16.328 1 97.19 114 ASP B N 1
ATOM 2887 C CA . ASP B 1 114 ? 6.027 -6.816 -16.562 1 97.19 114 ASP B CA 1
ATOM 2888 C C . ASP B 1 114 ? 4.688 -6.109 -16.75 1 97.19 114 ASP B C 1
ATOM 2890 O O . ASP B 1 114 ? 4.461 -5.035 -16.188 1 97.19 114 ASP B O 1
ATOM 2894 N N . GLU B 1 115 ? 3.885 -6.715 -17.453 1 95.12 115 GLU B N 1
ATOM 2895 C CA . GLU B 1 115 ? 2.582 -6.129 -17.75 1 95.12 115 GLU B CA 1
ATOM 2896 C C . GLU B 1 115 ? 1.707 -6.062 -16.5 1 95.12 115 GLU B C 1
ATOM 2898 O O . GLU B 1 115 ? 1.069 -5.039 -16.234 1 95.12 115 GLU B O 1
ATOM 2903 N N . TYR B 1 116 ? 1.71 -7.121 -15.781 1 94.94 116 TYR B N 1
ATOM 2904 C CA . TYR B 1 116 ? 0.911 -7.109 -14.562 1 94.94 116 TYR B CA 1
ATOM 2905 C C . TYR B 1 116 ? 1.482 -6.129 -13.547 1 94.94 116 TYR B C 1
ATOM 2907 O O . TYR B 1 116 ? 0.735 -5.484 -12.805 1 94.94 116 TYR B O 1
ATOM 2915 N N . ASN B 1 117 ? 2.795 -6 -13.508 1 96.12 117 ASN B N 1
ATOM 2916 C CA . ASN B 1 117 ? 3.465 -5.121 -12.562 1 96.12 117 ASN B CA 1
ATOM 2917 C C . ASN B 1 117 ? 3.084 -3.66 -12.781 1 96.12 117 ASN B C 1
ATOM 2919 O O . ASN B 1 117 ? 3.271 -2.824 -11.898 1 96.12 117 ASN B O 1
ATOM 2923 N N . GLU B 1 118 ? 2.527 -3.344 -13.93 1 92.75 118 GLU B N 1
ATOM 2924 C CA . GLU B 1 118 ? 2.014 -1.994 -14.148 1 92.75 118 GLU B CA 1
ATOM 2925 C C . GLU B 1 118 ? 0.919 -1.65 -13.141 1 92.75 118 GLU B C 1
ATOM 2927 O O . GLU B 1 118 ? 0.772 -0.491 -12.75 1 92.75 118 GLU B O 1
ATOM 2932 N N . THR B 1 119 ? 0.222 -2.648 -12.664 1 90.25 119 THR B N 1
ATOM 2933 C CA . THR B 1 119 ? -0.769 -2.451 -11.609 1 90.25 119 THR B CA 1
ATOM 2934 C C . THR B 1 119 ? -0.117 -1.888 -10.352 1 90.25 119 THR B C 1
ATOM 2936 O O . THR B 1 119 ? -0.667 -0.989 -9.711 1 90.25 119 THR B O 1
ATOM 2939 N N . TYR B 1 120 ? 0.994 -2.396 -10.031 1 95.44 120 TYR B N 1
ATOM 2940 C CA . TYR B 1 120 ? 1.672 -1.962 -8.812 1 95.44 120 TYR B CA 1
ATOM 2941 C C . TYR B 1 120 ? 2.301 -0.587 -9.008 1 95.44 120 TYR B C 1
ATOM 2943 O O . TYR B 1 120 ? 2.381 0.201 -8.055 1 95.44 120 TYR B O 1
ATOM 2951 N N . HIS B 1 121 ? 2.664 -0.263 -10.242 1 94.56 121 HIS B N 1
ATOM 2952 C CA . HIS B 1 121 ? 3.189 1.069 -10.523 1 94.56 121 HIS B CA 1
ATOM 2953 C C . HIS B 1 121 ? 2.076 2.113 -10.508 1 94.56 121 HIS B C 1
ATOM 2955 O O . HIS B 1 121 ? 2.197 3.146 -9.844 1 94.56 121 HIS B O 1
ATOM 2961 N N . GLN B 1 122 ? 0.996 1.719 -11.117 1 90.75 122 GLN B N 1
ATOM 2962 C CA . GLN B 1 122 ? -0.029 2.719 -11.398 1 90.75 122 GLN B CA 1
ATOM 2963 C C . GLN B 1 122 ? -1.022 2.826 -10.242 1 90.75 122 GLN B C 1
ATOM 2965 O O . GLN B 1 122 ? -1.429 3.928 -9.867 1 90.75 122 GLN B O 1
ATOM 2970 N N . THR B 1 123 ? -1.386 1.745 -9.719 1 91.5 123 THR B N 1
ATOM 2971 C CA . THR B 1 123 ? -2.434 1.731 -8.703 1 91.5 123 THR B CA 1
ATOM 2972 C C . THR B 1 123 ? -1.831 1.803 -7.305 1 91.5 123 THR B C 1
ATOM 2974 O O . THR B 1 123 ? -2.312 2.553 -6.453 1 91.5 123 THR B O 1
ATOM 2977 N N . TRP B 1 124 ? -0.776 1.142 -7.129 1 95.5 124 TRP B N 1
ATOM 2978 C CA . TRP B 1 124 ? -0.263 1.004 -5.77 1 95.5 124 TRP B CA 1
ATOM 2979 C C . TRP B 1 124 ? 0.988 1.853 -5.57 1 95.5 124 TRP B C 1
ATOM 2981 O O . TRP B 1 124 ? 1.51 1.949 -4.457 1 95.5 124 TRP B O 1
ATOM 2991 N N . HIS B 1 125 ? 1.484 2.426 -6.66 1 96.81 125 HIS B N 1
ATOM 2992 C CA . HIS B 1 125 ? 2.514 3.457 -6.602 1 96.81 125 HIS B CA 1
ATOM 2993 C C . HIS B 1 125 ? 3.834 2.889 -6.094 1 96.81 125 HIS B C 1
ATOM 2995 O O . HIS B 1 125 ? 4.555 3.557 -5.348 1 96.81 125 HIS B O 1
ATOM 3001 N N . LEU B 1 126 ? 4.125 1.684 -6.414 1 98.38 126 LEU B N 1
ATOM 3002 C CA . LEU B 1 126 ? 5.363 1.01 -6.047 1 98.38 126 LEU B CA 1
ATOM 3003 C C . LEU B 1 126 ? 6.352 1.02 -7.211 1 98.38 126 LEU B C 1
ATOM 3005 O O . LEU B 1 126 ? 5.992 0.676 -8.336 1 98.38 126 LEU B O 1
ATOM 3009 N N . ARG B 1 127 ? 7.57 1.359 -6.93 1 98.31 127 ARG B N 1
ATOM 3010 C CA . ARG B 1 127 ? 8.539 1.49 -8.016 1 98.31 127 ARG B CA 1
ATOM 3011 C C . ARG B 1 127 ? 9.242 0.165 -8.281 1 98.31 127 ARG B C 1
ATOM 3013 O O . ARG B 1 127 ? 9.422 -0.225 -9.438 1 98.31 127 ARG B O 1
ATOM 3020 N N . GLU B 1 128 ? 9.68 -0.449 -7.207 1 98.25 128 GLU B N 1
ATOM 3021 C CA . GLU B 1 128 ? 10.523 -1.639 -7.328 1 98.25 128 GLU B CA 1
ATOM 3022 C C . GLU B 1 128 ? 10.641 -2.365 -5.988 1 98.25 128 GLU B C 1
ATOM 3024 O O . GLU B 1 128 ? 10.281 -1.818 -4.945 1 98.25 128 GLU B O 1
ATOM 3029 N N . ALA B 1 129 ? 11.141 -3.549 -6.031 1 98.56 129 ALA B N 1
ATOM 3030 C CA . ALA B 1 129 ? 11.227 -4.402 -4.848 1 98.56 129 ALA B CA 1
ATOM 3031 C C . ALA B 1 129 ? 12.148 -3.793 -3.795 1 98.56 129 ALA B C 1
ATOM 3033 O O . ALA B 1 129 ? 11.891 -3.904 -2.596 1 98.56 129 ALA B O 1
ATOM 3034 N N . SER B 1 130 ? 13.242 -3.184 -4.199 1 98.38 130 SER B N 1
ATOM 3035 C CA . SER B 1 130 ? 14.227 -2.678 -3.254 1 98.38 130 SER B CA 1
ATOM 3036 C C . SER B 1 130 ? 13.656 -1.535 -2.418 1 98.38 130 SER B C 1
ATOM 3038 O O . SER B 1 130 ? 14.219 -1.184 -1.376 1 98.38 130 SER B O 1
ATOM 3040 N N . GLY B 1 131 ? 12.57 -0.923 -2.873 1 98.56 131 GLY B N 1
ATOM 3041 C CA . GLY B 1 131 ? 11.93 0.15 -2.133 1 98.56 131 GLY B CA 1
ATOM 3042 C C . GLY B 1 131 ? 10.945 -0.351 -1.089 1 98.56 131 GLY B C 1
ATOM 3043 O O . GLY B 1 131 ? 10.297 0.445 -0.411 1 98.56 131 GLY B O 1
ATOM 3044 N N . LEU B 1 132 ? 10.836 -1.681 -0.924 1 98.62 132 LEU B N 1
ATOM 3045 C CA . LEU B 1 132 ? 9.883 -2.295 -0.01 1 98.62 132 LEU B CA 1
ATOM 3046 C C . LEU B 1 132 ? 10.602 -3.078 1.084 1 98.62 132 LEU B C 1
ATOM 3048 O O . LEU B 1 132 ? 11.789 -3.385 0.956 1 98.62 132 LEU B O 1
ATOM 3052 N N . ILE B 1 133 ? 9.914 -3.295 2.195 1 97.62 133 ILE B N 1
ATOM 3053 C CA . ILE B 1 133 ? 10.383 -4.121 3.305 1 97.62 133 ILE B CA 1
ATOM 3054 C C . ILE B 1 133 ? 9.477 -5.34 3.455 1 97.62 133 ILE B C 1
ATOM 3056 O O . ILE B 1 133 ? 8.492 -5.305 4.199 1 97.62 133 ILE B O 1
ATOM 3060 N N . PRO B 1 134 ? 9.797 -6.383 2.758 1 96.81 134 PRO B N 1
ATOM 3061 C CA . PRO B 1 134 ? 8.906 -7.539 2.826 1 96.81 134 PRO B CA 1
ATOM 3062 C C . PRO B 1 134 ? 8.844 -8.156 4.223 1 96.81 134 PRO B C 1
ATOM 3064 O O . PRO B 1 134 ? 9.844 -8.156 4.945 1 96.81 134 PRO B O 1
ATOM 3067 N N . GLY B 1 135 ? 7.672 -8.641 4.617 1 95.69 135 GLY B N 1
ATOM 3068 C CA . GLY B 1 135 ? 7.602 -9.508 5.781 1 95.69 135 GLY B CA 1
ATOM 3069 C C . GLY B 1 135 ? 8.422 -10.773 5.633 1 95.69 135 GLY B C 1
ATOM 3070 O O . GLY B 1 135 ? 8.836 -11.125 4.523 1 95.69 135 GLY B O 1
ATOM 3071 N N . THR B 1 136 ? 8.602 -11.461 6.656 1 96.25 136 THR B N 1
ATOM 3072 C CA . THR B 1 136 ? 9.484 -12.617 6.691 1 96.25 136 THR B CA 1
ATOM 3073 C C . THR B 1 136 ? 8.984 -13.711 5.75 1 96.25 136 THR B C 1
ATOM 3075 O O . THR B 1 136 ? 9.758 -14.25 4.957 1 96.25 136 THR B O 1
ATOM 3078 N N . ASP B 1 137 ? 7.715 -14.055 5.781 1 97.19 137 ASP B N 1
ATOM 3079 C CA . ASP B 1 137 ? 7.176 -15.188 5.043 1 97.19 137 ASP B CA 1
ATOM 3080 C C . ASP B 1 137 ? 7.262 -14.953 3.535 1 97.19 137 ASP B C 1
ATOM 3082 O O . ASP B 1 137 ? 7.695 -15.836 2.789 1 97.19 137 ASP B O 1
ATOM 3086 N N . ILE B 1 138 ? 6.891 -13.773 3.092 1 98.06 138 ILE B N 1
ATOM 3087 C CA . ILE B 1 138 ? 6.887 -13.516 1.655 1 98.06 138 ILE B CA 1
ATOM 3088 C C . ILE B 1 138 ? 8.32 -13.344 1.157 1 98.06 138 ILE B C 1
ATOM 3090 O O . ILE B 1 138 ? 8.641 -13.719 0.028 1 98.06 138 ILE B O 1
ATOM 3094 N N . LYS B 1 139 ? 9.211 -12.828 2.004 1 98.44 139 LYS B N 1
ATOM 3095 C CA . LYS B 1 139 ? 10.625 -12.766 1.646 1 98.44 139 LYS B CA 1
ATOM 3096 C C . LYS B 1 139 ? 11.211 -14.164 1.464 1 98.44 139 LYS B C 1
ATOM 3098 O O . LYS B 1 139 ? 11.93 -14.422 0.497 1 98.44 139 LYS B O 1
ATOM 3103 N N . ASP B 1 140 ? 10.914 -15.016 2.377 1 98.75 140 ASP B N 1
ATOM 3104 C CA . ASP B 1 140 ? 11.406 -16.391 2.289 1 98.75 140 ASP B CA 1
ATOM 3105 C C . ASP B 1 140 ? 10.875 -17.078 1.039 1 98.75 140 ASP B C 1
ATOM 3107 O O . ASP B 1 140 ? 11.602 -17.828 0.377 1 98.75 140 ASP B O 1
ATOM 3111 N N . TYR B 1 141 ? 9.664 -16.859 0.773 1 98.81 141 TYR B N 1
ATOM 3112 C CA . TYR B 1 141 ? 9.047 -17.438 -0.418 1 98.81 141 TYR B CA 1
ATOM 3113 C C . TYR B 1 141 ? 9.75 -16.953 -1.682 1 98.81 141 TYR B C 1
ATOM 3115 O O . TYR B 1 141 ? 10.148 -17.766 -2.523 1 98.81 141 TYR B O 1
ATOM 3123 N N . ALA B 1 142 ? 9.922 -15.648 -1.783 1 98.88 142 ALA B N 1
ATOM 3124 C CA . ALA B 1 142 ? 10.594 -15.07 -2.943 1 98.88 142 ALA B CA 1
ATOM 3125 C C . ALA B 1 142 ? 12.031 -15.57 -3.057 1 98.88 142 ALA B C 1
ATOM 3127 O O . ALA B 1 142 ? 12.516 -15.852 -4.16 1 98.88 142 ALA B O 1
ATOM 3128 N N . ASP B 1 143 ? 12.703 -15.703 -1.933 1 98.88 143 ASP B N 1
ATOM 3129 C CA . ASP B 1 143 ? 14.07 -16.219 -1.931 1 98.88 143 ASP B CA 1
ATOM 3130 C C . ASP B 1 143 ? 14.117 -17.656 -2.412 1 98.88 143 ASP B C 1
ATOM 3132 O O . ASP B 1 143 ? 15.039 -18.062 -3.121 1 98.88 143 ASP B O 1
ATOM 3136 N N . TYR B 1 144 ? 13.164 -18.406 -2 1 98.94 144 TYR B N 1
ATOM 3137 C CA . TYR B 1 144 ? 13.086 -19.797 -2.428 1 98.94 144 TYR B CA 1
ATOM 3138 C C . TYR B 1 144 ? 12.883 -19.891 -3.936 1 98.94 144 TYR B C 1
ATOM 3140 O O . TYR B 1 144 ? 13.539 -20.688 -4.605 1 98.94 144 TYR B O 1
ATOM 3148 N N . GLU B 1 145 ? 12 -19.062 -4.465 1 98.88 145 GLU B N 1
ATOM 3149 C CA . GLU B 1 145 ? 11.781 -19.031 -5.906 1 98.88 145 GLU B CA 1
ATOM 3150 C C . GLU B 1 145 ? 13.047 -18.625 -6.648 1 98.88 145 GLU B C 1
ATOM 3152 O O . GLU B 1 145 ? 13.375 -19.203 -7.691 1 98.88 145 GLU B O 1
ATOM 3157 N N . ALA B 1 146 ? 13.727 -17.719 -6.078 1 98.88 146 ALA B N 1
ATOM 3158 C CA . ALA B 1 146 ? 14.984 -17.266 -6.684 1 98.88 146 ALA B CA 1
ATOM 3159 C C . ALA B 1 146 ? 16.016 -18.406 -6.695 1 98.88 146 ALA B C 1
ATOM 3161 O O . ALA B 1 146 ? 16.734 -18.578 -7.68 1 98.88 146 ALA B O 1
ATOM 3162 N N . TYR B 1 147 ? 16.047 -19.109 -5.613 1 98.88 147 TYR B N 1
ATOM 3163 C CA . TYR B 1 147 ? 16.938 -20.266 -5.527 1 98.88 147 TYR B CA 1
ATOM 3164 C C . TYR B 1 147 ? 16.609 -21.281 -6.617 1 98.8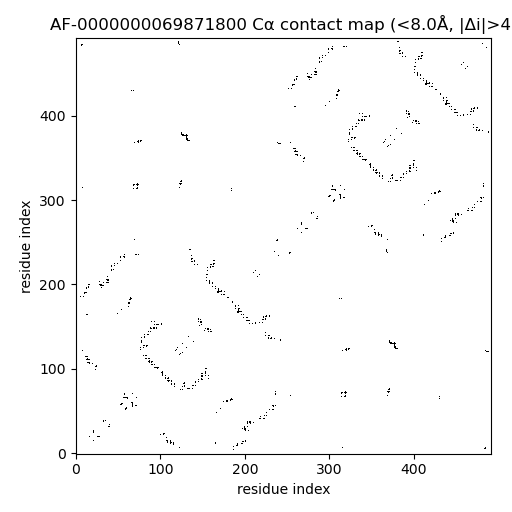8 147 TYR B C 1
ATOM 3166 O O . TY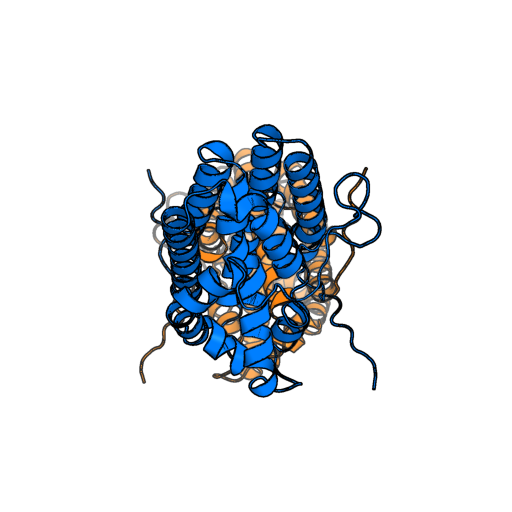R B 1 147 ? 17.516 -21.734 -7.328 1 98.88 147 TYR B O 1
ATOM 3174 N N . VAL B 1 148 ? 15.383 -21.594 -6.793 1 98.88 148 VAL B N 1
ATOM 3175 C CA . VAL B 1 148 ? 14.969 -22.578 -7.789 1 98.88 148 VAL B CA 1
ATOM 3176 C C . VAL B 1 148 ? 15.312 -22.062 -9.188 1 98.88 148 VAL B C 1
ATOM 3178 O O . VAL B 1 148 ? 15.844 -22.812 -10.016 1 98.88 148 VAL B O 1
ATOM 3181 N N . ALA B 1 149 ? 15.062 -20.781 -9.469 1 98.75 149 ALA B N 1
ATOM 3182 C CA . ALA B 1 149 ? 15.281 -20.156 -10.773 1 98.75 149 ALA B CA 1
ATOM 3183 C C . ALA B 1 149 ? 16.75 -20.219 -11.172 1 98.75 149 ALA B C 1
ATOM 3185 O O . ALA B 1 149 ? 17.078 -20.422 -12.344 1 98.75 149 ALA B O 1
ATOM 3186 N N . GLY B 1 150 ? 17.625 -20.141 -10.211 1 98.12 150 GLY B N 1
ATOM 3187 C CA . GLY B 1 150 ? 19.031 -19.969 -10.539 1 98.12 150 GLY B CA 1
ATOM 3188 C C . GLY B 1 150 ? 19.859 -21.203 -10.242 1 98.12 150 GLY B C 1
ATOM 3189 O O . GLY B 1 150 ? 20.953 -21.375 -10.781 1 98.12 150 GLY B O 1
ATOM 3190 N N . SER B 1 151 ? 19.328 -22.109 -9.422 1 98.12 151 SER B N 1
ATOM 3191 C CA . SER B 1 151 ? 20.234 -23.125 -8.906 1 98.12 151 SER B CA 1
ATOM 3192 C C . SER B 1 151 ? 19.766 -24.531 -9.305 1 98.12 151 SER B C 1
ATOM 3194 O O . SER B 1 151 ? 20.531 -25.5 -9.188 1 98.12 151 SER B O 1
ATOM 3196 N N . LEU B 1 152 ? 18.531 -24.688 -9.766 1 98.38 152 LEU B N 1
ATOM 3197 C CA . LEU B 1 152 ? 18.031 -26 -10.148 1 98.38 152 LEU B CA 1
ATOM 3198 C C . LEU B 1 152 ? 17.797 -26.078 -11.648 1 98.38 152 LEU B C 1
ATOM 3200 O O . LEU B 1 152 ? 17.891 -25.062 -12.352 1 98.38 152 LEU B O 1
ATOM 3204 N N . ALA B 1 153 ? 17.531 -27.344 -12.117 1 97.31 153 ALA B N 1
ATOM 3205 C CA . ALA B 1 153 ? 17.219 -27.5 -13.531 1 97.31 153 ALA B CA 1
ATOM 3206 C C . ALA B 1 153 ? 16.031 -26.625 -13.93 1 97.31 153 ALA B C 1
ATOM 3208 O O . ALA B 1 153 ? 15.062 -26.5 -13.172 1 97.31 153 ALA B O 1
ATOM 3209 N N . SER B 1 154 ? 16 -26.062 -15.094 1 97.69 154 SER B N 1
ATOM 3210 C CA . SER B 1 154 ? 15.141 -24.953 -15.492 1 97.69 154 SER B CA 1
ATOM 3211 C C . SER B 1 154 ? 13.68 -25.359 -15.492 1 97.69 154 SER B C 1
ATOM 3213 O O . SER B 1 154 ? 12.797 -24.547 -15.195 1 97.69 154 SER B O 1
ATOM 3215 N N . PRO B 1 155 ? 13.312 -26.641 -15.75 1 98.44 155 PRO B N 1
ATOM 3216 C CA . PRO B 1 155 ? 11.883 -26.953 -15.719 1 98.44 155 PRO B CA 1
ATOM 3217 C C . PRO B 1 155 ? 11.273 -26.797 -14.336 1 98.44 155 PRO B C 1
ATOM 3219 O O . PRO B 1 155 ? 10.055 -26.609 -14.211 1 98.44 155 PRO B O 1
ATOM 3222 N N . TYR B 1 156 ? 12.109 -26.844 -13.289 1 98.88 156 TYR B N 1
ATOM 3223 C CA . TYR B 1 156 ? 11.609 -26.688 -11.922 1 98.88 156 TYR B CA 1
ATOM 3224 C C . TYR B 1 156 ? 11.078 -25.281 -11.695 1 98.88 156 TYR B C 1
ATOM 3226 O O . TYR B 1 156 ? 10.32 -25.047 -10.75 1 98.88 156 TYR B O 1
ATOM 3234 N N . MET B 1 157 ? 11.469 -24.328 -12.578 1 98.81 157 MET B N 1
ATOM 3235 C CA . MET B 1 157 ? 10.898 -22.984 -12.508 1 98.81 157 MET B CA 1
ATOM 3236 C C . MET B 1 157 ? 9.391 -23.031 -12.719 1 98.81 157 MET B C 1
ATOM 3238 O O . MET B 1 157 ? 8.648 -22.312 -12.039 1 98.81 157 MET B O 1
ATOM 3242 N N . CYS B 1 158 ? 8.922 -23.906 -13.602 1 98.75 158 CYS B N 1
ATOM 3243 C CA . CYS B 1 158 ? 7.488 -24.062 -13.797 1 98.75 158 CYS B CA 1
ATOM 3244 C C . CYS B 1 158 ? 6.82 -24.594 -12.523 1 98.75 158 CYS B C 1
ATOM 3246 O O . CYS B 1 158 ? 5.738 -24.141 -12.156 1 98.75 158 CYS B O 1
ATOM 3248 N N . VAL B 1 159 ? 7.508 -25.469 -11.859 1 98.88 159 VAL B N 1
ATOM 3249 C CA . VAL B 1 159 ? 6.957 -26.109 -10.672 1 98.88 159 VAL B CA 1
ATOM 3250 C C . VAL B 1 159 ? 6.805 -25.094 -9.547 1 98.88 159 VAL B C 1
ATOM 3252 O O . VAL B 1 159 ? 5.746 -25.016 -8.922 1 98.88 159 VAL B O 1
ATOM 3255 N N . VAL B 1 160 ? 7.824 -24.266 -9.328 1 98.94 160 VAL B N 1
ATOM 3256 C CA . VAL B 1 160 ? 7.855 -23.391 -8.148 1 98.94 160 VAL B CA 1
ATOM 3257 C C . VAL B 1 160 ? 6.91 -22.219 -8.352 1 98.94 160 VAL B C 1
ATOM 3259 O O . VAL B 1 160 ? 6.398 -21.656 -7.387 1 98.94 160 VAL B O 1
ATOM 3262 N N . MET B 1 161 ? 6.566 -21.859 -9.617 1 98.81 161 MET B N 1
ATOM 3263 C CA . MET B 1 161 ? 5.738 -20.688 -9.906 1 98.81 161 MET B CA 1
ATOM 3264 C C . MET B 1 161 ? 4.27 -21.094 -10.031 1 98.81 161 MET B C 1
ATOM 3266 O O . MET B 1 161 ? 3.385 -20.234 -9.992 1 98.81 161 MET B O 1
ATOM 3270 N N . LEU B 1 162 ? 3.965 -22.328 -10.125 1 98.75 162 LEU B N 1
ATOM 3271 C CA . LEU B 1 162 ? 2.613 -22.812 -10.383 1 98.75 162 LEU B CA 1
ATOM 3272 C C . LEU B 1 162 ? 1.693 -22.531 -9.203 1 98.75 162 LEU B C 1
ATOM 3274 O O . LEU B 1 162 ? 0.533 -22.156 -9.391 1 98.75 162 LEU B O 1
ATOM 3278 N N . PRO B 1 163 ? 2.176 -22.672 -7.953 1 98.69 163 PRO B N 1
ATOM 3279 C CA . PRO B 1 163 ? 1.285 -22.422 -6.82 1 98.69 163 PRO B CA 1
ATOM 3280 C C . PRO B 1 163 ? 0.65 -21.031 -6.859 1 98.69 163 PRO B C 1
ATOM 3282 O O . PRO B 1 163 ? -0.571 -20.906 -6.746 1 98.69 163 PRO B O 1
ATOM 3285 N N . CYS B 1 164 ? 1.394 -19.969 -7.086 1 97.88 164 CYS B N 1
ATOM 3286 C CA . CYS B 1 164 ? 0.83 -18.625 -7.121 1 97.88 164 CYS B CA 1
ATOM 3287 C C . CYS B 1 164 ? -0.118 -18.453 -8.305 1 97.88 164 CYS B C 1
ATOM 3289 O O . CYS B 1 164 ? -1.177 -17.844 -8.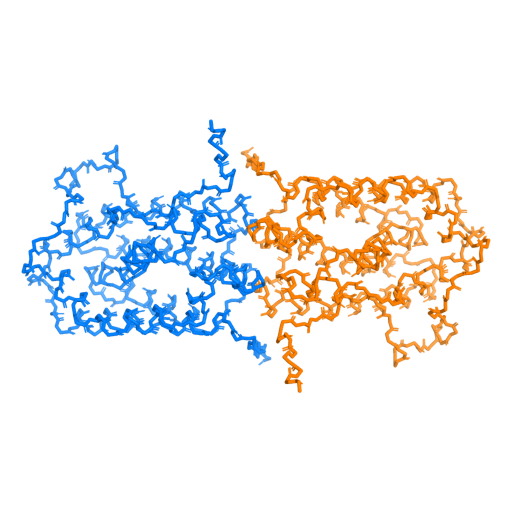172 1 97.88 164 CYS B O 1
ATOM 3291 N N . GLU B 1 165 ? 0.161 -19.062 -9.43 1 97.5 165 GLU B N 1
ATOM 3292 C CA . GLU B 1 165 ? -0.614 -18.828 -10.641 1 97.5 165 GLU B CA 1
ATOM 3293 C C . GLU B 1 165 ? -1.901 -19.641 -10.648 1 97.5 165 GLU B C 1
ATOM 3295 O O . GLU B 1 165 ? -2.84 -19.328 -11.383 1 97.5 165 GLU B O 1
ATOM 3300 N N . TYR B 1 166 ? -1.955 -20.719 -9.852 1 98.62 166 TYR B N 1
ATOM 3301 C CA . TYR B 1 166 ? -3.156 -21.547 -9.883 1 98.62 166 TYR B CA 1
ATOM 3302 C C . TYR B 1 166 ? -3.982 -21.344 -8.617 1 98.62 166 TYR B C 1
ATOM 3304 O O . TYR B 1 166 ? -5.215 -21.375 -8.664 1 98.62 166 TYR B O 1
ATOM 3312 N N . LEU B 1 167 ? -3.363 -21.188 -7.496 1 98.81 167 LEU B N 1
ATOM 3313 C CA . LEU B 1 167 ? -4.059 -21.109 -6.219 1 98.81 167 LEU B CA 1
ATOM 3314 C C . LEU B 1 167 ? -5.02 -19.922 -6.191 1 98.81 167 LEU B C 1
ATOM 3316 O O . LEU B 1 167 ? -6.16 -20.062 -5.746 1 98.81 167 LEU B O 1
ATOM 3320 N N . TRP B 1 168 ? -4.609 -18.75 -6.691 1 98.12 168 TRP B N 1
ATOM 3321 C CA . TRP B 1 168 ? -5.41 -17.531 -6.594 1 98.12 168 TRP B CA 1
ATOM 3322 C C . TRP B 1 168 ? -6.703 -17.672 -7.387 1 98.12 168 TRP B C 1
ATOM 3324 O O . TRP B 1 168 ? -7.793 -17.453 -6.848 1 98.12 168 TRP B O 1
ATOM 3334 N N . PRO B 1 169 ? -6.625 -18.125 -8.664 1 98.06 169 PRO B N 1
ATOM 3335 C CA . PRO B 1 169 ? -7.895 -18.328 -9.359 1 98.06 169 PRO B CA 1
ATOM 3336 C C . PRO B 1 169 ? -8.734 -19.438 -8.75 1 98.06 169 PRO B C 1
ATOM 3338 O O . PRO B 1 169 ? -9.969 -19.375 -8.766 1 98.06 169 PRO B O 1
ATOM 3341 N N . TRP B 1 170 ? -8.086 -20.453 -8.234 1 98.62 170 TRP B N 1
ATOM 3342 C CA . TRP B 1 170 ? -8.828 -21.516 -7.582 1 98.62 170 TRP B CA 1
ATOM 3343 C C . TRP B 1 170 ? -9.633 -20.984 -6.402 1 98.62 170 TRP B C 1
ATOM 3345 O O . TRP B 1 170 ? -10.82 -21.281 -6.262 1 98.62 170 TRP B O 1
ATOM 3355 N N . ILE B 1 171 ? -9.039 -20.172 -5.59 1 98.69 171 ILE B N 1
ATOM 3356 C CA . ILE B 1 171 ? -9.688 -19.578 -4.426 1 98.69 171 ILE B CA 1
ATOM 3357 C C . ILE B 1 171 ? -10.812 -18.656 -4.879 1 98.69 171 ILE B C 1
ATOM 3359 O O . ILE B 1 171 ? -11.922 -18.719 -4.348 1 98.69 171 ILE B O 1
ATOM 3363 N N . ALA B 1 172 ? -10.523 -17.781 -5.859 1 98.38 172 ALA B N 1
ATOM 3364 C CA . ALA B 1 172 ? -11.516 -16.828 -6.348 1 98.38 172 ALA B CA 1
ATOM 3365 C C . ALA B 1 172 ? -12.742 -17.547 -6.895 1 98.38 172 ALA B C 1
ATOM 3367 O O . ALA B 1 172 ? -13.883 -17.172 -6.59 1 98.38 172 ALA B O 1
ATOM 3368 N N . ASN B 1 173 ? -12.484 -18.578 -7.652 1 98.25 173 ASN B N 1
ATOM 3369 C CA . ASN B 1 173 ? -13.586 -19.344 -8.219 1 98.25 173 ASN B CA 1
ATOM 3370 C C . ASN B 1 173 ? -14.406 -20.031 -7.133 1 98.25 173 ASN B C 1
ATOM 3372 O O . ASN B 1 173 ? -15.633 -20.109 -7.227 1 98.25 173 ASN B O 1
ATOM 3376 N N . PHE B 1 174 ? -13.727 -20.516 -6.148 1 98.25 174 PHE B N 1
ATOM 3377 C CA . PHE B 1 174 ? -14.422 -21.141 -5.035 1 98.25 174 PHE B CA 1
ATOM 3378 C C . PHE B 1 174 ? -15.297 -20.125 -4.301 1 98.25 174 PHE B C 1
ATOM 3380 O O . PHE B 1 174 ? -16.453 -20.391 -4.008 1 98.25 174 PHE B O 1
ATOM 3387 N N . LEU B 1 175 ? -14.789 -18.953 -4.059 1 98.31 175 LEU B N 1
ATOM 3388 C CA . LEU B 1 175 ? -15.438 -17.938 -3.229 1 98.31 175 LEU B CA 1
ATOM 3389 C C . LEU B 1 175 ? -16.531 -17.219 -4.004 1 98.31 175 LEU B C 1
ATOM 3391 O O . LEU B 1 175 ? -17.328 -16.469 -3.42 1 98.31 175 LEU B O 1
ATOM 3395 N N . ASP B 1 176 ? -16.547 -17.406 -5.312 1 97.5 176 ASP B N 1
ATOM 3396 C CA . ASP B 1 176 ? -17.5 -16.688 -6.156 1 97.5 176 ASP B CA 1
ATOM 3397 C C . ASP B 1 176 ? -18.922 -16.875 -5.652 1 97.5 176 ASP B C 1
ATOM 3399 O O . ASP B 1 176 ? -19.688 -15.906 -5.566 1 97.5 176 ASP B O 1
ATOM 3403 N N . GLY B 1 177 ? -19.266 -18.062 -5.191 1 95.69 177 GLY B N 1
ATOM 3404 C CA . GLY B 1 177 ? -20.609 -18.344 -4.715 1 95.69 177 GLY B CA 1
ATOM 3405 C C . GLY B 1 177 ? -20.828 -17.938 -3.273 1 95.69 177 GLY B C 1
ATOM 3406 O O . GLY B 1 177 ? -21.969 -17.953 -2.783 1 95.69 177 GLY B O 1
ATOM 3407 N N . TYR B 1 178 ? -19.781 -17.484 -2.635 1 95.44 178 TYR B N 1
ATOM 3408 C CA . TYR B 1 178 ? -19.859 -17.188 -1.205 1 95.44 178 TYR B CA 1
ATOM 3409 C C . TYR B 1 178 ? -19.625 -15.711 -0.93 1 95.44 178 TYR B C 1
ATOM 3411 O O . TYR B 1 178 ? -19.609 -15.281 0.227 1 95.44 178 TYR B O 1
ATOM 3419 N N . THR B 1 179 ? -19.406 -14.922 -1.911 1 95.88 179 THR B N 1
ATOM 3420 C CA . THR B 1 179 ? -19.203 -13.477 -1.793 1 95.88 179 THR B CA 1
ATOM 3421 C C . THR B 1 179 ? -20.312 -12.711 -2.49 1 95.88 179 THR B C 1
ATOM 3423 O O . THR B 1 179 ? -20.453 -12.766 -3.715 1 95.88 179 THR B O 1
ATOM 3426 N N . PRO B 1 180 ? -21.094 -12.023 -1.725 1 94.56 180 PRO B N 1
ATOM 3427 C CA . PRO B 1 180 ? -22.188 -11.273 -2.33 1 94.56 180 PRO B CA 1
ATOM 3428 C C . PRO B 1 180 ? -21.734 -10.328 -3.436 1 94.56 180 PRO B C 1
ATOM 3430 O O . PRO B 1 180 ? -20.609 -9.812 -3.381 1 94.56 180 PRO B O 1
ATOM 3433 N N . THR B 1 181 ? -22.625 -10.086 -4.395 1 92.81 181 THR B N 1
ATOM 3434 C CA . THR B 1 181 ? -22.281 -9.273 -5.559 1 92.81 181 THR B CA 1
ATOM 3435 C C . THR B 1 181 ? -22.016 -7.824 -5.152 1 92.81 181 THR B C 1
ATOM 3437 O O . THR B 1 181 ? -21.297 -7.105 -5.84 1 92.81 181 THR B O 1
ATOM 3440 N N . ASN B 1 182 ? -22.531 -7.43 -4.016 1 92.44 182 ASN B N 1
ATOM 3441 C CA . ASN B 1 182 ? -22.359 -6.051 -3.57 1 92.44 182 ASN B CA 1
ATOM 3442 C C . ASN B 1 182 ? -21.297 -5.953 -2.475 1 92.44 182 ASN B C 1
ATOM 3444 O O . ASN B 1 182 ? -21.156 -4.906 -1.839 1 92.44 182 ASN B O 1
ATOM 3448 N N . SER B 1 183 ? -20.594 -7.07 -2.305 1 94.56 183 SER B N 1
ATOM 3449 C CA . SER B 1 183 ? -19.531 -7.09 -1.312 1 94.56 183 SER B CA 1
ATOM 3450 C C . SER B 1 183 ? -18.438 -6.074 -1.648 1 94.56 183 SER B C 1
ATOM 3452 O O . SER B 1 183 ? -18.109 -5.879 -2.82 1 94.56 183 SER B O 1
ATOM 3454 N N . LEU B 1 184 ? -17.859 -5.531 -0.622 1 93.81 184 LEU B N 1
ATOM 3455 C CA . LEU B 1 184 ? -16.766 -4.582 -0.776 1 93.81 184 LEU B CA 1
ATOM 3456 C C . LEU B 1 184 ? -15.562 -5.242 -1.448 1 93.81 184 LEU B C 1
ATOM 3458 O O . LEU B 1 184 ? -14.734 -4.562 -2.053 1 93.81 184 LEU B O 1
ATOM 3462 N N . TYR B 1 185 ? -15.453 -6.59 -1.393 1 95.31 185 TYR B N 1
ATOM 3463 C CA . TYR B 1 185 ? -14.305 -7.301 -1.941 1 95.31 185 TYR B CA 1
ATOM 3464 C C . TYR B 1 185 ? -14.703 -8.133 -3.152 1 95.31 185 TYR B C 1
ATOM 3466 O O . TYR B 1 185 ? -13.969 -9.039 -3.566 1 95.31 185 TYR B O 1
ATOM 3474 N N . ARG B 1 186 ? -15.852 -7.82 -3.758 1 94.69 186 ARG B N 1
ATOM 3475 C CA . ARG B 1 186 ? -16.297 -8.531 -4.953 1 94.69 186 ARG B CA 1
ATOM 3476 C C . ARG B 1 186 ? -15.258 -8.438 -6.062 1 94.69 186 ARG B C 1
ATOM 3478 O O . ARG B 1 186 ? -15.047 -9.406 -6.805 1 94.69 186 ARG B O 1
ATOM 3485 N N . PHE B 1 187 ? -14.57 -7.348 -6.105 1 92.44 187 PHE B N 1
ATOM 3486 C CA . PHE B 1 187 ? -13.57 -7.121 -7.137 1 92.44 187 PHE B CA 1
ATOM 3487 C C . PHE B 1 187 ? -12.477 -8.18 -7.066 1 92.44 187 PHE B C 1
ATOM 3489 O O . PHE B 1 187 ? -11.93 -8.586 -8.094 1 92.44 187 PHE B O 1
ATOM 3496 N N . TRP B 1 188 ? -12.133 -8.586 -5.875 1 95.31 188 TRP B N 1
ATOM 3497 C CA . TRP B 1 188 ? -11.062 -9.562 -5.715 1 95.31 188 TRP B CA 1
ATOM 3498 C C . TRP B 1 188 ? -11.406 -10.875 -6.418 1 95.31 188 TRP B C 1
ATOM 3500 O O . TRP B 1 188 ? -10.562 -11.477 -7.082 1 95.31 188 TRP B O 1
ATOM 3510 N N . ILE B 1 189 ? -12.664 -11.258 -6.277 1 96.06 189 ILE B N 1
ATOM 3511 C CA . ILE B 1 189 ? -13.148 -12.469 -6.93 1 96.06 189 ILE B CA 1
ATOM 3512 C C . ILE B 1 189 ? -13.102 -12.297 -8.445 1 96.06 189 ILE B C 1
ATOM 3514 O O . ILE B 1 189 ? -12.578 -13.156 -9.164 1 96.06 189 ILE B O 1
ATOM 3518 N N . GLU B 1 190 ? -13.5 -11.164 -8.891 1 93 190 GLU B N 1
ATOM 3519 C CA . GLU B 1 190 ? -13.578 -10.898 -10.32 1 93 190 GLU B CA 1
ATOM 3520 C C . GLU B 1 190 ? -12.188 -10.773 -10.938 1 93 190 GLU B C 1
ATOM 3522 O O . GLU B 1 190 ? -11.961 -11.219 -12.062 1 93 190 GLU B O 1
ATOM 3527 N N . TRP B 1 191 ? -11.25 -10.258 -10.211 1 92.88 191 TRP B N 1
ATOM 3528 C CA . TRP B 1 191 ? -9.914 -9.984 -10.727 1 92.88 191 TRP B CA 1
ATOM 3529 C C . TRP B 1 191 ? -9.07 -11.25 -10.742 1 92.88 191 TRP B C 1
ATOM 3531 O O . TRP B 1 191 ? -8.203 -11.422 -11.602 1 92.88 191 TRP B O 1
ATOM 3541 N N . ASN B 1 192 ? -9.367 -12.133 -9.812 1 96.12 192 ASN B N 1
ATOM 3542 C CA . ASN B 1 192 ? -8.5 -13.297 -9.664 1 96.12 192 ASN B CA 1
ATOM 3543 C C . ASN B 1 192 ? -9.148 -14.555 -10.234 1 96.12 192 ASN B C 1
ATOM 3545 O O . ASN B 1 192 ? -8.477 -15.555 -10.461 1 96.12 192 ASN B O 1
ATOM 3549 N N . GLY B 1 193 ? -10.5 -14.461 -10.5 1 96.38 193 GLY B N 1
ATOM 3550 C CA . GLY B 1 193 ? -11.227 -15.648 -10.922 1 96.38 193 GLY B CA 1
ATOM 3551 C C . GLY B 1 193 ? -11.156 -15.883 -12.422 1 96.38 193 GLY B C 1
ATOM 3552 O O . GLY B 1 193 ? -10.391 -15.219 -13.125 1 96.38 193 GLY B O 1
ATOM 3553 N N . GLY B 1 194 ? -11.883 -16.906 -12.883 1 96 194 GLY B N 1
ATOM 3554 C CA . GLY B 1 194 ? -11.898 -17.281 -14.281 1 96 194 GLY B CA 1
ATOM 3555 C C . GLY B 1 194 ? -10.945 -18.406 -14.617 1 96 194 GLY B C 1
ATOM 3556 O O . GLY B 1 194 ? -10.508 -19.141 -13.727 1 96 194 GLY B O 1
ATOM 3557 N N . THR B 1 195 ? -10.758 -18.625 -15.898 1 97.06 195 THR B N 1
ATOM 3558 C CA . THR B 1 195 ? -9.883 -19.703 -16.359 1 97.06 195 THR B CA 1
ATOM 3559 C C . THR B 1 195 ? -8.422 -19.344 -16.094 1 97.06 195 THR B C 1
ATOM 3561 O O . THR B 1 195 ? -7.945 -18.281 -16.5 1 97.06 195 THR B O 1
ATOM 3564 N N . PRO B 1 196 ? -7.723 -20.203 -15.391 1 97.44 196 PRO B N 1
ATOM 3565 C CA . PRO B 1 196 ? -6.32 -19.906 -15.078 1 97.44 196 PRO B CA 1
ATOM 3566 C C . PRO B 1 196 ? -5.383 -20.219 -16.234 1 97.44 196 PRO B C 1
ATOM 3568 O O . PRO B 1 196 ? -4.508 -21.078 -16.125 1 97.44 196 PRO B O 1
ATOM 3571 N N . ASN B 1 197 ? -5.484 -19.469 -17.281 1 97.31 197 ASN B N 1
ATOM 3572 C CA . ASN B 1 197 ? -4.75 -19.719 -18.516 1 97.31 197 ASN B CA 1
ATOM 3573 C C . ASN B 1 197 ? -3.244 -19.75 -18.281 1 97.31 197 ASN B C 1
ATOM 3575 O O . ASN B 1 197 ? -2.543 -20.594 -18.844 1 97.31 197 ASN B O 1
ATOM 3579 N N . GLY B 1 198 ? -2.766 -18.844 -17.453 1 97.5 198 GLY B N 1
ATOM 3580 C CA . GLY B 1 198 ? -1.339 -18.828 -17.172 1 97.5 198 GLY B CA 1
ATOM 3581 C C . GLY B 1 198 ? -0.842 -20.094 -16.516 1 97.5 198 GLY B C 1
ATOM 3582 O O . GLY B 1 198 ? 0.206 -20.625 -16.891 1 97.5 198 GLY B O 1
ATOM 3583 N N . ALA B 1 199 ? -1.587 -20.625 -15.594 1 98.38 199 ALA B N 1
ATOM 3584 C CA . ALA B 1 199 ? -1.239 -21.875 -14.914 1 98.38 199 ALA B CA 1
ATOM 3585 C C . ALA B 1 199 ? -1.312 -23.062 -15.867 1 98.38 199 ALA B C 1
ATOM 3587 O O . ALA B 1 199 ? -0.448 -23.938 -15.844 1 98.38 199 ALA B O 1
ATOM 3588 N N . TYR B 1 200 ? -2.328 -23.031 -16.719 1 98.5 200 TYR B N 1
ATOM 3589 C CA . TYR B 1 200 ? -2.48 -24.141 -17.656 1 98.5 200 TYR B CA 1
ATOM 3590 C C . TYR B 1 200 ? -1.36 -24.141 -18.688 1 98.5 200 TYR B C 1
ATOM 3592 O O . TYR B 1 200 ? -0.822 -25.188 -19.031 1 98.5 200 TYR B O 1
ATOM 3600 N N . GLN B 1 201 ? -1.01 -22.953 -19.172 1 98.25 201 GLN B N 1
ATOM 3601 C CA . GLN B 1 201 ? 0.152 -22.875 -20.047 1 98.25 201 GLN B CA 1
ATOM 3602 C C . GLN B 1 201 ? 1.395 -23.453 -19.375 1 98.25 201 GLN B C 1
ATOM 3604 O O . GLN B 1 201 ? 2.146 -24.203 -19.984 1 98.25 201 GLN B O 1
ATOM 3609 N N . MET B 1 202 ? 1.587 -23.125 -18.141 1 98.12 202 MET B N 1
ATOM 3610 C CA . MET B 1 202 ? 2.742 -23.578 -17.375 1 98.12 202 MET B CA 1
ATOM 3611 C C . MET B 1 202 ? 2.705 -25.094 -17.188 1 98.12 202 MET B C 1
ATOM 3613 O O . MET B 1 202 ? 3.725 -25.766 -17.344 1 98.12 202 MET B O 1
ATOM 3617 N N . GLY B 1 203 ? 1.526 -25.594 -16.828 1 98.38 203 GLY B N 1
ATOM 3618 C CA . GLY B 1 203 ? 1.37 -27.031 -16.703 1 98.38 203 GLY B CA 1
ATOM 3619 C C . GLY B 1 203 ? 1.667 -27.781 -17.984 1 98.38 203 GLY B C 1
ATOM 3620 O O . GLY B 1 203 ? 2.332 -28.812 -17.953 1 98.38 203 GLY B O 1
ATOM 3621 N N . ASN B 1 204 ? 1.154 -27.25 -19.078 1 98.38 204 ASN B N 1
ATOM 3622 C CA . ASN B 1 204 ? 1.378 -27.891 -20.359 1 98.38 204 ASN B CA 1
ATOM 3623 C C . ASN B 1 204 ? 2.846 -27.828 -20.781 1 98.38 204 ASN B C 1
ATOM 3625 O O . ASN B 1 204 ? 3.375 -28.766 -21.375 1 98.38 204 ASN B O 1
ATOM 3629 N N . MET B 1 205 ? 3.502 -26.734 -20.5 1 98.25 205 MET B N 1
ATOM 3630 C CA . MET B 1 205 ? 4.941 -26.641 -20.734 1 98.25 205 MET B CA 1
ATOM 3631 C C . MET B 1 205 ? 5.699 -27.641 -19.891 1 98.25 205 MET B C 1
ATOM 3633 O O . MET B 1 205 ? 6.551 -28.375 -20.391 1 98.25 205 MET B O 1
ATOM 3637 N N . LEU B 1 206 ? 5.375 -27.719 -18.609 1 98.5 206 LEU B N 1
ATOM 3638 C CA . LEU B 1 206 ? 6.027 -28.625 -17.656 1 98.5 206 LEU B CA 1
ATOM 3639 C C . LEU B 1 206 ? 5.895 -30.062 -18.125 1 98.5 206 LEU B C 1
ATOM 3641 O O . LEU B 1 206 ? 6.84 -30.844 -18 1 98.5 206 LEU B O 1
ATOM 3645 N N . GLU B 1 207 ? 4.758 -30.391 -18.672 1 98.38 207 GLU B N 1
ATOM 3646 C CA . GLU B 1 207 ? 4.496 -31.766 -19.094 1 98.38 207 GLU B CA 1
ATOM 3647 C C . GLU B 1 207 ? 5.488 -32.219 -20.172 1 98.38 207 GLU B C 1
ATOM 3649 O O . GLU B 1 207 ? 5.863 -33.375 -20.234 1 98.38 207 GLU B O 1
ATOM 3654 N N . GLN B 1 208 ? 5.965 -31.281 -20.984 1 97.12 208 GLN B N 1
ATOM 3655 C CA . GLN B 1 208 ? 6.926 -31.578 -22.031 1 97.12 208 GLN B CA 1
ATOM 3656 C C . GLN B 1 208 ? 8.281 -31.969 -21.453 1 97.12 208 GLN B C 1
ATOM 3658 O O . GLN B 1 208 ? 9.109 -32.562 -22.141 1 97.12 208 GLN B O 1
ATOM 3663 N N . TYR B 1 209 ? 8.484 -31.656 -20.219 1 97.88 209 TYR B N 1
ATOM 3664 C CA . TYR B 1 209 ? 9.789 -31.891 -19.609 1 97.88 209 TYR B CA 1
ATOM 3665 C C . TYR B 1 209 ? 9.688 -32.875 -18.453 1 97.88 209 TYR B C 1
ATOM 3667 O O . TYR B 1 209 ? 10.625 -33 -17.656 1 97.88 209 TYR B O 1
ATOM 3675 N N . ARG B 1 210 ? 8.555 -33.531 -18.312 1 98.12 210 ARG B N 1
ATOM 3676 C CA . ARG B 1 210 ? 8.305 -34.438 -17.188 1 98.12 210 ARG B CA 1
ATOM 3677 C C . ARG B 1 210 ? 9.367 -35.531 -17.094 1 98.12 210 ARG B C 1
ATOM 3679 O O . ARG B 1 210 ? 9.844 -35.844 -16 1 98.12 210 ARG B O 1
ATOM 3686 N N . ASP B 1 211 ? 9.812 -36.031 -18.219 1 97.19 211 ASP B N 1
ATOM 3687 C CA . ASP B 1 211 ? 10.773 -37.125 -18.25 1 97.19 211 ASP B CA 1
ATOM 3688 C C . ASP B 1 211 ? 12.195 -36.625 -18.016 1 97.19 211 ASP B C 1
ATOM 3690 O O . ASP B 1 211 ? 13.133 -37.406 -17.906 1 97.19 211 ASP B O 1
ATOM 3694 N N . LYS B 1 212 ? 12.359 -35.375 -17.859 1 96 212 LYS B N 1
ATOM 3695 C CA . LYS B 1 212 ? 13.688 -34.781 -17.719 1 96 212 LYS B CA 1
ATOM 3696 C C . LYS B 1 212 ? 13.922 -34.312 -16.297 1 96 212 LYS B C 1
ATOM 3698 O O . LYS B 1 212 ? 14.984 -33.75 -15.984 1 96 212 LYS B O 1
ATOM 3703 N N . ILE B 1 213 ? 12.891 -34.469 -15.477 1 97.44 213 ILE B N 1
ATOM 3704 C CA . ILE B 1 213 ? 13.07 -34 -14.102 1 97.44 213 ILE B CA 1
ATOM 3705 C C . ILE B 1 213 ? 12.695 -35.125 -13.133 1 97.44 213 ILE B C 1
ATOM 3707 O O . ILE B 1 213 ? 12.109 -36.125 -13.531 1 97.44 213 ILE B O 1
ATOM 3711 N N . ASP B 1 214 ? 13.164 -34.969 -11.883 1 98.5 214 ASP B N 1
ATOM 3712 C CA . ASP B 1 214 ? 12.773 -35.812 -10.773 1 98.5 214 ASP B CA 1
ATOM 3713 C C . ASP B 1 214 ? 11.414 -35.406 -10.211 1 98.5 214 ASP B C 1
ATOM 3715 O O . ASP B 1 214 ? 11.281 -34.344 -9.617 1 98.5 214 ASP B O 1
ATOM 3719 N N . GLU B 1 215 ? 10.406 -36.281 -10.336 1 98.38 215 GLU B N 1
ATOM 3720 C CA . GLU B 1 215 ? 9.039 -35.938 -9.922 1 98.38 215 GLU B CA 1
ATOM 3721 C C . GLU B 1 215 ? 8.953 -35.75 -8.414 1 98.38 215 GLU B C 1
ATOM 3723 O O . GLU B 1 215 ? 8.164 -34.938 -7.93 1 98.38 215 GLU B O 1
ATOM 3728 N N . ASP B 1 216 ? 9.664 -36.562 -7.695 1 98.5 216 ASP B N 1
ATOM 3729 C CA . ASP B 1 216 ? 9.656 -36.375 -6.246 1 98.5 216 ASP B CA 1
ATOM 3730 C C . ASP B 1 216 ? 10.172 -35 -5.848 1 98.5 216 ASP B C 1
ATOM 3732 O O . ASP B 1 216 ? 9.633 -34.375 -4.93 1 98.5 216 ASP B O 1
ATOM 3736 N N . LYS B 1 217 ? 11.188 -34.594 -6.539 1 98.75 217 LYS B N 1
ATOM 3737 C CA . LYS B 1 217 ? 11.703 -33.25 -6.293 1 98.75 217 LYS B CA 1
ATOM 3738 C C . LYS B 1 217 ? 10.688 -32.188 -6.688 1 98.75 217 LYS B C 1
ATOM 3740 O O . LYS B 1 217 ? 10.523 -31.172 -5.992 1 98.75 217 LYS B O 1
ATOM 3745 N N . ALA B 1 218 ? 10.008 -32.406 -7.762 1 98.88 218 ALA B N 1
ATOM 3746 C CA . ALA B 1 218 ? 8.953 -31.484 -8.188 1 98.88 218 ALA B CA 1
ATOM 3747 C C . ALA B 1 218 ? 7.863 -31.359 -7.129 1 98.88 218 ALA B C 1
ATOM 3749 O O . ALA B 1 218 ? 7.41 -30.266 -6.812 1 98.88 218 ALA B O 1
ATOM 3750 N N . VAL B 1 219 ? 7.469 -32.5 -6.582 1 98.81 219 VAL B N 1
ATOM 3751 C CA . VAL B 1 219 ? 6.449 -32.531 -5.539 1 98.81 219 VAL B CA 1
ATOM 3752 C C . VAL B 1 219 ? 6.938 -31.75 -4.32 1 98.81 219 VAL B C 1
ATOM 3754 O O . VAL B 1 219 ? 6.191 -30.953 -3.746 1 98.81 219 VAL B O 1
ATOM 3757 N N . GLU B 1 220 ? 8.141 -31.938 -3.951 1 98.81 220 GLU B N 1
ATOM 3758 C CA . GLU B 1 220 ? 8.727 -31.234 -2.818 1 98.81 220 GLU B CA 1
ATOM 3759 C C . GLU B 1 220 ? 8.719 -29.719 -3.055 1 98.81 220 GLU B C 1
ATOM 3761 O O . GLU B 1 220 ? 8.312 -28.953 -2.182 1 98.81 220 GLU B O 1
ATOM 3766 N N . ILE B 1 221 ? 9.164 -29.297 -4.215 1 98.94 221 ILE B N 1
ATOM 3767 C CA . ILE B 1 221 ? 9.242 -27.891 -4.57 1 98.94 221 ILE B CA 1
ATOM 3768 C C . ILE B 1 221 ? 7.84 -27.266 -4.543 1 98.94 221 ILE B C 1
ATOM 3770 O O . ILE B 1 221 ? 7.629 -26.219 -3.945 1 98.94 221 ILE B O 1
ATOM 3774 N N . PHE B 1 222 ? 6.914 -27.953 -5.145 1 98.94 222 PHE B N 1
ATOM 3775 C CA . PHE B 1 222 ? 5.539 -27.469 -5.207 1 98.94 222 PHE B CA 1
ATOM 3776 C C . PHE B 1 222 ? 4.945 -27.344 -3.811 1 98.94 222 PHE B C 1
ATOM 3778 O O . PHE B 1 222 ? 4.355 -26.312 -3.479 1 98.94 222 PHE B O 1
ATOM 3785 N N . ASN B 1 223 ? 5.141 -28.359 -3.025 1 98.88 223 ASN B N 1
ATOM 3786 C CA . ASN B 1 223 ? 4.609 -28.344 -1.666 1 98.88 223 ASN B CA 1
ATOM 3787 C C . ASN B 1 223 ? 5.238 -27.234 -0.832 1 98.88 223 ASN B C 1
ATOM 3789 O O . ASN B 1 223 ? 4.555 -26.578 -0.035 1 98.88 223 ASN B O 1
ATOM 3793 N N . THR B 1 224 ? 6.496 -27.016 -0.968 1 98.94 224 THR B N 1
ATOM 3794 C CA . THR B 1 224 ? 7.176 -25.938 -0.26 1 98.94 224 THR B CA 1
ATOM 3795 C C . THR B 1 224 ? 6.59 -24.594 -0.645 1 98.94 224 THR B C 1
ATOM 3797 O O . THR B 1 224 ? 6.281 -23.766 0.225 1 98.94 224 THR B O 1
ATOM 3800 N N . ALA B 1 225 ? 6.395 -24.359 -1.923 1 98.94 225 ALA B N 1
ATOM 3801 C CA . ALA B 1 225 ? 5.824 -23.094 -2.404 1 98.94 225 ALA B CA 1
ATOM 3802 C C . ALA B 1 225 ? 4.395 -22.922 -1.9 1 98.94 225 ALA B C 1
ATOM 3804 O O . ALA B 1 225 ? 4.016 -21.828 -1.479 1 98.94 225 ALA B O 1
ATOM 3805 N N . MET B 1 226 ? 3.609 -24.016 -1.882 1 98.94 226 MET B N 1
ATOM 3806 C CA . MET B 1 226 ? 2.246 -23.969 -1.363 1 98.94 226 MET B CA 1
ATOM 3807 C C . MET B 1 226 ? 2.24 -23.625 0.122 1 98.94 226 MET B C 1
ATOM 3809 O O . MET B 1 226 ? 1.381 -22.875 0.586 1 98.94 226 MET B O 1
ATOM 3813 N N . ASN B 1 227 ? 3.156 -24.188 0.784 1 98.88 227 ASN B N 1
ATOM 3814 C CA . ASN B 1 227 ? 3.26 -23.875 2.207 1 98.88 227 ASN B CA 1
ATOM 3815 C C . ASN B 1 227 ? 3.623 -22.422 2.436 1 98.88 227 ASN B C 1
ATOM 3817 O O . ASN B 1 227 ? 3.17 -21.797 3.404 1 98.88 227 ASN B O 1
ATOM 3821 N N . TYR B 1 228 ? 4.48 -21.844 1.604 1 98.88 228 TYR B N 1
ATOM 3822 C CA . TYR B 1 228 ? 4.777 -20.422 1.696 1 98.88 228 TYR B CA 1
ATOM 3823 C C . TYR B 1 228 ? 3.529 -19.594 1.428 1 98.88 228 TYR B C 1
ATOM 3825 O O . TYR B 1 228 ? 3.299 -18.578 2.092 1 98.88 228 TYR B O 1
ATOM 3833 N N . GLU B 1 229 ? 2.705 -20.047 0.416 1 98.75 229 GLU B N 1
ATOM 3834 C CA . GLU B 1 229 ? 1.436 -19.359 0.199 1 98.75 229 GLU B CA 1
ATOM 3835 C C . GLU B 1 229 ? 0.598 -19.328 1.475 1 98.75 229 GLU B C 1
ATOM 3837 O O . GLU B 1 229 ? 0.081 -18.281 1.861 1 98.75 229 GLU B O 1
ATOM 3842 N N . LEU B 1 230 ? 0.498 -20.453 2.127 1 98.81 230 LEU B N 1
ATOM 3843 C CA . LEU B 1 230 ? -0.273 -20.547 3.361 1 98.81 230 LEU B CA 1
ATOM 3844 C C . LEU B 1 230 ? 0.284 -19.609 4.426 1 98.81 230 LEU B C 1
ATOM 3846 O O . LEU B 1 230 ? -0.473 -18.875 5.074 1 98.81 230 LEU B O 1
ATOM 3850 N N . LYS B 1 231 ? 1.577 -19.578 4.582 1 98.44 231 LYS B N 1
ATOM 3851 C CA . LYS B 1 231 ? 2.207 -18.719 5.586 1 98.44 231 LYS B CA 1
ATOM 3852 C C . LYS B 1 231 ? 1.95 -17.25 5.293 1 98.44 231 LYS B C 1
ATOM 3854 O O . LYS B 1 231 ? 1.655 -16.469 6.207 1 98.44 231 LYS B O 1
ATOM 3859 N N . VAL B 1 232 ? 2.016 -16.875 4.062 1 98.31 232 VAL B N 1
ATOM 3860 C CA . VAL B 1 232 ? 1.848 -15.484 3.662 1 98.31 232 VAL B CA 1
ATOM 3861 C C . VAL B 1 232 ? 0.425 -15.023 3.969 1 98.31 232 VAL B C 1
ATOM 3863 O O . VAL B 1 232 ? 0.224 -13.977 4.59 1 98.31 232 VAL B O 1
ATOM 3866 N N . PHE B 1 233 ? -0.577 -15.844 3.625 1 98.38 233 PHE B N 1
ATOM 3867 C CA . PHE B 1 233 ? -1.962 -15.445 3.855 1 98.38 233 PHE B CA 1
ATOM 3868 C C . PHE B 1 233 ? -2.303 -15.508 5.34 1 98.38 233 PHE B C 1
ATOM 3870 O O . PHE B 1 233 ? -3.098 -14.703 5.832 1 98.38 233 PHE B O 1
ATOM 3877 N N . THR B 1 234 ? -1.666 -16.422 6.047 1 97.31 234 THR B N 1
ATOM 3878 C CA . THR B 1 234 ? -1.896 -16.516 7.484 1 97.31 234 THR B CA 1
ATOM 3879 C C . THR B 1 234 ? -1.366 -15.281 8.203 1 97.31 234 THR B C 1
ATOM 3881 O O . THR B 1 234 ? -2.057 -14.703 9.039 1 97.31 234 THR B O 1
ATOM 3884 N N . SER B 1 235 ? -0.239 -14.836 7.82 1 94.69 235 SER B N 1
ATOM 3885 C CA . SER B 1 235 ? 0.395 -13.719 8.523 1 94.69 235 SER B CA 1
ATOM 3886 C C . SER B 1 235 ? -0.19 -12.383 8.078 1 94.69 235 SER B C 1
ATOM 3888 O O . SER B 1 235 ? 0.021 -11.359 8.742 1 94.69 235 SER B O 1
ATOM 3890 N N . SER B 1 236 ? -0.962 -12.391 7.004 1 93.19 236 SER B N 1
ATOM 3891 C CA . SER B 1 236 ? -1.439 -11.148 6.414 1 93.19 236 SER B CA 1
ATOM 3892 C C . SER B 1 236 ? -2.498 -10.484 7.289 1 93.19 236 SER B C 1
ATOM 3894 O O . SER B 1 236 ? -2.832 -9.312 7.102 1 93.19 236 SER B O 1
ATOM 3896 N N . THR B 1 237 ? -3.02 -11.195 8.258 1 92 237 THR B N 1
ATOM 3897 C CA . THR B 1 237 ? -4.039 -10.625 9.133 1 92 237 THR B CA 1
ATOM 3898 C C . THR B 1 237 ? -3.523 -10.516 10.562 1 92 237 THR B C 1
ATOM 3900 O O . THR B 1 237 ? -4.305 -10.305 11.492 1 92 237 THR B O 1
ATOM 3903 N N . ILE B 1 238 ? -2.236 -10.758 10.656 1 80.31 238 ILE B N 1
ATOM 3904 C CA . ILE B 1 238 ? -1.577 -10.633 11.953 1 80.31 238 ILE B CA 1
ATOM 3905 C C . ILE B 1 238 ? -0.55 -9.508 11.906 1 80.31 238 ILE B C 1
ATOM 3907 O O . ILE B 1 238 ? 0.32 -9.484 11.031 1 80.31 238 ILE B O 1
ATOM 3911 N N . LEU B 1 239 ? -0.785 -8.477 12.656 1 67.06 239 LEU B N 1
ATOM 3912 C CA . LEU B 1 239 ? 0.249 -7.449 12.688 1 67.06 239 LEU B CA 1
ATOM 3913 C C . LEU B 1 239 ? 1.495 -7.953 13.406 1 67.06 239 LEU B C 1
ATOM 3915 O O . LEU B 1 239 ? 1.42 -8.391 14.555 1 67.06 239 LEU B O 1
ATOM 3919 N N . THR B 1 240 ? 2.516 -8.312 12.656 1 59.5 240 THR B N 1
ATOM 3920 C CA . THR B 1 240 ? 3.773 -8.719 13.266 1 59.5 240 THR B CA 1
ATOM 3921 C C . THR B 1 240 ? 4.777 -7.574 13.266 1 59.5 240 THR B C 1
ATOM 3923 O O . THR B 1 240 ? 4.793 -6.758 12.336 1 59.5 240 THR B O 1
ATOM 3926 N N . THR B 1 241 ? 5.312 -7.184 14.438 1 54.84 241 THR B N 1
ATOM 3927 C CA . THR B 1 241 ? 6.41 -6.227 14.516 1 54.84 241 THR B CA 1
ATOM 3928 C C . THR B 1 241 ? 7.617 -6.723 13.719 1 54.84 241 THR B C 1
ATOM 3930 O O . THR B 1 241 ? 8.031 -7.871 13.867 1 54.84 241 THR B O 1
ATOM 3933 N N . ILE B 1 242 ? 7.875 -6.105 12.5 1 50.78 242 ILE B N 1
ATOM 3934 C CA . ILE B 1 242 ? 9.062 -6.461 11.727 1 50.78 242 ILE B CA 1
ATOM 3935 C C . ILE B 1 242 ? 10.32 -6.164 12.547 1 50.78 242 ILE B C 1
ATOM 3937 O O . ILE B 1 242 ? 10.453 -5.074 13.109 1 50.78 242 ILE B O 1
ATOM 3941 N N . GLU B 1 243 ? 11.023 -7.109 13.07 1 43.25 243 GLU B N 1
ATOM 3942 C CA . GLU B 1 243 ? 12.281 -6.906 13.773 1 43.25 243 GLU B CA 1
ATOM 3943 C C . GLU B 1 243 ? 13.328 -6.266 12.867 1 43.25 243 GLU B C 1
ATOM 3945 O O . GLU B 1 243 ? 13.586 -6.754 11.766 1 43.25 243 GLU B O 1
ATOM 3950 N N . ASN B 1 244 ? 13.398 -4.973 12.75 1 41.06 244 ASN B N 1
ATOM 3951 C CA . ASN B 1 244 ? 14.523 -4.316 12.086 1 41.06 244 ASN B CA 1
ATOM 3952 C C . ASN B 1 244 ? 15.859 -4.91 12.523 1 41.06 244 ASN B C 1
ATOM 3954 O O . ASN B 1 244 ? 16.109 -5.07 13.719 1 41.06 244 ASN B O 1
ATOM 3958 N N . GLY B 1 245 ? 16.469 -5.812 11.852 1 31.98 245 GLY B N 1
ATOM 3959 C CA . GLY B 1 245 ? 17.844 -6.195 12.102 1 31.98 245 GLY B CA 1
ATOM 3960 C C . GLY B 1 245 ? 18.75 -5.012 12.336 1 31.98 245 GLY B C 1
ATOM 3961 O O . GLY B 1 245 ? 18.859 -4.121 11.492 1 31.98 245 GLY B O 1
ATOM 3962 N N . LYS B 1 246 ? 19.031 -4.535 13.484 1 25.91 246 LYS B N 1
ATOM 3963 C CA . LYS B 1 246 ? 20.312 -3.875 13.719 1 25.91 246 LYS B CA 1
ATOM 3964 C C . LYS B 1 246 ? 21.469 -4.773 13.312 1 25.91 246 LYS B C 1
ATOM 3966 O O . LYS B 1 246 ? 21.422 -5.988 13.531 1 25.91 246 LYS B O 1
#

InterPro domains:
  IPR016084 Haem oxygenase-like, multi-helical [G3DSA:1.20.910.10] (10-246)
  IPR016084 Haem oxygenase-like, multi-helical [SSF48613] (10-238)
  IPR050967 Thiamine Salvage Pathway TenA [PTHR43198] (33-238)

Secondary structure (DSSP, 8-state):
------TT---------GGG--GGGTT---SPPPTTSHHHHHHHHTHHHHHHHHTSHHHHHHHHT---HHHHHHHHHHHHHHHHHHHHHHHHHHHT-SSHHHHHHHHHHHHHHHHHHHHHHHTS-B--GGGB---HHHHHHHHHHHHHHHHS-THHHHHHHHHHHHHHHHHHHHHGGGS-TT-TTHHHHHHH-S--HHHHHHHHHHHTTGGGS-HHHHHHHHHHHHHHHHHHHHHTTS--------/------TT---------GGG--GGGTT---SPPPTTSHHHHHHHHTHHHHHHHHTSHHHHHHHHT---HHHHHHHHHHHHHHHHHHHHHHHHHHHT-SSHHHHHHHHHHHHHHHHHHHHHHHTS-B--GGGB---HHHHHHHHHHHHHHHHS-THHHHHHHHHHHHHHHHHHHHHGGGS-TT-TTHHHHHHH-S--HHHHHHHHHHHTTGGGS-HHHHHHHHHHHHHHHHHHHHHTTS--------

pLDDT: mean 93.45, std 13.63, range [22.56, 98.94]

Nearest PDB structures (foldseek):
  2a2m-assembly1_A  TM=9.996E-01  e=1.168E-31  Bacteroides thetaiotaomicron VPI-5482
  2qcx-assembly1_B  TM=8.842E-01  e=1.754E-07  Bacillus subtilis
  3rm5-assembly1_B  TM=7.467E-01  e=7.709E-06  Saccharomyces cerevisiae
  1rtw-assembly1_D  TM=8.481E-01  e=1.004E-04  Pyrococcus furiosus DSM 3638
  3mvu-assembly1_A  TM=7.705E-01  e=4.671E-05  Ruegeria sp. TM1040

Sequence (492 aa):
MNDFKNQWLRKRTFAIPASRLTGRLTTLKSDVPAADSLFWKLWNGSLDTAVQVLQTDYFKGIAAGTLDPNAYGSLMVQDGYYCFRGRDDYATAATCAQDETLREFFKAKAKSYDEYNETYHQTWHLREASGLIPGTDIKDYADYEAYVAGSLASPYMCVVMLPCEYLWPWIANFLDGYTPTNSLYRFWIEWNGGTPNGAYQMGNMLEQYRDKIDEDKAVEIFNTAMNYELKVFTSSTILTTIENGKMNDFKNQWLRKRTFAIPASRLTGRLTTLKSDVPAADSLFWKLWNGSLDTAVQVLQTDYFKGIAAGTLDPNAYGSLMVQDGYYCFRGRDDYATAATCAQDETLREFFKAKAKSYDEYNETYHQTWHLREASGLIPGTDIKDYADYEAYVAGSLASPYMCVVMLPCEYLWPWIANFLDGYTPTNSLYRFWIEWNGGTPNGAYQMGNMLEQYRDKIDEDKAVEIFNTAMNYELKVFTSSTILTTIENGK

Solvent-accessible surface area (backbone atoms only — not comparable to full-atom values): 25413 Å² total; per-residue (Å²): 128,80,80,72,65,60,73,77,72,58,73,64,59,50,38,71,52,76,93,70,40,49,82,81,37,55,79,66,49,55,53,81,57,59,85,86,31,60,50,46,54,49,50,66,73,37,46,67,54,53,52,52,40,56,66,21,70,46,41,48,16,41,32,70,40,63,48,50,42,65,36,52,33,24,43,50,46,45,46,42,38,45,48,48,49,49,27,50,26,25,46,44,22,25,74,56,30,88,47,69,57,54,21,51,51,26,46,44,39,20,50,22,33,54,60,49,46,46,50,33,37,51,57,48,23,42,64,51,44,87,22,39,44,67,55,70,49,55,43,52,41,48,51,50,47,42,46,38,18,70,72,45,67,40,68,52,38,45,40,47,50,36,45,70,45,38,50,48,19,51,50,19,52,63,38,51,85,57,32,53,88,84,32,74,38,36,60,56,31,66,26,31,28,67,82,48,40,33,28,18,31,40,32,46,55,39,51,77,45,51,92,76,52,61,63,70,56,44,43,50,43,32,48,51,41,41,49,33,52,33,47,35,45,54,48,39,70,46,75,59,85,67,76,75,82,123,130,81,77,73,65,59,72,77,73,59,71,65,58,51,37,68,51,76,93,70,41,50,82,82,37,54,78,65,47,56,53,81,56,60,85,86,31,62,50,45,55,48,48,65,73,38,45,69,55,52,51,51,40,55,66,21,70,48,43,49,14,42,34,71,40,63,49,50,44,66,35,53,32,24,42,51,46,46,47,42,36,45,48,48,49,47,27,50,27,25,46,44,21,24,75,58,30,87,46,70,58,53,21,52,50,26,46,44,40,22,52,22,34,54,60,50,46,45,50,34,37,52,58,47,22,42,63,50,43,87,22,40,44,66,55,70,49,54,44,52,42,47,50,50,48,41,45,39,17,69,72,45,66,41,68,50,39,45,40,48,50,34,45,69,46,40,49,48,18,52,50,19,52,63,37,52,86,57,33,52,89,84,33,76,39,37,61,57,31,64,26,31,29,68,82,48,39,33,27,19,32,41,31,45,55,40,50,78,43,50,91,78,51,60,63,70,57,45,43,51,44,33,49,52,42,42,49,34,52,35,47,36,45,52,46,39,72,45,75,59,84,68,78,74,80,125